Protein AF-0000000074098232 (afdb_homodimer)

Nearest PDB structures (foldseek):
  5d68-assembly2_B  TM=8.432E-01  e=1.150E-01  Homo sapiens
  5z2n-assembly2_B  TM=7.394E-01  e=1.553E-01  Mus musculus
  5et1-assembly2_B  TM=4.361E-01  e=1.472E-02  Mus musculus
  5d68-assembly3_C  TM=4.253E-01  e=6.623E-02  Homo sapiens
  6tav-assembly1_A  TM=2.819E-01  e=6.038E+00  Homo sapiens

Sequence (390 aa):
MLASYYCLPTSGARFNRFGTPKEAMDFIDAGVCRSPPPLPSTPAVPSEPTIPHPSVSRIQMNDLKRAIEKGTVEAVCDLIDSNPRFLVNTNGDTAAIVVEGFRFNALHIAARHGKANVVRRILELVSDIDFLAAVYGTSREDAQFRAENIVTSYLNTPDKGNWETPLHLAAKFGHVDVVRALVNQPLMKKEQLNMMLASYYCLPTSGARFNRFGTPKEAMDFIDAGVCRSPPPLPSTPAVPSEPTIPHPSVSRIQMNDLKRAIEKGTVEAVCDLIDSNPRFLVNTNGDTAAIVVEGFRFNALHIAARHGKANVVRRILELVSDIDFLAAVYGTSREDAQFRAENIVTSYLNTPDKGNWETPLHLAAKFGHVDVVRALVNQPLMKKEQLNM

Structure (mmCIF, N/CA/C/O backbone):
data_AF-0000000074098232-model_v1
#
loop_
_entity.id
_entity.type
_entity.pdbx_description
1 polymer 'ANK_REP_REGION domain-containing protein'
#
loop_
_atom_site.group_PDB
_atom_site.id
_atom_site.type_symbol
_atom_site.label_atom_id
_atom_site.label_alt_id
_atom_site.label_comp_id
_atom_site.label_asym_id
_atom_site.label_entity_id
_atom_site.label_seq_id
_atom_site.pdbx_PDB_ins_code
_atom_site.Cartn_x
_atom_site.Cartn_y
_atom_site.Cartn_z
_atom_site.occupancy
_atom_site.B_iso_or_equiv
_atom_site.auth_seq_id
_atom_site.auth_comp_id
_atom_site.auth_asym_id
_atom_site.auth_atom_id
_atom_site.pdbx_PDB_model_num
ATOM 1 N N . MET A 1 1 ? -72.938 27.016 -6.891 1 24.81 1 MET A N 1
ATOM 2 C CA . MET A 1 1 ? -71.688 27.688 -7.09 1 24.81 1 MET A CA 1
ATOM 3 C C . MET A 1 1 ? -70.562 26.672 -7.211 1 24.81 1 MET A C 1
ATOM 5 O O . MET A 1 1 ? -70.375 25.844 -6.324 1 24.81 1 MET A O 1
ATOM 9 N N . LEU A 1 2 ? -70.062 26.344 -8.539 1 23.22 2 LEU A N 1
ATOM 10 C CA . LEU A 1 2 ? -69.5 25.203 -9.211 1 23.22 2 LEU A CA 1
ATOM 11 C C . LEU A 1 2 ? -68 25.125 -8.953 1 23.22 2 LEU A C 1
ATOM 13 O O . LEU A 1 2 ? -67.25 26.031 -9.328 1 23.22 2 LEU A O 1
ATOM 17 N N . ALA A 1 3 ? -67.5 24.672 -7.805 1 27.78 3 ALA A N 1
ATOM 18 C CA . ALA A 1 3 ? -66.188 24.828 -7.215 1 27.78 3 ALA A CA 1
ATOM 19 C C . ALA A 1 3 ? -65.125 24.141 -8.062 1 27.78 3 ALA A C 1
ATOM 21 O O . ALA A 1 3 ? -65.188 22.938 -8.32 1 27.78 3 ALA A O 1
ATOM 22 N N . SER A 1 4 ? -64.562 24.875 -9.156 1 27.14 4 SER A N 1
ATOM 23 C CA . SER A 1 4 ? -63.625 24.531 -10.25 1 27.14 4 SER A CA 1
ATOM 24 C C . SER A 1 4 ? -62.312 24 -9.727 1 27.14 4 SER A C 1
ATOM 26 O O . SER A 1 4 ? -61.625 24.656 -8.922 1 27.14 4 SER A O 1
ATOM 28 N N . TYR A 1 5 ? -62.125 22.625 -9.484 1 26.73 5 TYR A N 1
ATOM 29 C CA . TYR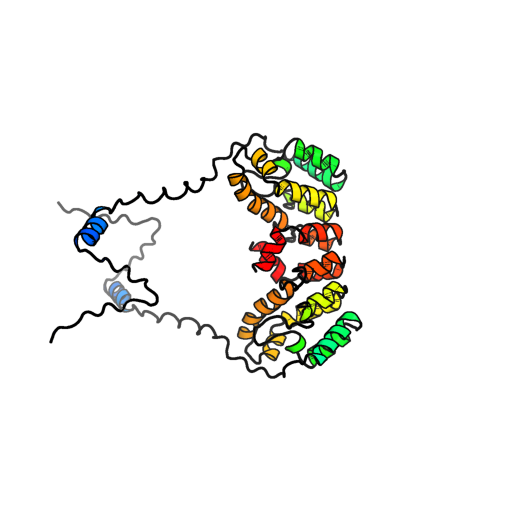 A 1 5 ? -61.062 21.891 -8.82 1 26.73 5 TYR A CA 1
ATOM 30 C C . TYR A 1 5 ? -59.75 21.969 -9.617 1 26.73 5 TYR A C 1
ATOM 32 O O . TYR A 1 5 ? -59.719 21.562 -10.781 1 26.73 5 TYR A O 1
ATOM 40 N N . TYR A 1 6 ? -59.062 23.094 -9.703 1 27.3 6 TYR A N 1
ATOM 41 C CA . TYR A 1 6 ? -57.906 23.453 -10.508 1 27.3 6 TYR A CA 1
ATOM 42 C C . TYR A 1 6 ? -56.688 22.625 -10.109 1 27.3 6 TYR A C 1
ATOM 44 O O . TYR A 1 6 ? -56.344 22.562 -8.93 1 27.3 6 TYR A O 1
ATOM 52 N N . CYS A 1 7 ? -56.594 21.344 -10.609 1 30.17 7 CYS A N 1
ATOM 53 C CA . CYS A 1 7 ? -55.406 20.547 -10.289 1 30.17 7 CYS A CA 1
ATOM 54 C C . CYS A 1 7 ? -54.156 21.188 -10.852 1 30.17 7 CYS A C 1
ATOM 56 O O . CYS A 1 7 ? -54.094 21.516 -12.039 1 30.17 7 CYS A O 1
ATOM 58 N N . LEU A 1 8 ? -53.406 21.859 -10.102 1 32.31 8 LEU A N 1
ATOM 59 C CA . LEU A 1 8 ? -52.281 22.719 -10.469 1 32.31 8 LEU A CA 1
ATOM 60 C C . LEU A 1 8 ? -51.219 21.953 -11.242 1 32.31 8 LEU A C 1
ATOM 62 O O . LEU A 1 8 ? -50.719 20.938 -10.758 1 32.31 8 LEU A O 1
ATOM 66 N N . PRO A 1 9 ? -51.312 21.875 -12.703 1 32.75 9 PRO A N 1
ATOM 67 C CA . PRO A 1 9 ? -50.469 21.188 -13.664 1 32.75 9 PRO A CA 1
ATOM 68 C C . PRO A 1 9 ? -49 21.609 -13.562 1 32.75 9 PRO A C 1
ATOM 70 O O . PRO A 1 9 ? -48.688 22.781 -13.344 1 32.75 9 PRO A O 1
ATOM 73 N N . THR A 1 10 ? -48.125 20.812 -12.969 1 30.97 10 THR A N 1
ATOM 74 C CA . THR A 1 10 ? -46.688 21.156 -12.914 1 30.97 10 THR A CA 1
ATOM 75 C C . THR A 1 10 ? -46.188 21.531 -14.305 1 30.97 10 THR A C 1
ATOM 77 O O . THR A 1 10 ? -46.812 21.188 -15.312 1 30.97 10 THR A O 1
ATOM 80 N N . SER A 1 11 ? -44.938 22.016 -14.547 1 30.72 11 SER A N 1
ATOM 81 C CA . SER A 1 11 ? -44.469 22.969 -15.555 1 30.72 11 SER A CA 1
ATOM 82 C C . SER A 1 11 ? -44.656 22.422 -16.969 1 30.72 11 SER A C 1
ATOM 84 O O . SER A 1 11 ? -45.5 22.922 -17.719 1 30.72 11 SER A O 1
ATOM 86 N N . GLY A 1 12 ? -43.625 22.125 -17.875 1 33 12 GLY A N 1
ATOM 87 C CA . GLY A 1 12 ? -43.656 22.188 -19.328 1 33 12 GLY A CA 1
ATOM 88 C C . GLY A 1 12 ? -44.375 21.016 -19.953 1 33 12 GLY A C 1
ATOM 89 O O . GLY A 1 12 ? -43.781 20.203 -20.656 1 33 12 GLY A O 1
ATOM 90 N N . ALA A 1 13 ? -45.562 20.469 -19.484 1 34.56 13 ALA A N 1
ATOM 91 C CA . ALA A 1 13 ? -46.125 19.172 -19.812 1 34.56 13 ALA A CA 1
ATOM 92 C C . ALA A 1 13 ? -46.781 19.203 -21.203 1 34.56 13 ALA A C 1
ATOM 94 O O . ALA A 1 13 ? -47.625 20.078 -21.484 1 34.56 13 ALA A O 1
ATOM 95 N N . ARG A 1 14 ? -46.031 18.672 -22.203 1 37.47 14 ARG A N 1
ATOM 96 C CA . ARG A 1 14 ? -46.531 18.578 -23.578 1 37.47 14 ARG A CA 1
ATOM 97 C C . ARG A 1 14 ? -47.938 17.953 -23.609 1 37.47 14 ARG A C 1
ATOM 99 O O . ARG A 1 14 ? -48.156 16.891 -23.016 1 37.47 14 ARG A O 1
ATOM 106 N N . PHE A 1 15 ? -49.156 18.656 -23.828 1 37 15 PHE A N 1
ATOM 107 C CA . PHE A 1 15 ? -50.562 18.297 -23.922 1 37 15 PHE A CA 1
ATOM 108 C C . PHE A 1 15 ? -50.812 17.359 -25.109 1 37 15 PHE A C 1
ATOM 110 O O . PHE A 1 15 ? -50.562 17.75 -26.266 1 37 15 PHE A O 1
ATOM 117 N N . ASN A 1 16 ? -50.562 16.078 -24.906 1 38.19 16 ASN A N 1
ATOM 118 C CA . ASN A 1 16 ? -50.938 15.234 -26.031 1 38.19 16 ASN A CA 1
ATOM 119 C C . ASN A 1 16 ? -52.438 15.32 -26.312 1 38.19 16 ASN A C 1
ATOM 121 O O . ASN A 1 16 ? -53.25 15.055 -25.438 1 38.19 16 ASN A O 1
ATOM 125 N N . ARG A 1 17 ? -52.969 16.281 -27.078 1 42.53 17 ARG A N 1
ATOM 126 C CA . ARG A 1 17 ? -54.344 16.547 -27.484 1 42.53 17 ARG A CA 1
ATOM 127 C C . ARG A 1 17 ? -54.906 15.352 -28.25 1 42.53 17 ARG A C 1
ATOM 129 O O . ARG A 1 17 ? -54.375 14.992 -29.312 1 42.53 17 ARG A O 1
ATOM 136 N N . PHE A 1 18 ? -55.594 14.359 -27.516 1 40.66 18 PHE A N 1
ATOM 137 C CA . PHE A 1 18 ? -56.219 13.273 -28.25 1 40.66 18 PHE A CA 1
ATOM 138 C C . PHE A 1 18 ? -57.5 13.75 -28.953 1 40.66 18 PHE A C 1
ATOM 140 O O . PHE A 1 18 ? -58.25 14.562 -28.406 1 40.66 18 PHE A O 1
ATOM 147 N N . GLY A 1 19 ? -57.719 13.836 -30.281 1 42.56 19 GLY A N 1
ATOM 148 C CA . GLY A 1 19 ? -58.844 14.32 -31.062 1 42.56 19 GLY A CA 1
ATOM 149 C C . GLY A 1 19 ? -60.094 13.523 -30.844 1 42.56 19 GLY A C 1
ATOM 150 O O . GLY A 1 19 ? -61.188 14.086 -30.797 1 42.56 19 GLY A O 1
ATOM 151 N N . THR A 1 20 ? -60.219 12.164 -31.094 1 47.28 20 THR A N 1
ATOM 152 C CA . THR A 1 20 ? -61.5 11.461 -31.016 1 47.28 20 THR A CA 1
ATOM 153 C C . THR A 1 20 ? -61.5 10.516 -29.812 1 47.28 20 THR A C 1
ATOM 155 O O . THR A 1 20 ? -60.469 10.133 -29.312 1 47.28 20 THR A O 1
ATOM 158 N N . PRO A 1 21 ? -62.719 10.516 -29.094 1 47.94 21 PRO A N 1
ATOM 159 C CA . PRO A 1 21 ? -62.906 9.656 -27.922 1 47.94 21 PRO A CA 1
ATOM 160 C C . PRO A 1 21 ? -62.406 8.234 -28.156 1 47.94 21 PRO A C 1
ATOM 162 O O . PRO A 1 21 ? -61.844 7.602 -27.25 1 47.94 21 PRO A O 1
ATOM 165 N N . LYS A 1 22 ? -62.844 7.453 -29.281 1 53.22 22 LYS A N 1
ATOM 166 C CA . LYS A 1 22 ? -62.438 6.078 -29.562 1 53.22 22 LYS A CA 1
ATOM 167 C C . LYS A 1 22 ? -60.906 5.922 -29.469 1 53.22 22 LYS A C 1
ATOM 169 O O . LYS A 1 22 ? -60.406 4.902 -28.984 1 53.22 22 LYS A O 1
ATOM 174 N N . GLU A 1 23 ? -60.188 6.938 -29.984 1 50.19 23 GLU A N 1
ATOM 175 C CA . GLU A 1 23 ? -58.75 6.871 -29.953 1 50.19 23 GLU A CA 1
ATOM 176 C C . GLU A 1 23 ? -58.219 6.855 -28.516 1 50.19 23 GLU A C 1
ATOM 178 O O . GLU A 1 23 ? -57.219 6.207 -28.219 1 50.19 23 GLU A O 1
ATOM 183 N N . ALA A 1 24 ? -58.875 7.613 -27.578 1 49.03 24 ALA A N 1
ATOM 184 C CA . ALA A 1 24 ? -58.531 7.602 -26.156 1 49.03 24 ALA A CA 1
ATOM 185 C C . ALA A 1 24 ? -58.781 6.227 -25.531 1 49.03 24 ALA A C 1
ATOM 187 O O . ALA A 1 24 ? -57.969 5.723 -24.766 1 49.03 24 ALA A O 1
ATOM 188 N N . MET A 1 25 ? -60 5.656 -25.828 1 47.5 25 MET A N 1
ATOM 189 C CA . MET A 1 25 ? -60.344 4.352 -25.266 1 47.5 25 MET A CA 1
ATOM 190 C C . MET A 1 25 ? -59.406 3.271 -25.766 1 47.5 25 MET A C 1
ATOM 192 O O . MET A 1 25 ? -59.031 2.361 -25.016 1 47.5 25 MET A O 1
ATOM 196 N N . ASP A 1 26 ? -59.094 3.197 -27.109 1 44.5 26 ASP A N 1
ATOM 197 C CA . ASP A 1 26 ? -58.156 2.197 -27.609 1 44.5 26 ASP A CA 1
ATOM 198 C C . ASP A 1 26 ? -56.781 2.344 -26.938 1 44.5 26 ASP A C 1
ATOM 200 O O . ASP A 1 26 ? -56.031 1.387 -26.891 1 44.5 26 ASP A O 1
ATOM 204 N N . PHE A 1 27 ? -56.406 3.625 -26.578 1 43.25 27 PHE A N 1
ATOM 205 C CA . PHE A 1 27 ? -55.125 3.771 -25.891 1 43.25 27 PHE A CA 1
ATOM 206 C C . PHE A 1 27 ? -55.125 3.029 -24.562 1 43.25 27 PHE A C 1
ATOM 208 O O . PHE A 1 27 ? -54.125 2.449 -24.156 1 43.25 27 PHE A O 1
ATOM 215 N N . ILE A 1 28 ? -56.188 3.221 -23.812 1 45.25 28 ILE A N 1
ATOM 216 C CA . ILE A 1 28 ? -56.281 2.537 -22.531 1 45.25 28 ILE A CA 1
ATOM 217 C C . ILE A 1 28 ? -56.156 1.028 -22.734 1 45.25 28 ILE A C 1
ATOM 219 O O . ILE A 1 28 ? -55.5 0.338 -21.969 1 45.25 28 ILE A O 1
ATOM 223 N N . ASP A 1 29 ? -57.062 0.502 -23.562 1 38.41 29 ASP A N 1
ATOM 224 C CA . ASP A 1 29 ? -57.125 -0.952 -23.672 1 38.41 29 ASP A CA 1
ATOM 225 C C . ASP A 1 29 ? -55.812 -1.505 -24.234 1 38.41 29 ASP A C 1
ATOM 227 O O . ASP A 1 29 ? -55.531 -2.695 -24.094 1 38.41 29 ASP A O 1
ATOM 231 N N . ALA A 1 30 ? -55.25 -0.833 -25.266 1 37.75 30 ALA A N 1
ATOM 232 C CA . ALA A 1 30 ? -54 -1.414 -25.766 1 37.75 30 ALA A CA 1
ATOM 233 C C . ALA A 1 30 ? -52.906 -1.4 -24.688 1 37.75 30 ALA A C 1
ATOM 235 O O . ALA A 1 30 ? -51.781 -0.993 -24.953 1 37.75 30 ALA A O 1
ATOM 236 N N . GLY A 1 31 ? -53.281 -1.276 -23.422 1 35.06 31 GLY A N 1
ATOM 237 C CA . GLY A 1 31 ? -52.344 -1.478 -22.312 1 35.06 31 GLY A CA 1
ATOM 238 C C . GLY A 1 31 ? -51.469 -2.689 -22.516 1 35.06 31 GLY A C 1
ATOM 239 O O . GLY A 1 31 ? -51.688 -3.734 -21.891 1 35.06 31 GLY A O 1
ATOM 240 N N . VAL A 1 32 ? -51.25 -3.098 -23.781 1 35 32 VAL A N 1
ATOM 241 C CA . VAL A 1 32 ? -50.344 -4.254 -23.859 1 35 32 VAL A CA 1
ATOM 242 C C . VAL A 1 32 ? -49.188 -4.055 -22.906 1 35 32 VAL A C 1
ATOM 244 O O . VAL A 1 32 ? -48.406 -3.111 -23.062 1 35 32 VAL A O 1
ATOM 247 N N . CYS A 1 33 ? -49.375 -4.152 -21.641 1 30.36 33 CYS A N 1
ATOM 248 C CA . CYS A 1 33 ? -48.25 -4.387 -20.75 1 30.36 33 CYS A CA 1
ATOM 249 C C . CYS A 1 33 ? -47.188 -5.258 -21.438 1 30.36 33 CYS A C 1
ATOM 251 O O . CYS A 1 33 ? -47.438 -6.434 -21.719 1 30.36 33 CYS A O 1
ATOM 253 N N . ARG A 1 34 ? -46.594 -4.801 -22.531 1 33.12 34 ARG A N 1
ATOM 254 C CA . ARG A 1 34 ? -45.406 -5.602 -22.906 1 33.12 34 ARG A CA 1
ATOM 255 C C . ARG A 1 34 ? -44.781 -6.227 -21.672 1 33.12 34 ARG A C 1
ATOM 257 O O . ARG A 1 34 ? -44.531 -5.543 -20.672 1 33.12 34 ARG A O 1
ATOM 264 N N . SER A 1 35 ? -44.969 -7.551 -21.391 1 35.84 35 SER A N 1
ATOM 265 C CA . SER A 1 35 ? -44.219 -8.266 -20.359 1 35.84 35 SER A CA 1
ATOM 266 C C . SER A 1 35 ? -42.844 -7.637 -20.125 1 35.84 35 SER A C 1
ATOM 268 O O . SER A 1 35 ? -42.219 -7.164 -21.062 1 35.84 35 SER A O 1
ATOM 270 N N . PRO A 1 36 ? -42.625 -6.953 -18.984 1 36.69 36 PRO A N 1
ATOM 271 C CA . PRO A 1 36 ? -41.25 -6.496 -18.812 1 36.69 36 PRO A CA 1
ATOM 272 C C . PRO A 1 36 ? -40.25 -7.461 -19.422 1 36.69 36 PRO A C 1
ATOM 274 O O . PRO A 1 36 ? -40.5 -8.656 -19.547 1 36.69 36 PRO A O 1
ATOM 277 N N . PRO A 1 37 ? -39.406 -7.027 -20.406 1 38.69 37 PRO A N 1
ATOM 278 C CA . PRO A 1 37 ? -38.406 -7.996 -20.844 1 38.69 37 PRO A CA 1
ATOM 279 C C . PRO A 1 37 ? -37.969 -8.953 -19.734 1 38.69 37 PRO A C 1
ATOM 281 O O . PRO A 1 37 ? -38.094 -8.609 -18.562 1 38.69 37 PRO A O 1
ATOM 284 N N . PRO A 1 38 ? -38.094 -10.297 -19.922 1 38.22 38 PRO A N 1
ATOM 285 C CA . PRO A 1 38 ? -37.594 -11.172 -18.859 1 38.22 38 PRO A CA 1
ATOM 286 C C . PRO A 1 38 ? -36.438 -10.555 -18.078 1 38.22 38 PRO A C 1
ATOM 288 O O . PRO A 1 38 ? -35.688 -9.734 -18.625 1 38.22 38 PRO A O 1
ATOM 291 N N . LEU A 1 39 ? -36.688 -10.211 -16.844 1 40.12 39 LEU A N 1
ATOM 292 C CA . LEU A 1 39 ? -35.562 -9.852 -15.969 1 40.12 39 LEU A CA 1
ATOM 293 C C . LEU A 1 39 ? -34.281 -10.555 -16.406 1 40.12 39 LEU A C 1
ATOM 295 O O . LEU A 1 39 ? -34.312 -11.688 -16.891 1 40.12 39 LEU A O 1
ATOM 299 N N . PRO A 1 40 ? -33.25 -9.812 -16.766 1 39.44 40 PRO A N 1
ATOM 300 C CA . PRO A 1 40 ? -32.031 -10.516 -17.125 1 39.44 40 PRO A CA 1
ATOM 301 C C . PRO A 1 40 ? -31.844 -11.82 -16.359 1 39.44 40 PRO A C 1
ATOM 303 O O . PRO A 1 40 ? -32.469 -12.023 -15.312 1 39.44 40 PRO A O 1
ATOM 306 N N . SER A 1 41 ? -31.188 -12.82 -16.953 1 39.84 41 SER A N 1
ATOM 307 C CA . SER A 1 41 ? -30.766 -14.156 -16.531 1 39.84 41 SER A CA 1
ATOM 308 C C . SER A 1 41 ? -30.422 -14.18 -15.047 1 39.84 41 SER A C 1
ATOM 310 O O . SER A 1 41 ? -30.078 -13.148 -14.461 1 39.84 41 SER A O 1
ATOM 312 N N . THR A 1 42 ? -30.875 -15.164 -14.289 1 42.94 42 THR A N 1
ATOM 313 C CA . THR A 1 42 ? -30.469 -15.656 -12.977 1 42.94 42 THR A CA 1
ATOM 314 C C . THR A 1 42 ? -29.016 -15.297 -12.688 1 42.94 42 THR A C 1
ATOM 316 O O . THR A 1 42 ? -28.141 -15.484 -13.539 1 42.94 42 THR A O 1
ATOM 319 N N . PRO A 1 43 ? -28.781 -14.383 -11.789 1 45.81 43 PRO A N 1
ATOM 320 C CA . PRO A 1 43 ? -27.359 -14.258 -11.477 1 45.81 43 PRO A CA 1
ATOM 321 C C . PRO A 1 43 ? -26.609 -15.586 -11.602 1 45.81 43 PRO A C 1
ATOM 323 O O . PRO A 1 43 ? -27.094 -16.625 -11.125 1 45.81 43 PRO A O 1
ATOM 326 N N . ALA A 1 44 ? -25.938 -15.867 -12.711 1 48.75 44 ALA A N 1
ATOM 327 C CA . ALA A 1 44 ? -25.156 -17.078 -12.859 1 48.75 44 ALA A CA 1
ATOM 328 C C . ALA A 1 44 ? -24.609 -17.547 -11.516 1 48.75 44 ALA A C 1
ATOM 330 O O . ALA A 1 44 ? -23.891 -16.812 -10.844 1 48.75 44 ALA A O 1
ATOM 331 N N . VAL A 1 45 ? -25.453 -18.188 -10.633 1 50.62 45 VAL A N 1
ATOM 332 C CA . VAL A 1 45 ? -24.922 -18.906 -9.484 1 50.62 45 VAL A CA 1
ATOM 333 C C . VAL A 1 45 ? -23.562 -19.5 -9.836 1 50.62 45 VAL A C 1
ATOM 335 O O . VAL A 1 45 ? -23.375 -20.047 -10.93 1 50.62 45 VAL A O 1
ATOM 338 N N . PRO A 1 46 ? -22.469 -18.953 -9.188 1 57 46 PRO A N 1
ATOM 339 C CA . PRO A 1 46 ? -21.203 -19.656 -9.461 1 57 46 PRO A CA 1
ATOM 340 C C . PRO A 1 46 ? -21.391 -21.172 -9.562 1 57 46 PRO A C 1
ATOM 342 O O . PRO A 1 46 ? -22.125 -21.766 -8.766 1 57 46 PRO A O 1
ATOM 345 N N . SER A 1 47 ? -21.5 -21.719 -10.766 1 63.84 47 SER A N 1
ATOM 346 C CA . SER A 1 47 ? -21.609 -23.156 -10.977 1 63.84 47 SER A CA 1
ATOM 347 C C . SER A 1 47 ? -20.578 -23.906 -10.133 1 63.84 47 SER A C 1
ATOM 349 O O . SER A 1 47 ? -19.547 -23.359 -9.766 1 63.84 47 SER A O 1
ATOM 351 N N . GLU A 1 48 ? -20.922 -25 -9.492 1 74.56 48 GLU A N 1
ATOM 352 C CA . GLU A 1 48 ? -20.031 -25.875 -8.742 1 74.56 48 GLU A CA 1
ATOM 353 C C . GLU A 1 48 ? -18.766 -26.172 -9.547 1 74.56 48 GLU A C 1
ATOM 355 O O . GLU A 1 48 ? -18.844 -26.641 -10.68 1 74.56 48 GLU A O 1
ATOM 360 N N . PRO A 1 49 ? -17.672 -25.75 -9.055 1 80.81 49 PRO A N 1
ATOM 361 C CA . PRO A 1 49 ? -16.422 -25.953 -9.805 1 80.81 49 PRO A CA 1
ATOM 362 C C . PRO A 1 49 ? -16.047 -27.438 -9.945 1 80.81 49 PRO A C 1
ATOM 364 O O . PRO A 1 49 ? -16.406 -28.25 -9.086 1 80.81 49 PRO A O 1
ATOM 367 N N . THR A 1 50 ? -15.758 -27.891 -11.055 1 88.25 50 THR A N 1
ATOM 368 C CA . THR A 1 50 ? -15.117 -29.172 -11.32 1 88.25 50 THR A CA 1
ATOM 369 C C . THR A 1 50 ? -13.609 -29 -11.516 1 88.25 50 THR A C 1
ATOM 371 O O . THR A 1 50 ? -13.164 -28.641 -12.609 1 88.25 50 THR A O 1
ATOM 374 N N . ILE A 1 51 ? -12.867 -29.156 -10.469 1 91.81 51 ILE A N 1
ATOM 375 C CA . ILE A 1 51 ? -11.438 -28.891 -10.508 1 91.81 51 ILE A CA 1
ATOM 376 C C . ILE A 1 51 ? -10.711 -30.016 -11.227 1 91.81 51 ILE A C 1
ATOM 378 O O . ILE A 1 51 ? -10.594 -31.125 -10.688 1 91.81 51 ILE A O 1
ATOM 382 N N . PRO A 1 52 ? -10.203 -29.766 -12.344 1 91.75 52 PRO A N 1
ATOM 383 C CA . PRO A 1 52 ? -9.586 -30.844 -13.141 1 91.75 52 PRO A CA 1
ATOM 384 C C . PRO A 1 52 ? -8.148 -31.125 -12.727 1 91.75 52 PRO A C 1
ATOM 386 O O . PRO A 1 52 ? -7.516 -32.031 -13.258 1 91.75 52 PRO A O 1
ATOM 389 N N . HIS A 1 53 ? -7.586 -30.469 -11.727 1 95.5 53 HIS A N 1
ATOM 390 C CA . HIS A 1 53 ? -6.191 -30.609 -11.328 1 95.5 53 HIS A CA 1
ATOM 391 C C . HIS A 1 53 ? -6.074 -31.156 -9.906 1 95.5 53 HIS A C 1
ATOM 393 O O . HIS A 1 53 ? -6.875 -30.828 -9.039 1 95.5 53 HIS A O 1
ATOM 399 N N . PRO A 1 54 ? -5.152 -32 -9.742 1 95.56 54 PRO A N 1
ATOM 400 C CA . PRO A 1 54 ? -4.973 -32.562 -8.406 1 95.56 54 PRO A CA 1
ATOM 401 C C . PRO A 1 54 ? -4.457 -31.562 -7.391 1 95.56 54 PRO A C 1
ATOM 403 O O . PRO A 1 54 ? -3.938 -30.516 -7.773 1 95.56 54 PRO A O 1
ATOM 406 N N . SER A 1 55 ? -4.586 -31.922 -6.148 1 95.88 55 SER A N 1
ATOM 407 C CA . SER A 1 55 ? -4.047 -31.078 -5.094 1 95.88 55 SER A CA 1
ATOM 408 C C . SER A 1 55 ? -2.523 -31.109 -5.078 1 95.88 55 SER A C 1
ATOM 410 O O . SER A 1 55 ? -1.916 -32.094 -5.523 1 95.88 55 SER A O 1
ATOM 412 N N . VAL A 1 56 ? -1.931 -30.047 -4.645 1 97.31 56 VAL A N 1
ATOM 413 C CA . VAL A 1 56 ? -0.477 -29.938 -4.586 1 97.31 56 VAL A CA 1
ATOM 414 C C . VAL A 1 56 ? 0.015 -30.328 -3.195 1 97.31 56 VAL A C 1
ATOM 416 O O . VAL A 1 56 ? -0.499 -29.828 -2.188 1 97.31 56 VAL A O 1
ATOM 419 N N . SER A 1 57 ? 0.986 -31.203 -3.164 1 97.25 57 SER A N 1
ATOM 420 C CA . SER A 1 57 ? 1.519 -31.688 -1.897 1 97.25 57 SER A CA 1
ATOM 421 C C . SER A 1 57 ? 2.525 -30.719 -1.307 1 97.25 57 SER A C 1
ATOM 423 O O . SER A 1 57 ? 2.98 -29.797 -1.992 1 97.25 57 SER A O 1
ATOM 425 N N . ARG A 1 58 ? 2.893 -30.953 -0.088 1 97.06 58 ARG A N 1
ATOM 426 C CA . ARG A 1 58 ? 3.857 -30.109 0.61 1 97.06 58 ARG A CA 1
ATOM 427 C C . ARG A 1 58 ? 5.227 -30.188 -0.055 1 97.06 58 ARG A C 1
ATOM 429 O O . ARG A 1 58 ? 5.938 -29.188 -0.139 1 97.06 58 ARG A O 1
ATOM 436 N N . ILE A 1 59 ? 5.594 -31.312 -0.428 1 97.25 59 ILE A N 1
ATOM 437 C CA . ILE A 1 59 ? 6.879 -31.516 -1.092 1 97.25 59 ILE A CA 1
ATOM 438 C C . ILE A 1 59 ? 6.926 -30.688 -2.379 1 97.25 59 ILE A C 1
ATOM 440 O O . ILE A 1 59 ? 7.922 -30.031 -2.664 1 97.25 59 ILE A O 1
ATOM 444 N N . GLN A 1 60 ? 5.863 -30.75 -3.137 1 97.94 60 GLN A N 1
ATOM 445 C CA . GLN A 1 60 ? 5.773 -29.969 -4.371 1 97.94 60 GLN A CA 1
ATOM 446 C C . GLN A 1 60 ? 5.836 -28.469 -4.09 1 97.94 60 GLN A C 1
ATOM 448 O O . GLN A 1 60 ? 6.453 -27.719 -4.848 1 97.94 60 GLN A O 1
ATOM 453 N N . MET A 1 61 ? 5.242 -28.062 -3.027 1 98.44 61 MET A N 1
ATOM 454 C CA . MET A 1 61 ? 5.277 -26.656 -2.66 1 98.44 61 MET A CA 1
ATOM 455 C C . MET A 1 61 ? 6.699 -26.219 -2.305 1 98.44 61 MET A C 1
ATOM 457 O O . MET A 1 61 ? 7.086 -25.078 -2.564 1 98.44 61 MET A O 1
ATOM 461 N N . ASN A 1 62 ? 7.391 -27.094 -1.693 1 98 62 ASN A N 1
ATOM 462 C CA . ASN A 1 62 ? 8.797 -26.797 -1.421 1 98 62 ASN A CA 1
ATOM 463 C C . ASN A 1 62 ? 9.586 -26.609 -2.711 1 98 62 ASN A C 1
ATOM 465 O O . ASN A 1 62 ? 10.523 -25.797 -2.76 1 98 62 ASN A O 1
ATOM 469 N N . ASP A 1 63 ? 9.258 -27.375 -3.721 1 97.81 63 ASP A N 1
ATOM 470 C CA . ASP A 1 63 ? 9.891 -27.188 -5.023 1 97.81 63 ASP A CA 1
ATOM 471 C C . ASP A 1 63 ? 9.602 -25.797 -5.59 1 97.81 63 ASP A C 1
ATOM 473 O O . ASP A 1 63 ? 10.484 -25.156 -6.156 1 97.81 63 ASP A O 1
ATOM 477 N N . LEU A 1 64 ? 8.367 -25.375 -5.441 1 98.56 64 LEU A N 1
ATOM 478 C CA . LEU A 1 64 ? 8.008 -24.031 -5.895 1 98.56 64 LEU A CA 1
ATOM 479 C C . LEU A 1 64 ? 8.789 -22.969 -5.129 1 98.56 64 LEU A C 1
ATOM 481 O O . LEU A 1 64 ? 9.32 -22.031 -5.727 1 98.56 64 LEU A O 1
ATOM 485 N N . LYS A 1 65 ? 8.852 -23.141 -3.836 1 98.44 65 LYS A N 1
ATOM 486 C CA . LYS A 1 65 ? 9.633 -22.219 -3.01 1 98.44 65 LYS A CA 1
ATOM 487 C C . LYS A 1 65 ? 11.07 -22.109 -3.506 1 98.44 65 LYS A C 1
ATOM 489 O O . LYS A 1 65 ? 11.586 -21.016 -3.697 1 98.44 65 LYS A O 1
ATOM 494 N N . ARG A 1 66 ? 11.688 -23.219 -3.75 1 97.94 66 ARG A N 1
ATOM 495 C CA . ARG A 1 66 ? 13.07 -23.25 -4.219 1 97.94 66 ARG A CA 1
ATOM 496 C C . ARG A 1 66 ? 13.203 -22.594 -5.59 1 97.94 66 ARG A C 1
ATOM 498 O O . ARG A 1 66 ? 14.172 -21.891 -5.848 1 97.94 66 ARG A O 1
ATOM 505 N N . ALA A 1 67 ? 12.266 -22.906 -6.406 1 98.25 67 ALA A N 1
ATOM 506 C CA . ALA A 1 67 ? 12.289 -22.328 -7.742 1 98.25 67 ALA A CA 1
ATOM 507 C C . ALA A 1 67 ? 12.211 -20.797 -7.676 1 98.25 67 ALA A C 1
ATOM 509 O O . ALA A 1 67 ? 12.906 -20.109 -8.422 1 98.25 67 ALA A O 1
ATOM 510 N N . ILE A 1 68 ? 11.414 -20.25 -6.777 1 98.38 68 ILE A N 1
ATOM 511 C CA . ILE A 1 68 ? 11.258 -18.797 -6.645 1 98.38 68 ILE A CA 1
ATOM 512 C C . ILE A 1 68 ? 12.531 -18.203 -6.055 1 98.38 68 ILE A C 1
ATOM 514 O O . ILE A 1 68 ? 13.031 -17.188 -6.543 1 98.38 68 ILE A O 1
ATOM 518 N N . GLU A 1 69 ? 13.109 -18.828 -5.055 1 97.5 69 GLU A N 1
ATOM 519 C CA . GLU A 1 69 ? 14.258 -18.297 -4.324 1 97.5 69 GLU A CA 1
ATOM 520 C C . GLU A 1 69 ? 15.523 -18.359 -5.172 1 97.5 69 GLU A C 1
ATOM 522 O O . GLU A 1 69 ? 16.312 -17.422 -5.18 1 97.5 69 GLU A O 1
ATOM 527 N N . LYS A 1 70 ? 15.656 -19.469 -5.914 1 95 70 LYS A N 1
ATOM 528 C CA . LYS A 1 70 ? 16.969 -19.734 -6.504 1 95 70 LYS A CA 1
ATOM 529 C C . LYS A 1 70 ? 16.859 -19.922 -8.016 1 95 70 LYS A C 1
ATOM 531 O O . LYS A 1 70 ? 17.875 -19.953 -8.711 1 95 70 LYS A O 1
ATOM 536 N N . GLY A 1 71 ? 15.695 -20.047 -8.523 1 90.38 71 GLY A N 1
ATOM 537 C CA . GLY A 1 71 ? 15.523 -20.375 -9.93 1 90.38 71 GLY A CA 1
ATOM 538 C C . GLY A 1 71 ? 15.219 -19.172 -10.789 1 90.38 71 GLY A C 1
ATOM 539 O O . GLY A 1 71 ? 15.492 -18.031 -10.398 1 90.38 71 GLY A O 1
ATOM 540 N N . THR A 1 72 ? 14.906 -19.484 -11.969 1 92.38 72 THR A N 1
ATOM 541 C CA . THR A 1 72 ? 14.484 -18.5 -12.953 1 92.38 72 THR A CA 1
ATOM 542 C C . THR A 1 72 ? 12.961 -18.391 -13 1 92.38 72 THR A C 1
ATOM 544 O O . THR A 1 72 ? 12.266 -19.25 -12.461 1 92.38 72 THR A O 1
ATOM 547 N N . VAL A 1 73 ? 12.562 -17.312 -13.547 1 95.88 73 VAL A N 1
ATOM 548 C CA . VAL A 1 73 ? 11.125 -17.141 -13.719 1 95.88 73 VAL A CA 1
ATOM 549 C C . VAL A 1 73 ? 10.562 -18.266 -14.57 1 95.88 73 VAL A C 1
ATOM 551 O O . VAL A 1 73 ? 9.43 -18.719 -14.352 1 95.88 73 VAL A O 1
ATOM 554 N N . GLU A 1 74 ? 11.367 -18.766 -15.516 1 96.94 74 GLU A N 1
ATOM 555 C CA . GLU A 1 74 ? 10.953 -19.859 -16.375 1 96.94 74 GLU A CA 1
ATOM 556 C C . GLU A 1 74 ? 10.711 -21.141 -15.562 1 96.94 74 GLU A C 1
ATOM 558 O O . GLU A 1 74 ? 9.75 -21.859 -15.812 1 96.94 74 GLU A O 1
ATOM 563 N N . ALA A 1 75 ? 11.617 -21.375 -14.625 1 97.06 75 ALA A N 1
ATOM 564 C CA . ALA A 1 75 ? 11.461 -22.547 -13.766 1 97.06 75 ALA A CA 1
ATOM 565 C C . ALA A 1 75 ? 10.172 -22.469 -12.953 1 97.06 75 ALA A C 1
ATOM 567 O O . ALA A 1 75 ? 9.461 -23.469 -12.781 1 97.06 75 ALA A O 1
ATOM 568 N N . VAL A 1 76 ? 9.852 -21.328 -12.445 1 98.06 76 VAL A N 1
ATOM 569 C CA . VAL A 1 76 ? 8.625 -21.094 -11.695 1 98.06 76 VAL A CA 1
ATOM 570 C C . VAL A 1 76 ? 7.418 -21.312 -12.602 1 98.06 76 VAL A C 1
ATOM 572 O O . VAL A 1 76 ? 6.473 -22.016 -12.227 1 98.06 76 VAL A O 1
ATOM 575 N N . CYS A 1 77 ? 7.488 -20.812 -13.812 1 96.88 77 CYS A N 1
ATOM 576 C CA . CYS A 1 77 ? 6.395 -20.938 -14.766 1 96.88 77 CYS A CA 1
ATOM 577 C C . CYS A 1 77 ? 6.156 -22.391 -15.141 1 96.88 77 CYS A C 1
ATOM 579 O O . CYS A 1 77 ? 5.016 -22.828 -15.305 1 96.88 77 CYS A O 1
ATOM 581 N N . ASP A 1 78 ? 7.246 -23.109 -15.305 1 97.25 78 ASP A N 1
ATOM 582 C CA . ASP A 1 78 ? 7.125 -24.531 -15.641 1 97.25 78 ASP A CA 1
ATOM 583 C C . ASP A 1 78 ? 6.328 -25.281 -14.57 1 97.25 78 ASP A C 1
ATOM 585 O O . ASP A 1 78 ? 5.477 -26.109 -14.898 1 97.25 78 ASP A O 1
ATOM 589 N N . LEU A 1 79 ? 6.574 -24.969 -13.336 1 97.31 79 LEU A N 1
ATOM 590 C CA . LEU A 1 79 ? 5.852 -25.625 -12.242 1 97.31 79 LEU A CA 1
ATOM 591 C C . LEU A 1 79 ? 4.379 -25.219 -12.25 1 97.31 79 LEU A C 1
ATOM 593 O O . LEU A 1 79 ? 3.502 -26.094 -12.148 1 97.31 79 LEU A O 1
ATOM 597 N N . ILE A 1 80 ? 4.086 -23.984 -12.438 1 97.25 80 ILE A N 1
ATOM 598 C CA . ILE A 1 80 ? 2.721 -23.469 -12.43 1 97.25 80 ILE A CA 1
ATOM 599 C C . ILE A 1 80 ? 1.943 -24.047 -13.609 1 97.25 80 ILE A C 1
ATOM 601 O O . ILE A 1 80 ? 0.765 -24.391 -13.477 1 97.25 80 ILE A O 1
ATOM 605 N N . ASP A 1 81 ? 2.625 -24.156 -14.773 1 95.88 81 ASP A N 1
ATOM 606 C CA . ASP A 1 81 ? 1.992 -24.719 -15.969 1 95.88 81 ASP A CA 1
ATOM 607 C C . ASP A 1 81 ? 1.636 -26.188 -15.766 1 95.88 81 ASP A C 1
ATOM 609 O O . ASP A 1 81 ? 0.646 -26.672 -16.312 1 95.88 81 ASP A O 1
ATOM 613 N N . SER A 1 82 ? 2.443 -26.922 -15.047 1 96.5 82 SER A N 1
ATOM 614 C CA . SER A 1 82 ? 2.176 -28.328 -14.773 1 96.5 82 SER A CA 1
ATOM 615 C C . SER A 1 82 ? 0.928 -28.5 -13.914 1 96.5 82 SER A C 1
ATOM 617 O O . SER A 1 82 ? 0.195 -29.484 -14.062 1 96.5 82 SER A O 1
ATOM 619 N N . ASN A 1 83 ? 0.728 -27.578 -12.953 1 97.5 83 ASN A N 1
ATOM 620 C CA . ASN A 1 83 ? -0.415 -27.594 -12.047 1 97.5 83 ASN A CA 1
ATOM 621 C C . ASN A 1 83 ? -0.742 -26.203 -11.531 1 97.5 83 ASN A C 1
ATOM 623 O O . ASN A 1 83 ? -0.035 -25.672 -10.68 1 97.5 83 ASN A O 1
ATOM 627 N N . PRO A 1 84 ? -1.799 -25.641 -12.039 1 96.44 84 PRO A N 1
ATOM 628 C CA . PRO A 1 84 ? -2.125 -24.266 -11.656 1 96.44 84 PRO A CA 1
ATOM 629 C C . PRO A 1 84 ? -2.5 -24.141 -10.18 1 96.44 84 PRO A C 1
ATOM 631 O O . PRO A 1 84 ? -2.562 -23.031 -9.648 1 96.44 84 PRO A O 1
ATOM 634 N N . ARG A 1 85 ? -2.717 -25.188 -9.508 1 97.31 85 ARG A N 1
ATOM 635 C CA . ARG A 1 85 ? -3.107 -25.156 -8.102 1 97.31 85 ARG A CA 1
ATOM 636 C C . ARG A 1 85 ? -1.92 -24.812 -7.215 1 97.31 85 ARG A C 1
ATOM 638 O O . ARG A 1 85 ? -2.082 -24.578 -6.012 1 97.31 85 ARG A O 1
ATOM 645 N N . PHE A 1 86 ? -0.744 -24.703 -7.832 1 98.44 86 PHE A N 1
ATOM 646 C CA . PHE A 1 86 ? 0.392 -24.125 -7.117 1 98.44 86 PHE A CA 1
ATOM 647 C C . PHE A 1 86 ? 0.086 -22.703 -6.66 1 98.44 86 PHE A C 1
ATOM 649 O O . PHE A 1 86 ? 0.636 -22.234 -5.66 1 98.44 86 PHE A O 1
ATOM 656 N N . LEU A 1 87 ? -0.798 -22.047 -7.34 1 98.5 87 LEU A N 1
ATOM 657 C CA . LEU A 1 87 ? -1.044 -20.625 -7.074 1 98.5 87 LEU A CA 1
ATOM 658 C C . LEU A 1 87 ? -2.377 -20.438 -6.363 1 98.5 87 LEU A C 1
ATOM 660 O O . LEU A 1 87 ? -2.549 -19.469 -5.605 1 98.5 87 LEU A O 1
ATOM 664 N N . VAL A 1 88 ? -3.24 -21.375 -6.621 1 98.19 88 VAL A N 1
ATOM 665 C CA . VAL A 1 88 ? -4.617 -21.094 -6.219 1 98.19 88 VAL A CA 1
ATOM 666 C C . VAL A 1 88 ? -5.102 -22.156 -5.25 1 98.19 88 VAL A C 1
ATOM 668 O O . VAL A 1 88 ? -4.961 -23.359 -5.516 1 98.19 88 VAL A O 1
ATOM 671 N N . ASN A 1 89 ? -5.598 -21.781 -4.129 1 97.19 89 ASN A N 1
ATOM 672 C CA . ASN A 1 89 ? -6.367 -22.656 -3.248 1 97.19 89 ASN A CA 1
ATOM 673 C C . ASN A 1 89 ? -7.844 -22.688 -3.631 1 97.19 89 ASN A C 1
ATOM 675 O O . ASN A 1 89 ? -8.594 -21.766 -3.301 1 97.19 89 ASN A O 1
ATOM 679 N N . THR A 1 90 ? -8.297 -23.688 -4.238 1 95.06 90 THR A N 1
ATOM 680 C CA . THR A 1 90 ? -9.617 -23.75 -4.855 1 95.06 90 THR A CA 1
ATOM 681 C C . THR A 1 90 ? -10.703 -23.938 -3.793 1 95.06 90 THR A C 1
ATOM 683 O O . THR A 1 90 ? -11.883 -23.703 -4.055 1 95.06 90 THR A O 1
ATOM 686 N N . ASN A 1 91 ? -10.32 -24.359 -2.67 1 92.94 91 ASN A N 1
ATOM 687 C CA . ASN A 1 91 ? -11.305 -24.531 -1.603 1 92.94 91 ASN A CA 1
ATOM 688 C C . ASN A 1 91 ? -11.805 -23.172 -1.084 1 92.94 91 ASN A C 1
ATOM 690 O O . ASN A 1 91 ? -12.992 -23.031 -0.775 1 92.94 91 ASN A O 1
ATOM 694 N N . GLY A 1 92 ? -11.023 -22.219 -1.075 1 94.12 92 GLY A N 1
ATOM 695 C CA . GLY A 1 92 ? -11.375 -20.938 -0.496 1 94.12 92 GLY A CA 1
ATOM 696 C C . GLY A 1 92 ? -11.305 -19.797 -1.49 1 94.12 92 GLY A C 1
ATOM 697 O O . GLY A 1 92 ? -11.609 -18.656 -1.152 1 94.12 92 GLY A O 1
ATOM 698 N N . ASP A 1 93 ? -10.938 -20.172 -2.703 1 95.94 93 ASP A N 1
ATOM 699 C CA . ASP A 1 93 ? -10.711 -19.156 -3.721 1 95.94 93 ASP A CA 1
ATOM 700 C C . ASP A 1 93 ? -9.719 -18.109 -3.232 1 95.94 93 ASP A C 1
ATOM 702 O O . ASP A 1 93 ? -9.992 -16.906 -3.301 1 95.94 93 ASP A O 1
ATOM 706 N N . THR A 1 94 ? -8.656 -18.562 -2.703 1 97.44 94 THR A N 1
ATOM 707 C CA . THR A 1 94 ? -7.609 -17.703 -2.168 1 97.44 94 THR A CA 1
ATOM 708 C C . THR A 1 94 ? -6.238 -18.125 -2.691 1 97.44 94 THR A C 1
ATOM 710 O O . THR A 1 94 ? -6.125 -19.109 -3.408 1 97.44 94 THR A O 1
ATOM 713 N N . ALA A 1 95 ? -5.246 -17.297 -2.402 1 98.31 95 ALA A N 1
ATOM 714 C CA . ALA A 1 95 ? -3.869 -17.656 -2.74 1 98.31 95 ALA A CA 1
ATOM 715 C C . ALA A 1 95 ? -3.447 -18.938 -2.037 1 98.31 95 ALA A C 1
ATOM 717 O O . ALA A 1 95 ? -3.764 -19.141 -0.863 1 98.31 95 ALA A O 1
ATOM 718 N N . ALA A 1 96 ? -2.816 -19.828 -2.752 1 98.31 96 ALA A N 1
ATOM 719 C CA . ALA A 1 96 ? -2.242 -21.016 -2.117 1 98.31 96 ALA A CA 1
ATOM 720 C C . ALA A 1 96 ? -1.096 -20.625 -1.184 1 98.31 96 ALA A C 1
ATOM 722 O O . ALA A 1 96 ? -0.287 -19.75 -1.506 1 98.31 96 ALA A O 1
ATOM 723 N N . ILE A 1 97 ? -1.049 -21.281 -0.049 1 98.06 97 ILE A N 1
ATOM 724 C CA . ILE A 1 97 ? 0.039 -21.062 0.895 1 98.06 97 ILE A CA 1
ATOM 725 C C . ILE A 1 97 ? 1.198 -22 0.589 1 98.06 97 ILE A C 1
ATOM 727 O O . ILE A 1 97 ? 1.014 -23.219 0.525 1 98.06 97 ILE A O 1
ATOM 731 N N . VAL A 1 98 ? 2.365 -21.422 0.376 1 98.44 98 VAL A N 1
ATOM 732 C CA . VAL A 1 98 ? 3.551 -22.172 -0.022 1 98.44 98 VAL A CA 1
ATOM 733 C C . VAL A 1 98 ? 4.324 -22.625 1.218 1 98.44 98 VAL A C 1
ATOM 735 O O . VAL A 1 98 ? 4.805 -23.75 1.287 1 98.44 98 VAL A O 1
ATOM 738 N N . VAL A 1 99 ? 4.453 -21.688 2.184 1 97.31 99 VAL A N 1
ATOM 739 C CA . VAL A 1 99 ? 5.137 -21.984 3.439 1 97.31 99 VAL A CA 1
ATOM 740 C C . VAL A 1 99 ? 4.172 -21.797 4.609 1 97.31 99 VAL A C 1
ATOM 742 O O . VAL A 1 99 ? 3.939 -20.672 5.062 1 97.31 99 VAL A O 1
ATOM 745 N N . GLU A 1 100 ? 3.668 -22.828 5.133 1 95 100 GLU A N 1
ATOM 746 C CA . GLU A 1 100 ? 2.629 -22.797 6.16 1 95 100 GLU A CA 1
ATOM 747 C C . GLU A 1 100 ? 3.127 -22.125 7.438 1 95 100 GLU A C 1
ATOM 749 O O . GLU A 1 100 ? 2.408 -21.344 8.047 1 95 100 GLU A O 1
ATOM 754 N N . GLY A 1 101 ? 4.34 -22.406 7.824 1 94.31 101 GLY A N 1
ATOM 755 C CA . GLY A 1 101 ? 4.871 -21.859 9.062 1 94.31 101 GLY A CA 1
ATOM 756 C C . GLY A 1 101 ? 4.859 -20.344 9.109 1 94.31 101 GLY A C 1
ATOM 757 O O . GLY A 1 101 ? 4.656 -19.75 10.164 1 94.31 101 GLY A O 1
ATOM 758 N N . PHE A 1 102 ? 5.016 -19.766 7.973 1 95.19 102 PHE A N 1
ATOM 759 C CA . PHE A 1 102 ? 5.062 -18.312 7.875 1 95.19 102 PHE A CA 1
ATOM 760 C C . PHE A 1 102 ? 3.787 -17.781 7.242 1 95.19 102 PHE A C 1
ATOM 762 O O . PHE A 1 102 ? 3.555 -16.562 7.246 1 95.19 102 PHE A O 1
ATOM 769 N N . ARG A 1 103 ? 2.98 -18.734 6.715 1 97.25 103 ARG A N 1
ATOM 770 C CA . ARG A 1 103 ? 1.813 -18.375 5.918 1 97.25 103 ARG A CA 1
ATOM 771 C C . ARG A 1 103 ? 2.221 -17.562 4.691 1 97.25 103 ARG A C 1
ATOM 773 O O . ARG A 1 103 ? 1.59 -16.547 4.367 1 97.25 103 ARG A O 1
ATOM 780 N N . PHE A 1 104 ? 3.291 -17.969 4.047 1 98.19 104 PHE A N 1
ATOM 781 C CA . PHE A 1 104 ? 3.752 -17.312 2.824 1 98.19 104 PHE A CA 1
ATOM 782 C C . PHE A 1 104 ? 3.055 -17.906 1.604 1 98.19 104 PHE A C 1
ATOM 784 O O . PHE A 1 104 ? 3.039 -19.125 1.42 1 98.19 104 PHE A O 1
ATOM 791 N N . ASN A 1 105 ? 2.438 -17.062 0.882 1 98.38 105 ASN A N 1
ATOM 792 C CA . ASN A 1 105 ? 2.141 -17.453 -0.492 1 98.38 105 ASN A CA 1
ATOM 793 C C . ASN A 1 105 ? 3.301 -17.141 -1.43 1 98.38 105 ASN A C 1
ATOM 795 O O . ASN A 1 105 ? 4.355 -16.688 -0.984 1 98.38 105 ASN A O 1
ATOM 799 N N . ALA A 1 106 ? 3.146 -17.422 -2.67 1 98.62 106 ALA A N 1
ATOM 800 C CA . ALA A 1 106 ? 4.246 -17.281 -3.623 1 98.62 106 ALA A CA 1
ATOM 801 C C . ALA A 1 106 ? 4.715 -15.836 -3.713 1 98.62 106 ALA A C 1
ATOM 803 O O . ALA A 1 106 ? 5.906 -15.57 -3.902 1 98.62 106 ALA A O 1
ATOM 804 N N . LEU A 1 107 ? 3.822 -14.852 -3.547 1 98.06 107 LEU A N 1
ATOM 805 C CA . LEU A 1 107 ? 4.176 -13.438 -3.637 1 98.06 107 LEU A CA 1
ATOM 806 C C . LEU A 1 107 ? 5.059 -13.023 -2.465 1 98.06 107 LEU A C 1
ATOM 808 O O . LEU A 1 107 ? 5.977 -12.219 -2.629 1 98.06 107 LEU A O 1
ATOM 812 N N . HIS A 1 108 ? 4.754 -13.508 -1.311 1 98.44 108 HIS A N 1
ATOM 813 C CA . HIS A 1 108 ? 5.613 -13.227 -0.166 1 98.44 108 HIS A CA 1
ATOM 814 C C . HIS A 1 108 ? 7.059 -13.625 -0.446 1 98.44 108 HIS A C 1
ATOM 816 O O . HIS A 1 108 ? 7.98 -12.844 -0.207 1 98.44 108 HIS A O 1
ATOM 822 N N . ILE A 1 109 ? 7.199 -14.859 -0.886 1 98.56 109 ILE A N 1
ATOM 823 C CA . ILE A 1 109 ? 8.531 -15.398 -1.135 1 98.56 109 ILE A CA 1
ATOM 824 C C . ILE A 1 109 ? 9.234 -14.578 -2.209 1 98.56 109 ILE A C 1
ATOM 826 O O . ILE A 1 109 ? 10.375 -14.156 -2.029 1 98.56 109 ILE A O 1
ATOM 830 N N . ALA A 1 110 ? 8.539 -14.328 -3.285 1 98.69 110 ALA A N 1
ATOM 831 C CA . ALA A 1 110 ? 9.102 -13.555 -4.383 1 98.69 110 ALA A CA 1
ATOM 832 C C . ALA A 1 110 ? 9.453 -12.141 -3.928 1 98.69 110 ALA A C 1
ATOM 834 O O . ALA A 1 110 ? 10.492 -11.594 -4.305 1 98.69 110 ALA A O 1
ATOM 835 N N . ALA A 1 111 ? 8.578 -11.539 -3.137 1 97.94 111 ALA A N 1
ATOM 836 C CA . ALA A 1 111 ? 8.789 -10.18 -2.633 1 97.94 111 ALA A CA 1
ATOM 837 C C . ALA A 1 111 ? 10.008 -10.125 -1.709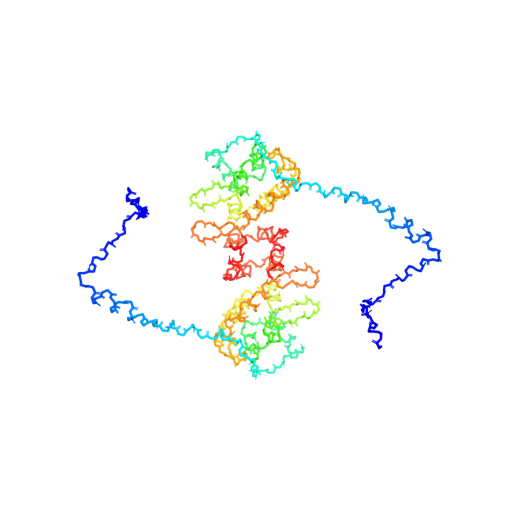 1 97.94 111 ALA A C 1
ATOM 839 O O . ALA A 1 111 ? 10.82 -9.203 -1.804 1 97.94 111 ALA A O 1
ATOM 840 N N . ARG A 1 112 ? 10.141 -11.062 -0.863 1 97.19 112 ARG A N 1
ATOM 841 C CA . ARG A 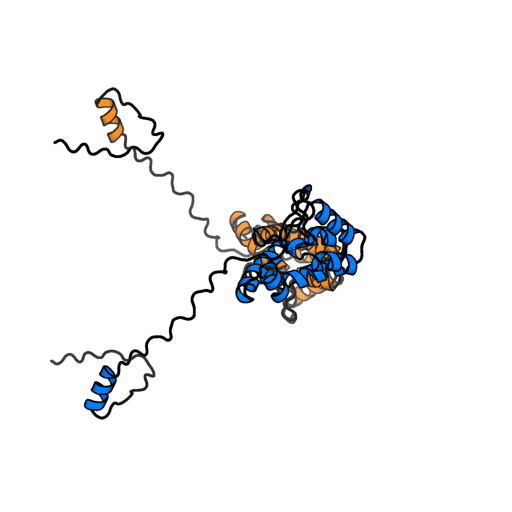1 112 ? 11.242 -11.125 0.091 1 97.19 112 ARG A CA 1
ATOM 842 C C . ARG A 1 112 ? 12.586 -11.234 -0.627 1 97.19 112 ARG A C 1
ATOM 844 O O . ARG A 1 112 ? 13.586 -10.68 -0.166 1 97.19 112 ARG A O 1
ATOM 851 N N . HIS A 1 113 ? 12.57 -11.867 -1.75 1 98 113 HIS A N 1
ATOM 852 C CA . HIS A 1 113 ? 13.82 -12.148 -2.438 1 98 113 HIS A CA 1
ATOM 853 C C . HIS A 1 113 ? 14.008 -11.234 -3.645 1 98 113 HIS A C 1
ATOM 855 O O . HIS A 1 113 ? 14.93 -11.43 -4.441 1 98 113 HIS A O 1
ATOM 861 N N . GLY A 1 114 ? 13.156 -10.328 -3.795 1 97.81 114 GLY A N 1
ATOM 862 C CA . GLY A 1 114 ? 13.312 -9.305 -4.816 1 97.81 114 GLY A CA 1
ATOM 863 C C . GLY A 1 114 ? 13.117 -9.828 -6.223 1 97.81 114 GLY A C 1
ATOM 864 O O . GLY A 1 114 ? 13.766 -9.359 -7.164 1 97.81 114 GLY A O 1
ATOM 865 N N . LYS A 1 115 ? 12.312 -10.789 -6.398 1 98.19 115 LYS A N 1
ATOM 866 C CA . LYS A 1 115 ? 12.086 -11.398 -7.707 1 98.19 115 LYS A CA 1
ATOM 867 C C . LYS A 1 115 ? 10.93 -10.719 -8.438 1 98.19 115 LYS A C 1
ATOM 869 O O . LYS A 1 115 ? 9.844 -11.289 -8.555 1 98.19 115 LYS A O 1
ATOM 874 N N . ALA A 1 116 ? 11.219 -9.578 -9.016 1 97.56 116 ALA A N 1
ATOM 875 C CA . ALA A 1 116 ? 10.188 -8.742 -9.625 1 97.56 116 ALA A CA 1
ATOM 876 C C . ALA A 1 116 ? 9.508 -9.461 -10.781 1 97.56 116 ALA A C 1
ATOM 878 O O . ALA A 1 116 ? 8.289 -9.359 -10.961 1 97.56 116 ALA A O 1
ATOM 879 N N . ASN A 1 117 ? 10.289 -10.164 -11.586 1 97.94 117 ASN A N 1
ATOM 880 C CA . ASN A 1 117 ? 9.727 -10.875 -12.727 1 97.94 117 ASN A CA 1
ATOM 881 C C . ASN A 1 117 ? 8.742 -11.953 -12.289 1 97.94 117 ASN A C 1
ATOM 883 O O . ASN A 1 117 ? 7.715 -12.164 -12.93 1 97.94 117 ASN A O 1
ATOM 887 N N . VAL A 1 118 ? 9.07 -12.656 -11.211 1 98.5 118 VAL A N 1
ATOM 888 C CA . VAL A 1 118 ? 8.188 -13.688 -10.68 1 98.5 118 VAL A CA 1
ATOM 889 C C . VAL A 1 118 ? 6.91 -13.047 -10.141 1 98.5 118 VAL A C 1
ATOM 891 O O . VAL A 1 118 ? 5.812 -13.547 -10.383 1 98.5 118 VAL A O 1
ATOM 894 N N . VAL A 1 119 ? 7.07 -11.906 -9.422 1 98.31 119 VAL A N 1
ATOM 895 C CA . VAL A 1 119 ? 5.922 -11.18 -8.891 1 98.31 119 VAL A CA 1
ATOM 896 C C . VAL A 1 119 ? 4.98 -10.797 -10.031 1 98.31 119 VAL A C 1
ATOM 898 O O . VAL A 1 119 ? 3.777 -11.062 -9.961 1 98.31 119 VAL A O 1
ATOM 901 N N . ARG A 1 120 ? 5.496 -10.25 -11.078 1 97.44 120 ARG A N 1
ATOM 902 C CA . ARG A 1 120 ? 4.691 -9.812 -12.219 1 97.44 120 ARG A CA 1
ATOM 903 C C . ARG A 1 120 ? 3.979 -10.992 -12.867 1 97.44 120 ARG A C 1
ATOM 905 O O . ARG A 1 120 ? 2.795 -10.898 -13.195 1 97.44 120 ARG A O 1
ATOM 912 N N . ARG A 1 121 ? 4.664 -12.031 -13.031 1 97.62 121 ARG A N 1
ATOM 913 C CA . ARG A 1 121 ? 4.086 -13.203 -13.688 1 97.62 121 ARG A CA 1
ATOM 914 C C . ARG A 1 121 ? 2.957 -13.797 -12.844 1 97.62 121 ARG A C 1
ATOM 916 O O . ARG A 1 121 ? 1.908 -14.164 -13.383 1 97.62 121 ARG A O 1
ATOM 923 N N . ILE A 1 122 ? 3.162 -13.93 -1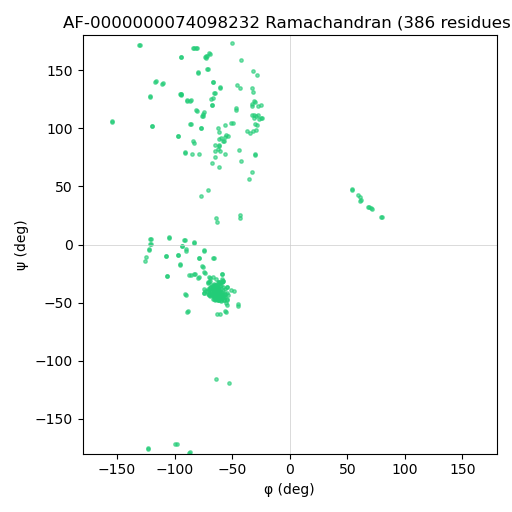1.516 1 98 122 ILE A N 1
ATOM 924 C CA . ILE A 1 122 ? 2.137 -14.469 -10.633 1 98 122 ILE A CA 1
ATOM 925 C C . ILE A 1 122 ? 0.885 -13.602 -10.703 1 98 122 ILE A C 1
ATOM 927 O O . ILE A 1 122 ? -0.226 -14.109 -10.867 1 98 122 ILE A O 1
ATOM 931 N N . LEU A 1 123 ? 1.079 -12.305 -10.602 1 96.81 123 LEU A N 1
ATOM 932 C CA . LEU A 1 123 ? -0.053 -11.383 -10.633 1 96.81 123 LEU A CA 1
ATOM 933 C C . LEU A 1 123 ? -0.771 -11.445 -11.977 1 96.81 123 LEU A C 1
ATOM 935 O O . LEU A 1 123 ? -1.998 -11.352 -12.031 1 96.81 123 LEU A O 1
ATOM 939 N N . GLU A 1 124 ? -0.013 -11.594 -13.031 1 96.56 124 GLU A N 1
ATOM 940 C CA . GLU A 1 124 ? -0.594 -11.758 -14.359 1 96.56 124 GLU A CA 1
ATOM 941 C C . GLU A 1 124 ? -1.468 -13.008 -14.43 1 96.56 124 GLU A C 1
ATOM 943 O O . GLU A 1 124 ? -2.6 -12.953 -14.914 1 96.56 124 GLU A O 1
ATOM 948 N N . LEU A 1 125 ? -1.035 -14.086 -13.945 1 97.12 125 LEU A N 1
ATOM 949 C CA . LEU A 1 125 ? -1.732 -15.359 -14.031 1 97.12 125 LEU A CA 1
ATOM 950 C C . LEU A 1 125 ? -2.998 -15.352 -13.18 1 97.12 125 LEU A C 1
ATOM 952 O O . LEU A 1 125 ? -4.066 -15.75 -13.648 1 97.12 125 LEU A O 1
ATOM 956 N N . VAL A 1 126 ? -2.918 -14.844 -11.984 1 97.06 126 VAL A N 1
ATOM 957 C CA . VAL A 1 126 ? -4.051 -14.938 -11.07 1 97.06 126 VAL A CA 1
ATOM 958 C C . VAL A 1 126 ? -5.098 -13.891 -11.43 1 97.06 126 VAL A C 1
ATOM 960 O O . VAL A 1 126 ? -6.227 -13.93 -10.93 1 97.06 126 VAL A O 1
ATOM 963 N N . SER A 1 127 ? -4.711 -12.961 -12.297 1 95.44 127 SER A N 1
ATOM 964 C CA . SER A 1 127 ? -5.664 -11.984 -12.812 1 95.44 127 SER A CA 1
ATOM 965 C C . SER A 1 127 ? -6.219 -12.406 -14.164 1 95.44 127 SER A C 1
ATOM 967 O O . SER A 1 127 ? -7.105 -11.742 -14.711 1 95.44 127 SER A O 1
ATOM 969 N N . ASP A 1 128 ? -5.676 -13.438 -14.758 1 96.62 128 ASP A N 1
ATOM 970 C CA . ASP A 1 128 ? -6.078 -13.914 -16.078 1 96.62 128 ASP A CA 1
ATOM 971 C C . ASP A 1 128 ? -7.332 -14.789 -15.977 1 96.62 128 ASP A C 1
ATOM 973 O O . ASP A 1 128 ? -7.281 -15.898 -15.438 1 96.62 128 ASP A O 1
ATOM 977 N N . ILE A 1 129 ? -8.391 -14.344 -16.562 1 96.81 129 ILE A N 1
ATOM 978 C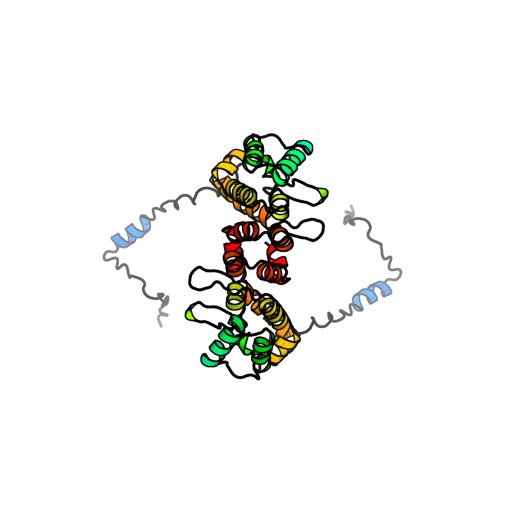 CA . ILE A 1 129 ? -9.695 -14.992 -16.453 1 96.81 129 ILE A CA 1
ATOM 979 C C . ILE A 1 129 ? -9.648 -16.359 -17.125 1 96.81 129 ILE A C 1
ATOM 981 O O . ILE A 1 129 ? -10.234 -17.328 -16.609 1 96.81 129 ILE A O 1
ATOM 985 N N . ASP A 1 130 ? -8.969 -16.469 -18.234 1 96.56 130 ASP A N 1
ATOM 986 C CA . ASP A 1 130 ? -8.859 -17.75 -18.906 1 96.56 130 ASP A CA 1
ATOM 987 C C . ASP A 1 130 ? -8.07 -18.766 -18.062 1 96.56 130 ASP A C 1
ATOM 989 O O . ASP A 1 130 ? -8.422 -19.938 -18.016 1 96.56 130 ASP A O 1
ATOM 993 N N . PHE A 1 131 ? -7.09 -18.266 -17.406 1 96.81 131 PHE A N 1
ATOM 994 C CA . PHE A 1 131 ? -6.305 -19.109 -16.5 1 96.81 131 PHE A CA 1
ATOM 995 C C . PHE A 1 131 ? -7.176 -19.656 -15.375 1 96.81 131 PHE A C 1
ATOM 997 O O . PHE A 1 131 ? -7.184 -20.859 -15.117 1 96.81 131 PHE A O 1
ATOM 1004 N N . LEU A 1 132 ? -7.93 -18.844 -14.836 1 97 132 LEU A N 1
ATOM 1005 C CA . LEU A 1 132 ? -8.75 -19.219 -13.695 1 97 132 LEU A CA 1
ATOM 1006 C C . LEU A 1 132 ? -9.914 -20.109 -14.133 1 97 132 LEU A C 1
ATOM 1008 O O . LEU A 1 132 ? -10.305 -21.031 -13.406 1 97 132 LEU A O 1
ATOM 1012 N N . ALA A 1 133 ? -10.492 -19.781 -15.258 1 96 133 ALA A N 1
ATOM 1013 C CA . ALA A 1 133 ? -11.531 -20.656 -15.789 1 96 133 ALA A CA 1
ATOM 1014 C C . ALA A 1 133 ? -11.023 -22.078 -15.977 1 96 133 ALA A C 1
ATOM 1016 O O . ALA A 1 133 ? -11.742 -23.047 -15.703 1 96 133 ALA A O 1
ATOM 1017 N N . ALA A 1 134 ? -9.805 -22.172 -16.406 1 94.94 134 ALA A N 1
ATOM 1018 C CA . ALA A 1 134 ? -9.195 -23.484 -16.609 1 94.94 134 ALA A CA 1
ATOM 1019 C C . ALA A 1 134 ? -8.938 -24.188 -15.273 1 94.94 134 ALA A C 1
ATOM 1021 O O . ALA A 1 134 ? -9.094 -25.406 -15.164 1 94.94 134 ALA A O 1
ATOM 1022 N N . VAL A 1 135 ? -8.578 -23.5 -14.258 1 96.31 135 VAL A N 1
ATOM 1023 C CA . VAL A 1 135 ? -8.312 -24.047 -12.93 1 96.31 135 VAL A CA 1
ATOM 1024 C C . VAL A 1 135 ? -9.594 -24.641 -12.352 1 96.31 135 VAL A C 1
ATOM 1026 O O . VAL A 1 135 ? -9.594 -25.75 -11.82 1 96.31 135 VAL A O 1
ATOM 1029 N N . TYR A 1 136 ? -10.633 -23.906 -12.539 1 95.69 136 TYR A N 1
ATOM 1030 C CA . TYR A 1 136 ? -11.875 -24.25 -11.859 1 95.69 136 TYR A CA 1
ATOM 1031 C C . TYR A 1 136 ? -12.773 -25.094 -12.773 1 95.69 136 TYR A C 1
ATOM 1033 O O . TYR A 1 136 ? -13.734 -25.703 -12.305 1 95.69 136 TYR A O 1
ATOM 1041 N N . GLY A 1 137 ? -12.523 -25.078 -14 1 93.94 137 GLY A N 1
ATOM 1042 C CA . GLY A 1 137 ? -13.391 -25.797 -14.922 1 93.94 137 GLY A CA 1
ATOM 1043 C C . GLY A 1 137 ? -14.766 -25.172 -15.047 1 93.94 137 GLY A C 1
ATOM 1044 O O . GLY A 1 137 ? -15.773 -25.891 -15.125 1 93.94 137 GLY A O 1
ATOM 1045 N N . THR A 1 138 ? -14.828 -23.891 -14.914 1 92.38 138 THR A N 1
ATOM 1046 C CA . THR A 1 138 ? -16.109 -23.172 -14.953 1 92.38 138 THR A CA 1
ATOM 1047 C C . THR A 1 138 ? -16.094 -22.109 -16.047 1 92.38 138 THR A C 1
ATOM 1049 O O . THR A 1 138 ? -15.141 -22.031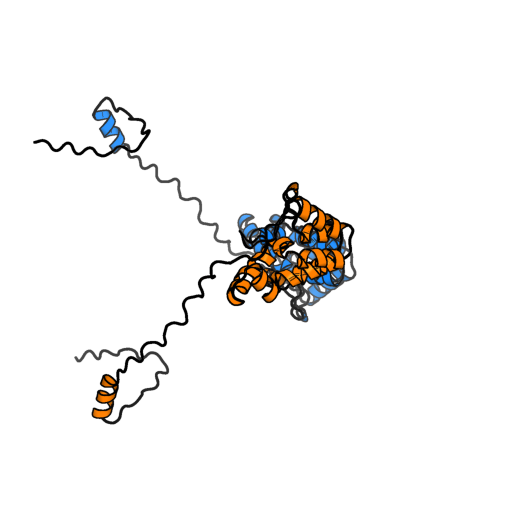 -16.828 1 92.38 138 THR A O 1
ATOM 1052 N N . SER A 1 139 ? -17.188 -21.328 -16.109 1 91.75 139 SER A N 1
ATOM 1053 C CA . SER A 1 139 ? -17.328 -20.266 -17.094 1 91.75 139 SER A CA 1
ATOM 1054 C C . SER A 1 139 ? -16.422 -19.078 -16.766 1 91.75 139 SER A C 1
ATOM 1056 O O . SER A 1 139 ? -15.953 -18.953 -15.633 1 91.75 139 SER A O 1
ATOM 1058 N N . ARG A 1 140 ? -16.188 -18.266 -17.781 1 93.81 140 ARG A N 1
ATOM 1059 C CA . ARG A 1 140 ? -15.438 -17.031 -17.609 1 93.81 140 ARG A CA 1
ATOM 1060 C C . ARG A 1 140 ? -16.094 -16.125 -16.578 1 93.81 140 ARG A C 1
ATOM 1062 O O . ARG A 1 140 ? -15.414 -15.453 -15.797 1 93.81 140 ARG A O 1
ATOM 1069 N N . GLU A 1 141 ? -17.359 -16.125 -16.562 1 93 141 GLU A N 1
ATOM 1070 C CA . GLU A 1 141 ? -18.109 -15.289 -15.633 1 93 141 GLU A CA 1
ATOM 1071 C C . GLU A 1 141 ? -17.844 -15.711 -14.188 1 93 141 GLU A C 1
ATOM 1073 O O . GLU A 1 141 ? -17.625 -14.867 -13.312 1 93 141 GLU A O 1
ATOM 1078 N N . ASP A 1 142 ? -17.906 -17 -14.016 1 92.12 142 ASP A N 1
ATOM 1079 C CA . ASP A 1 142 ? -17.625 -17.547 -12.68 1 92.12 142 ASP A CA 1
ATOM 1080 C C . ASP A 1 142 ? -16.188 -17.219 -12.258 1 92.12 142 ASP A C 1
ATOM 1082 O O . ASP A 1 142 ? -15.953 -16.812 -11.117 1 92.12 142 ASP A O 1
ATOM 1086 N N . ALA A 1 143 ? -15.281 -17.375 -13.203 1 94.25 143 ALA A N 1
ATOM 1087 C CA . ALA A 1 143 ? -13.867 -17.141 -12.938 1 94.25 143 ALA A CA 1
ATOM 1088 C C . ALA A 1 143 ? -13.617 -15.664 -12.602 1 94.25 143 ALA A C 1
ATOM 1090 O O . ALA A 1 143 ? -12.781 -15.352 -11.75 1 94.25 143 ALA A O 1
ATOM 1091 N N . GLN A 1 144 ? -14.328 -14.805 -13.234 1 93.06 144 GLN A N 1
ATOM 1092 C CA . GLN A 1 144 ? -14.188 -13.375 -12.984 1 93.06 144 GLN A CA 1
ATOM 1093 C C . GLN A 1 144 ? -14.562 -13.031 -11.547 1 93.06 144 GLN A C 1
ATOM 1095 O O . GLN A 1 144 ? -13.898 -12.211 -10.906 1 93.06 144 GLN A O 1
ATOM 1100 N N . PHE A 1 145 ? -15.547 -13.727 -11.117 1 90.12 145 PHE A N 1
ATOM 1101 C CA . PHE A 1 145 ? -16 -13.492 -9.75 1 90.12 145 PHE A CA 1
ATOM 1102 C C . PHE A 1 145 ? -14.953 -13.93 -8.742 1 90.12 145 PHE A C 1
ATOM 1104 O O . PHE A 1 145 ? -14.727 -13.25 -7.734 1 90.12 145 PHE A O 1
ATOM 1111 N N . ARG A 1 146 ? -14.242 -14.953 -9.023 1 93.75 146 ARG A N 1
ATOM 1112 C CA . ARG A 1 146 ? -13.266 -15.523 -8.109 1 93.75 146 ARG A CA 1
ATOM 1113 C C . ARG A 1 146 ? -11.945 -14.766 -8.172 1 93.75 146 ARG A C 1
ATOM 1115 O O . ARG A 1 146 ? -11.195 -14.734 -7.195 1 93.75 146 ARG A O 1
ATOM 1122 N N . ALA A 1 147 ? -11.711 -14.141 -9.289 1 94.88 147 ALA A N 1
ATOM 1123 C CA . ALA A 1 147 ? -10.43 -13.492 -9.562 1 94.88 147 ALA A CA 1
ATOM 1124 C C . ALA A 1 147 ? -10.148 -12.383 -8.547 1 94.88 147 ALA A C 1
ATOM 1126 O O . ALA A 1 147 ? -9.039 -12.281 -8.031 1 94.88 147 ALA A O 1
ATOM 1127 N N . GLU A 1 148 ? -11.109 -11.609 -8.234 1 91.75 148 GLU A N 1
ATOM 1128 C CA . GLU A 1 148 ? -10.922 -10.508 -7.301 1 91.75 148 GLU A CA 1
ATOM 1129 C C . GLU A 1 148 ? -10.508 -11.008 -5.922 1 91.75 148 GLU A C 1
ATOM 1131 O O . GLU A 1 148 ? -9.594 -10.453 -5.301 1 91.75 148 GLU A O 1
ATOM 1136 N N . ASN A 1 149 ? -11.148 -12.039 -5.527 1 93.31 149 ASN A N 1
ATOM 1137 C CA . ASN A 1 149 ? -10.812 -12.609 -4.23 1 93.31 149 ASN A CA 1
ATOM 1138 C C . ASN A 1 149 ? -9.391 -13.156 -4.207 1 93.31 149 ASN A C 1
ATOM 1140 O O . ASN A 1 149 ? -8.664 -12.977 -3.232 1 93.31 149 ASN A O 1
ATOM 1144 N N . ILE A 1 150 ? -9.016 -13.812 -5.227 1 96.56 150 ILE A N 1
ATOM 1145 C CA . ILE A 1 150 ? -7.703 -14.445 -5.309 1 96.56 150 ILE A CA 1
ATOM 1146 C C . ILE A 1 150 ? -6.613 -13.375 -5.312 1 96.56 150 ILE A C 1
ATOM 1148 O O . ILE A 1 150 ? -5.652 -13.453 -4.547 1 96.56 150 ILE A O 1
ATOM 1152 N N . VAL A 1 151 ? -6.801 -12.367 -6.129 1 95.69 151 VAL A N 1
ATOM 1153 C CA . VAL A 1 151 ? -5.812 -11.297 -6.223 1 95.69 151 VAL A CA 1
ATOM 1154 C C . VAL A 1 151 ? -5.727 -10.555 -4.895 1 95.69 151 VAL A C 1
ATOM 1156 O O . VAL A 1 151 ? -4.629 -10.289 -4.395 1 95.69 151 VAL A O 1
ATOM 1159 N N . THR A 1 152 ? -6.875 -10.266 -4.312 1 92.56 152 THR A N 1
ATOM 1160 C CA . THR A 1 152 ? -6.91 -9.594 -3.018 1 92.56 152 THR A CA 1
ATOM 1161 C C . THR A 1 152 ? -6.184 -10.422 -1.962 1 92.56 152 THR A C 1
ATOM 1163 O O . THR A 1 152 ? -5.426 -9.883 -1.154 1 92.56 152 THR A O 1
ATOM 1166 N N . SER A 1 153 ? -6.418 -11.664 -1.993 1 94.88 153 SER A N 1
ATOM 1167 C CA . SER A 1 153 ? -5.754 -12.562 -1.055 1 94.88 153 SER A CA 1
ATOM 1168 C C . SER A 1 153 ? -4.238 -12.531 -1.234 1 94.88 153 SER A C 1
ATOM 1170 O O . SER A 1 153 ? -3.494 -12.516 -0.253 1 94.88 153 SER A O 1
ATOM 1172 N N . TYR A 1 154 ? -3.742 -12.516 -2.408 1 96.69 154 TYR A N 1
ATOM 1173 C CA . TYR A 1 154 ? -2.311 -12.461 -2.682 1 96.69 154 TYR A CA 1
ATOM 1174 C C . TYR A 1 154 ? -1.699 -11.172 -2.145 1 96.69 154 TYR A C 1
ATOM 1176 O O . TYR A 1 154 ? -0.617 -11.195 -1.553 1 96.69 154 TYR A O 1
ATOM 1184 N N . LEU A 1 155 ? -2.412 -10.156 -2.264 1 93.38 155 LEU A N 1
ATOM 1185 C CA . LEU A 1 155 ? -1.851 -8.844 -1.989 1 93.38 155 LEU A CA 1
ATOM 1186 C C . LEU A 1 155 ? -1.949 -8.508 -0.504 1 93.38 155 LEU A C 1
ATOM 1188 O O . LEU A 1 155 ? -1.085 -7.816 0.039 1 93.38 155 LEU A O 1
ATOM 1192 N N . ASN A 1 156 ? -2.92 -9.109 0.166 1 90.5 156 ASN A N 1
ATOM 1193 C CA . ASN A 1 156 ? -3.256 -8.531 1.465 1 90.5 156 ASN A CA 1
ATOM 1194 C C . ASN A 1 156 ? -3.109 -9.562 2.584 1 90.5 156 ASN A C 1
ATOM 1196 O O . ASN A 1 156 ? -3.271 -9.234 3.76 1 90.5 156 ASN A O 1
ATOM 1200 N N . THR A 1 157 ? -2.818 -10.742 2.256 1 92.31 157 THR A N 1
ATOM 1201 C CA . THR A 1 157 ? -2.645 -11.742 3.307 1 92.31 157 THR A CA 1
ATOM 1202 C C . THR A 1 157 ? -1.409 -11.43 4.148 1 92.31 157 THR A C 1
ATOM 1204 O O . THR A 1 157 ? -0.291 -11.398 3.629 1 92.31 157 THR A O 1
ATOM 1207 N N . PRO A 1 158 ? -1.628 -11.219 5.422 1 91.81 158 PRO A N 1
ATOM 1208 C CA . PRO A 1 158 ? -0.464 -11 6.285 1 91.81 158 PRO A CA 1
ATOM 1209 C C . PRO A 1 158 ? 0.229 -12.305 6.676 1 91.81 158 PRO A C 1
ATOM 1211 O O . PRO A 1 158 ? -0.426 -13.344 6.805 1 91.81 158 PRO A O 1
ATOM 1214 N N . ASP A 1 159 ? 1.499 -12.195 6.832 1 91.44 159 ASP A N 1
ATOM 1215 C CA . ASP A 1 159 ? 2.221 -13.359 7.332 1 91.44 159 ASP A CA 1
ATOM 1216 C C . ASP A 1 159 ? 1.926 -13.594 8.812 1 91.44 159 ASP A C 1
ATOM 1218 O O . ASP A 1 159 ? 1.255 -12.789 9.453 1 91.44 159 ASP A O 1
ATOM 1222 N N . LYS A 1 160 ? 2.188 -14.727 9.32 1 90.19 160 LYS A N 1
ATOM 1223 C CA . LYS A 1 160 ? 1.905 -15.133 10.695 1 90.19 160 LYS A CA 1
ATOM 1224 C C . LYS A 1 160 ? 2.805 -14.391 11.68 1 90.19 160 LYS A C 1
ATOM 1226 O O . LYS A 1 160 ? 2.406 -14.133 12.82 1 90.19 160 LYS A O 1
ATOM 1231 N N . GLY A 1 161 ? 3.947 -13.977 11.398 1 85.88 161 GLY A N 1
ATOM 1232 C CA . GLY A 1 161 ? 4.922 -13.438 12.336 1 85.88 161 GLY A CA 1
ATOM 1233 C C . GLY A 1 161 ? 4.785 -11.938 12.547 1 85.88 161 GLY A C 1
ATOM 1234 O O . GLY A 1 161 ? 4.469 -11.492 13.648 1 85.88 161 GLY A O 1
ATOM 1235 N N . ASN A 1 162 ? 4.844 -11.188 11.648 1 86.44 162 ASN A N 1
ATOM 1236 C CA . ASN A 1 162 ? 4.918 -9.734 11.758 1 86.44 162 ASN A CA 1
ATOM 1237 C C . ASN A 1 162 ? 3.752 -9.055 11.039 1 86.44 162 ASN A C 1
ATOM 1239 O O . ASN A 1 162 ? 3.756 -7.836 10.859 1 86.44 162 ASN A O 1
ATOM 1243 N N . TRP A 1 163 ? 2.803 -9.969 10.523 1 88.5 163 TRP A N 1
ATOM 1244 C CA . TRP A 1 163 ? 1.644 -9.438 9.812 1 88.5 163 TRP A CA 1
ATOM 1245 C C . TRP A 1 163 ? 2.072 -8.656 8.578 1 88.5 163 TRP A C 1
ATOM 1247 O O . TRP A 1 163 ? 1.527 -7.59 8.289 1 88.5 163 TRP A O 1
ATOM 1257 N N . GLU A 1 164 ? 3.053 -9.117 7.934 1 92.5 164 GLU A N 1
ATOM 1258 C CA . GLU A 1 164 ? 3.58 -8.43 6.754 1 92.5 164 GLU A CA 1
ATOM 1259 C C . GLU A 1 164 ? 2.969 -8.984 5.473 1 92.5 164 GLU A C 1
ATOM 1261 O O . GLU A 1 164 ? 2.934 -10.203 5.273 1 92.5 164 GLU A O 1
ATOM 1266 N N . THR A 1 165 ? 2.484 -8.07 4.707 1 94 165 THR A N 1
ATOM 1267 C CA . THR A 1 165 ? 2.031 -8.406 3.361 1 94 165 THR A CA 1
ATOM 1268 C C . THR A 1 165 ? 3.203 -8.43 2.383 1 94 165 THR A C 1
ATOM 1270 O O . THR A 1 165 ? 4.316 -8.039 2.734 1 94 165 THR A O 1
ATOM 1273 N N . PRO A 1 166 ? 2.957 -8.945 1.17 1 96 166 PRO A N 1
ATOM 1274 C CA . PRO A 1 166 ? 4.039 -8.914 0.183 1 96 166 PRO A CA 1
ATOM 1275 C C . PRO A 1 166 ? 4.605 -7.512 -0.036 1 96 166 PRO A C 1
ATOM 1277 O O . PRO A 1 166 ? 5.82 -7.344 -0.152 1 96 166 PRO A O 1
ATOM 1280 N N . LEU A 1 167 ? 3.805 -6.551 -0 1 93.19 167 LEU A N 1
ATOM 1281 C CA . LEU A 1 167 ? 4.262 -5.172 -0.162 1 93.19 167 LEU A CA 1
ATOM 1282 C C . LEU A 1 167 ? 5.18 -4.766 0.986 1 93.19 167 LEU A C 1
ATOM 1284 O O . LEU A 1 167 ? 6.238 -4.18 0.76 1 93.19 167 LEU A O 1
ATOM 1288 N N . HIS A 1 168 ? 4.809 -5.074 2.172 1 93.38 168 HIS A N 1
ATOM 1289 C CA . HIS A 1 168 ? 5.609 -4.738 3.342 1 93.38 168 HIS A CA 1
ATOM 1290 C C . HIS A 1 168 ? 6.965 -5.438 3.301 1 93.38 168 HIS A C 1
ATOM 1292 O O . HIS A 1 168 ? 7.984 -4.844 3.645 1 93.38 168 HIS A O 1
ATOM 1298 N N . LEU A 1 169 ? 6.938 -6.664 2.918 1 95.69 169 LEU A N 1
ATOM 1299 C CA . LEU A 1 169 ? 8.188 -7.406 2.809 1 95.69 169 LEU A CA 1
ATOM 1300 C C . LEU A 1 169 ? 9.109 -6.773 1.768 1 95.69 169 LEU A C 1
ATOM 1302 O O . LEU A 1 169 ? 10.297 -6.586 2.018 1 95.69 169 LEU A O 1
ATOM 1306 N N . ALA A 1 170 ? 8.531 -6.488 0.606 1 96.88 170 ALA A N 1
ATOM 1307 C CA . ALA A 1 170 ? 9.297 -5.859 -0.461 1 96.88 170 ALA A CA 1
ATOM 1308 C C . ALA A 1 170 ? 9.922 -4.551 0.013 1 96.88 170 ALA A C 1
ATOM 1310 O O . ALA A 1 170 ? 11.094 -4.273 -0.268 1 96.88 170 ALA A O 1
ATOM 1311 N N . ALA A 1 171 ? 9.156 -3.748 0.701 1 94.69 171 ALA A N 1
ATOM 1312 C CA . ALA A 1 171 ? 9.633 -2.471 1.227 1 94.69 171 ALA A CA 1
ATOM 1313 C C . ALA A 1 171 ? 10.719 -2.682 2.277 1 94.69 171 ALA A C 1
ATOM 1315 O O . ALA A 1 171 ? 11.734 -1.982 2.279 1 94.69 171 ALA A O 1
ATOM 1316 N N . LYS A 1 172 ? 10.492 -3.58 3.148 1 94.25 172 LYS A N 1
ATOM 1317 C CA . LYS A 1 172 ? 11.422 -3.896 4.227 1 94.25 172 LYS A CA 1
ATOM 1318 C C . LYS A 1 172 ? 12.797 -4.262 3.676 1 94.25 172 LYS A C 1
ATOM 1320 O O . LYS A 1 172 ? 13.82 -3.816 4.199 1 94.25 172 LYS A O 1
ATOM 1325 N N . PHE A 1 173 ? 12.781 -5.043 2.641 1 96.5 173 PHE A N 1
ATOM 1326 C CA . PHE A 1 173 ? 14.047 -5.52 2.094 1 96.5 173 PHE A CA 1
ATOM 1327 C C . PHE A 1 173 ? 14.531 -4.605 0.973 1 96.5 173 PHE A C 1
ATOM 1329 O O . PHE A 1 173 ? 15.578 -4.852 0.374 1 96.5 173 PHE A O 1
ATOM 1336 N N . GLY A 1 174 ? 13.766 -3.574 0.639 1 95.12 174 GLY A N 1
ATOM 1337 C CA . GLY A 1 174 ? 14.203 -2.52 -0.261 1 95.12 174 GLY A CA 1
ATOM 1338 C C . GLY A 1 174 ? 14.117 -2.908 -1.725 1 95.12 174 GLY A C 1
ATOM 1339 O O . GLY A 1 174 ? 14.914 -2.453 -2.545 1 95.12 174 GLY A O 1
ATOM 1340 N N . HIS A 1 175 ? 13.336 -3.803 -2.084 1 96.75 175 HIS A N 1
ATOM 1341 C CA . HIS A 1 175 ? 13.172 -4.234 -3.469 1 96.75 175 HIS A CA 1
ATOM 1342 C C . HIS A 1 175 ? 12.203 -3.322 -4.219 1 96.75 175 HIS A C 1
ATOM 1344 O O . HIS A 1 175 ? 11.016 -3.639 -4.344 1 96.75 175 HIS A O 1
ATOM 1350 N N . VAL A 1 176 ? 12.711 -2.293 -4.77 1 94.69 176 VAL A N 1
ATOM 1351 C CA . VAL A 1 176 ? 11.922 -1.215 -5.352 1 94.69 176 VAL A CA 1
ATOM 1352 C C . VAL A 1 176 ? 11.148 -1.733 -6.562 1 94.69 176 VAL A C 1
ATOM 1354 O O . VAL A 1 176 ? 9.992 -1.361 -6.773 1 94.69 176 VAL A O 1
ATOM 1357 N N . ASP A 1 177 ? 11.812 -2.574 -7.336 1 96.62 177 ASP A N 1
ATOM 1358 C CA . ASP A 1 177 ? 11.156 -3.1 -8.531 1 96.62 177 ASP A CA 1
ATOM 1359 C C . ASP A 1 177 ? 9.945 -3.955 -8.156 1 96.62 177 ASP A C 1
ATOM 1361 O O . ASP A 1 177 ? 8.938 -3.947 -8.859 1 96.62 177 ASP A O 1
ATOM 1365 N N . VAL A 1 178 ? 10.062 -4.656 -7.062 1 97.75 178 VAL A N 1
ATOM 1366 C CA . VAL A 1 178 ? 8.945 -5.465 -6.582 1 97.75 178 VAL A CA 1
ATOM 1367 C C . VAL A 1 178 ? 7.832 -4.551 -6.066 1 97.75 178 VAL A C 1
ATOM 1369 O O . VAL A 1 178 ? 6.656 -4.766 -6.371 1 97.75 178 VAL A O 1
ATOM 1372 N N . VAL A 1 179 ? 8.234 -3.545 -5.359 1 96.12 179 VAL A N 1
ATOM 1373 C CA . VAL A 1 179 ? 7.262 -2.578 -4.859 1 96.12 179 VAL A CA 1
ATOM 1374 C C . VAL A 1 179 ? 6.488 -1.971 -6.027 1 96.12 179 VAL A C 1
ATOM 1376 O O . VAL A 1 179 ? 5.258 -1.9 -5.996 1 96.12 179 VAL A O 1
ATOM 1379 N N . ARG A 1 180 ? 7.195 -1.601 -7.023 1 94.88 180 ARG A N 1
ATOM 1380 C CA . ARG A 1 180 ? 6.586 -1 -8.203 1 94.88 180 ARG A CA 1
ATOM 1381 C C . ARG A 1 180 ? 5.586 -1.954 -8.844 1 94.88 180 ARG A C 1
ATOM 1383 O O . ARG A 1 180 ? 4.473 -1.554 -9.195 1 94.88 180 ARG A O 1
ATOM 1390 N N . ALA A 1 181 ? 5.941 -3.162 -8.945 1 95.5 181 ALA A N 1
ATOM 1391 C CA . ALA A 1 181 ? 5.059 -4.164 -9.539 1 95.5 181 ALA A CA 1
ATOM 1392 C C . ALA A 1 181 ? 3.793 -4.34 -8.703 1 95.5 181 ALA A C 1
ATOM 1394 O O . ALA A 1 181 ? 2.695 -4.477 -9.25 1 95.5 181 ALA A O 1
ATOM 1395 N N . LEU A 1 182 ? 3.934 -4.301 -7.398 1 94.69 182 LEU A N 1
ATOM 1396 C CA . LEU A 1 182 ? 2.814 -4.539 -6.492 1 94.69 182 LEU A CA 1
ATOM 1397 C C . LEU A 1 182 ? 1.873 -3.338 -6.465 1 94.69 182 LEU A C 1
ATOM 1399 O O . LEU A 1 182 ? 0.651 -3.5 -6.516 1 94.69 182 LEU A O 1
ATOM 1403 N N . VAL A 1 183 ? 2.4 -2.145 -6.445 1 90.12 183 VAL A N 1
ATOM 1404 C CA . VAL A 1 183 ? 1.593 -0.938 -6.297 1 90.12 183 VAL A CA 1
ATOM 1405 C C . VAL A 1 183 ? 0.859 -0.645 -7.605 1 90.12 183 VAL A C 1
ATOM 1407 O O . VAL A 1 183 ? -0.182 0.016 -7.602 1 90.12 183 VAL A O 1
ATOM 1410 N N . ASN A 1 184 ? 1.34 -1.113 -8.68 1 88.69 184 ASN A N 1
ATOM 1411 C CA . ASN A 1 184 ? 0.731 -0.843 -9.984 1 88.69 184 ASN A CA 1
ATOM 1412 C C . ASN A 1 184 ? -0.301 -1.904 -10.352 1 88.69 184 ASN A C 1
ATOM 1414 O O . ASN A 1 184 ? -0.92 -1.834 -11.414 1 88.69 184 ASN A O 1
ATOM 1418 N N . GLN A 1 185 ? -0.496 -2.781 -9.422 1 88.88 185 GLN A N 1
ATOM 1419 C CA . GLN A 1 185 ? -1.576 -3.74 -9.625 1 88.88 185 GLN A CA 1
ATOM 1420 C C . GLN A 1 185 ? -2.938 -3.055 -9.57 1 88.88 185 GLN A C 1
ATOM 1422 O O . GLN A 1 185 ? -3.24 -2.336 -8.617 1 88.88 185 GLN A O 1
ATOM 1427 N N . PRO A 1 186 ? -3.773 -3.178 -10.531 1 79.88 186 PRO A N 1
ATOM 1428 C CA . PRO A 1 186 ? -5.023 -2.424 -10.656 1 79.88 186 PRO A CA 1
ATOM 1429 C C . PRO A 1 186 ? -5.91 -2.543 -9.422 1 79.88 186 PRO A C 1
ATOM 1431 O O . PRO A 1 186 ? -6.555 -1.57 -9.023 1 79.88 186 PRO A O 1
ATOM 1434 N N . LEU A 1 187 ? -6.051 -3.635 -8.859 1 72.5 187 LEU A N 1
ATOM 1435 C CA . LEU A 1 187 ? -6.926 -3.809 -7.707 1 72.5 187 LEU A CA 1
ATOM 1436 C C . LEU A 1 187 ? -6.395 -3.039 -6.5 1 72.5 187 LEU A C 1
ATOM 1438 O O . LEU A 1 187 ? -7.168 -2.631 -5.629 1 72.5 187 LEU A O 1
ATOM 1442 N N . MET A 1 188 ? -5.141 -2.867 -6.453 1 67.5 188 MET A N 1
ATOM 1443 C CA . MET A 1 188 ? -4.578 -2.062 -5.371 1 67.5 188 MET A CA 1
ATOM 1444 C C . MET A 1 188 ? -4.93 -0.589 -5.551 1 67.5 188 MET A C 1
ATOM 1446 O O . MET A 1 188 ? -5.211 0.108 -4.574 1 67.5 188 MET A O 1
ATOM 1450 N N . LYS A 1 189 ? -4.914 -0.103 -6.691 1 63.06 189 LYS A N 1
ATOM 1451 C CA . LYS A 1 189 ? -5.266 1.283 -6.988 1 63.06 189 LYS A CA 1
ATOM 1452 C C . LYS A 1 189 ? -6.715 1.574 -6.621 1 63.06 189 LYS A C 1
ATOM 1454 O O . LYS A 1 189 ? -7.027 2.643 -6.09 1 63.06 189 LYS A O 1
ATOM 1459 N N . LYS A 1 190 ? -7.543 0.665 -6.867 1 59.19 190 LYS A N 1
ATOM 1460 C CA . LYS A 1 190 ? -8.969 0.831 -6.621 1 59.19 190 LYS A CA 1
ATOM 1461 C C . LYS A 1 190 ? -9.266 0.94 -5.125 1 59.19 190 LYS A C 1
ATOM 1463 O O . LYS A 1 190 ? -10.102 1.738 -4.707 1 59.19 190 LYS A O 1
ATOM 1468 N N . GLU A 1 191 ? -8.562 0.07 -4.48 1 60.62 191 GLU A N 1
ATOM 1469 C CA . GLU A 1 191 ? -8.805 0.04 -3.043 1 60.62 191 GLU A CA 1
ATOM 1470 C C . GLU A 1 191 ? -8.375 1.349 -2.383 1 60.62 191 GLU A C 1
ATOM 1472 O O . GLU A 1 191 ? -9.023 1.817 -1.444 1 60.62 191 GLU A O 1
ATOM 1477 N N . GLN A 1 192 ? -7.344 1.85 -2.91 1 59.28 192 GLN A N 1
ATOM 1478 C CA . GLN A 1 192 ? -6.863 3.115 -2.369 1 59.28 192 GLN A CA 1
ATOM 1479 C C . GLN A 1 192 ? -7.82 4.258 -2.697 1 59.28 192 GLN A C 1
ATOM 1481 O O . GLN A 1 192 ? -7.988 5.18 -1.9 1 59.28 192 GLN A O 1
ATOM 1486 N N . LEU A 1 193 ? -8.438 4.109 -3.824 1 56.53 193 LEU A N 1
ATOM 1487 C CA . LEU A 1 193 ? -9.352 5.164 -4.25 1 56.53 193 LEU A CA 1
ATOM 1488 C C . LEU A 1 193 ? -10.695 5.043 -3.531 1 56.53 193 LEU A C 1
ATOM 1490 O O . LEU A 1 193 ? -11.391 6.039 -3.324 1 56.53 193 LEU A O 1
ATOM 1494 N N . ASN A 1 194 ? -11.023 3.854 -3.18 1 47.75 194 ASN A N 1
ATOM 1495 C CA . ASN A 1 194 ? -12.336 3.617 -2.58 1 47.75 194 ASN A CA 1
ATOM 1496 C C . ASN A 1 194 ? -12.289 3.76 -1.062 1 47.75 194 ASN A C 1
ATOM 1498 O O . ASN A 1 194 ? -13.266 3.459 -0.376 1 47.75 194 ASN A O 1
ATOM 1502 N N . MET A 1 195 ? -11.094 3.984 -0.632 1 47.38 195 MET A N 1
ATOM 1503 C CA . MET A 1 195 ? -11.039 4.23 0.806 1 47.38 195 MET A CA 1
ATOM 1504 C C . MET A 1 195 ? -11.414 5.672 1.128 1 47.38 195 MET A C 1
ATOM 1506 O O . MET A 1 195 ? -11.203 6.57 0.312 1 47.38 195 MET A O 1
ATOM 1510 N N . MET B 1 1 ? -59.719 -31.188 31.234 1 24.89 1 MET B N 1
ATOM 1511 C CA . MET B 1 1 ? -58.469 -31.469 30.5 1 24.89 1 MET B CA 1
ATOM 1512 C C . MET B 1 1 ? -57.625 -30.219 30.344 1 24.89 1 MET B C 1
ATOM 1514 O O . MET B 1 1 ? -58 -29.297 29.625 1 24.89 1 MET B O 1
ATOM 1518 N N . LEU B 1 2 ? -56.906 -29.844 31.453 1 22.72 2 LEU B N 1
ATOM 1519 C CA . LEU B 1 2 ? -56.375 -28.641 32.062 1 22.72 2 LEU B CA 1
ATOM 1520 C C . LEU B 1 2 ? -55.094 -28.188 31.391 1 22.72 2 LEU B C 1
ATOM 1522 O O . LEU B 1 2 ? -54.125 -28.938 31.344 1 22.72 2 LEU B O 1
ATOM 1526 N N . ALA B 1 3 ? -55.219 -27.531 30.203 1 28.3 3 ALA B N 1
ATOM 1527 C CA . ALA B 1 3 ? -54.281 -27.219 29.125 1 28.3 3 ALA B CA 1
ATOM 1528 C C . ALA B 1 3 ? -53.094 -26.453 29.656 1 28.3 3 ALA B C 1
ATOM 1530 O O . ALA B 1 3 ? -53.219 -25.328 30.141 1 28.3 3 ALA B O 1
ATOM 1531 N N . SER B 1 4 ? -52.156 -27.219 30.297 1 27.59 4 SER B N 1
ATOM 1532 C CA . SER B 1 4 ? -51 -26.812 31.094 1 27.59 4 SER B CA 1
ATOM 1533 C C . SER B 1 4 ? -50 -26 30.25 1 27.59 4 SER B C 1
ATOM 1535 O O . SER B 1 4 ? -49.562 -26.438 29.188 1 27.59 4 SER B O 1
ATOM 1537 N N . TYR B 1 5 ? -50.125 -24.625 30.203 1 27.34 5 TYR B N 1
ATOM 1538 C CA . TYR B 1 5 ? -49.469 -23.594 29.406 1 27.34 5 TYR B CA 1
ATOM 1539 C C . TYR B 1 5 ? -47.969 -23.578 29.672 1 27.34 5 TYR B C 1
ATOM 1541 O O . TYR B 1 5 ? -47.562 -23.297 30.797 1 27.34 5 TYR B O 1
ATOM 1549 N N . TYR B 1 6 ? -47.25 -24.609 29.297 1 27.8 6 TYR B N 1
ATOM 1550 C CA . TYR B 1 6 ? -45.844 -24.891 29.578 1 27.8 6 TYR B CA 1
ATOM 1551 C C . TYR B 1 6 ? -44.938 -23.859 28.922 1 27.8 6 TYR B C 1
ATOM 1553 O O . TYR B 1 6 ? -45.031 -23.625 27.703 1 27.8 6 TYR B O 1
ATOM 1561 N N . CYS B 1 7 ? -44.875 -22.609 29.516 1 30.7 7 CYS B N 1
ATOM 1562 C CA . CYS B 1 7 ? -44 -21.641 28.906 1 30.7 7 CYS B CA 1
ATOM 1563 C C . CYS B 1 7 ? -42.531 -22.141 28.922 1 30.7 7 CYS B C 1
ATOM 1565 O O . CYS B 1 7 ? -42.031 -22.516 29.969 1 30.7 7 CYS B O 1
ATOM 1567 N N . LEU B 1 8 ? -42.125 -22.719 27.812 1 32.59 8 LEU B N 1
ATOM 1568 C CA . LEU B 1 8 ? -40.875 -23.469 27.656 1 32.59 8 LEU B CA 1
ATOM 1569 C C . LEU B 1 8 ? -39.688 -22.625 28.094 1 32.59 8 LEU B C 1
ATOM 1571 O O . LEU B 1 8 ? -39.469 -21.516 27.609 1 32.59 8 LEU B O 1
ATOM 1575 N N . PRO B 1 9 ? -39.281 -22.781 29.453 1 33.16 9 PRO B N 1
ATOM 1576 C CA . PRO B 1 9 ? -38.188 -22.078 30.125 1 33.16 9 PRO B CA 1
ATOM 1577 C C . PRO B 1 9 ? -36.844 -22.234 29.406 1 33.16 9 PRO B C 1
ATOM 1579 O O . PRO B 1 9 ? -36.531 -23.328 28.922 1 33.16 9 PRO B O 1
ATOM 1582 N N . THR B 1 10 ? -36.438 -21.328 28.531 1 32 10 THR B N 1
ATOM 1583 C CA . THR B 1 10 ? -35.125 -21.438 27.891 1 32 10 THR B CA 1
ATOM 1584 C C . THR B 1 10 ? -34.062 -21.844 28.906 1 32 10 THR B C 1
ATOM 1586 O O . THR B 1 10 ? -34.219 -21.641 30.109 1 32 10 THR B O 1
ATOM 1589 N N . SER B 1 11 ? -32.906 -22.406 28.516 1 30.45 11 SER B N 1
ATOM 1590 C CA . SER B 1 11 ? -32 -23.344 29.203 1 30.45 11 SER B CA 1
ATOM 1591 C C . SER B 1 11 ? -31.609 -22.812 30.578 1 30.45 11 SER B C 1
ATOM 1593 O O . SER B 1 11 ? -31.891 -23.438 31.594 1 30.45 11 SER B O 1
ATOM 1595 N N . GLY B 1 12 ? -30.328 -22.516 31 1 32.66 12 GLY B N 1
ATOM 1596 C CA . GLY B 1 12 ? -29.766 -22.609 32.344 1 32.66 12 GLY B CA 1
ATOM 1597 C C . GLY B 1 12 ? -30.297 -21.562 33.281 1 32.66 12 GLY B C 1
ATOM 1598 O O . GLY B 1 12 ? -29.578 -20.656 33.688 1 32.66 12 GLY B O 1
ATOM 1599 N N . ALA B 1 13 ? -31.625 -21.281 33.375 1 35.69 13 ALA B N 1
ATOM 1600 C CA . ALA B 1 13 ? -32.25 -20.141 34.094 1 35.69 13 ALA B CA 1
ATOM 1601 C C . ALA B 1 13 ? -32.281 -20.391 35.594 1 35.69 13 ALA B C 1
ATOM 1603 O O . ALA B 1 13 ? -32.781 -21.406 36.062 1 35.69 13 ALA B O 1
ATOM 1604 N N . ARG B 1 14 ? -31.312 -19.766 36.312 1 37.06 14 ARG B N 1
ATOM 1605 C CA . ARG B 1 14 ? -31.219 -19.875 37.781 1 37.06 14 ARG B CA 1
ATOM 1606 C C . ARG B 1 14 ? -32.562 -19.547 38.438 1 37.06 14 ARG B C 1
ATOM 1608 O O . ARG B 1 14 ? -33.156 -18.516 38.156 1 37.06 14 ARG B O 1
ATOM 1615 N N . PHE B 1 15 ? -33.406 -20.562 38.969 1 38.09 15 PHE B N 1
ATOM 1616 C CA . PHE B 1 15 ? -34.656 -20.5 39.688 1 38.09 15 PHE B CA 1
ATOM 1617 C C . PHE B 1 15 ? -34.5 -19.75 41 1 38.09 15 PHE B C 1
ATOM 1619 O O . PHE B 1 15 ? -33.75 -20.188 41.875 1 38.09 15 PHE B O 1
ATOM 1626 N N . ASN B 1 16 ? -34.594 -18.422 40.969 1 36.94 16 ASN B N 1
ATOM 1627 C CA . ASN B 1 16 ? -34.594 -17.75 42.25 1 36.94 16 ASN B CA 1
ATOM 1628 C C . ASN B 1 16 ? -35.781 -18.188 43.125 1 36.94 16 ASN B C 1
ATOM 1630 O O . ASN B 1 16 ? -36.938 -18.047 42.719 1 36.94 16 ASN B O 1
ATOM 1634 N N . ARG B 1 17 ? -35.75 -19.312 43.812 1 42.41 17 ARG B N 1
ATOM 1635 C CA . ARG B 1 17 ? -36.75 -19.875 44.719 1 42.41 17 ARG B CA 1
ATOM 1636 C C . ARG B 1 17 ? -37.094 -18.906 45.844 1 42.41 17 ARG B C 1
ATOM 1638 O O . ARG B 1 17 ? -36.25 -18.516 46.625 1 42.41 17 ARG B O 1
ATOM 1645 N N . PHE B 1 18 ? -38.219 -18.047 45.594 1 40.97 18 PHE B N 1
ATOM 1646 C CA . PHE B 1 18 ? -38.625 -17.172 46.688 1 40.97 18 PHE B CA 1
ATOM 1647 C C . PHE B 1 18 ? -39.344 -17.938 47.75 1 40.97 18 PHE B C 1
ATOM 1649 O O . PHE B 1 18 ? -40.125 -18.859 47.469 1 40.97 18 PHE B O 1
ATOM 1656 N N . GLY B 1 19 ? -38.969 -18.219 49 1 42.94 19 GLY B N 1
ATOM 1657 C CA . GLY B 1 19 ? -39.531 -18.984 50.125 1 42.94 19 GLY B CA 1
ATOM 1658 C C . GLY B 1 19 ? -40.875 -18.438 50.594 1 42.94 19 GLY B C 1
ATOM 1659 O O . GLY B 1 19 ? -41.75 -19.203 50.938 1 42.94 19 GLY B O 1
ATOM 1660 N N . THR B 1 20 ? -41 -17.109 51.062 1 47.41 20 THR B N 1
ATOM 1661 C CA . THR B 1 20 ? -42.25 -16.672 51.625 1 47.41 20 THR B CA 1
ATOM 1662 C C . THR B 1 20 ? -42.969 -15.68 50.719 1 47.41 20 THR B C 1
ATOM 1664 O O . THR B 1 20 ? -42.312 -15.062 49.844 1 47.41 20 THR B O 1
ATOM 1667 N N . PRO B 1 21 ? -44.375 -15.836 50.594 1 48.41 21 PRO B N 1
ATOM 1668 C CA . PRO B 1 21 ? -45.156 -14.961 49.719 1 48.41 21 PRO B CA 1
ATOM 1669 C C . PRO B 1 21 ? -44.781 -13.484 49.875 1 48.41 21 PRO B C 1
ATOM 1671 O O . PRO B 1 21 ? -44.812 -12.734 48.906 1 48.41 21 PRO B O 1
ATOM 1674 N N . LYS B 1 22 ? -44.75 -12.914 51.156 1 53.38 22 LYS B N 1
ATOM 1675 C CA . LYS B 1 22 ? -44.469 -11.508 51.406 1 53.38 22 LYS B CA 1
ATOM 1676 C C . LYS B 1 22 ? -43.188 -11.086 50.688 1 53.38 22 LYS B C 1
ATOM 1678 O O . LYS B 1 22 ? -43.094 -9.969 50.156 1 53.38 22 LYS B O 1
ATOM 1683 N N . GLU B 1 23 ? -42.188 -11.977 50.688 1 50.16 23 GLU B N 1
ATOM 1684 C CA . GLU B 1 23 ? -40.938 -11.68 50.031 1 50.16 23 GLU B CA 1
ATOM 1685 C C . GLU B 1 23 ? -41.125 -11.492 48.531 1 50.16 23 GLU B C 1
ATOM 1687 O O . GLU B 1 23 ? -40.438 -10.672 47.906 1 50.16 23 GLU B O 1
ATOM 1692 N N . ALA B 1 24 ? -42.031 -12.258 47.906 1 49.59 24 ALA B N 1
ATOM 1693 C CA . ALA B 1 24 ? -42.375 -12.125 46.5 1 49.59 24 ALA B CA 1
ATOM 1694 C C . ALA B 1 24 ? -43.031 -10.773 46.219 1 49.59 24 ALA B C 1
ATOM 1696 O O . ALA B 1 24 ? -42.719 -10.117 45.219 1 49.59 24 ALA B O 1
ATOM 1697 N N . MET B 1 25 ? -44 -10.43 47.062 1 47.66 25 MET B N 1
ATOM 1698 C CA . MET B 1 25 ? -44.719 -9.172 46.875 1 47.66 25 MET B CA 1
ATOM 1699 C C . MET B 1 25 ? -43.812 -7.977 47.031 1 47.66 25 MET B C 1
ATOM 1701 O O . MET B 1 25 ? -43.938 -6.988 46.312 1 47.66 25 MET B O 1
ATOM 1705 N N . ASP B 1 26 ? -42.969 -7.941 48.094 1 45.53 26 ASP B N 1
ATOM 1706 C CA . ASP B 1 26 ? -42.031 -6.828 48.25 1 45.53 26 ASP B CA 1
ATOM 1707 C C . ASP B 1 26 ? -41.094 -6.711 47.062 1 45.53 26 ASP B C 1
ATOM 1709 O O . ASP B 1 26 ? -40.531 -5.648 46.812 1 45.53 26 ASP B O 1
ATOM 1713 N N . PHE B 1 27 ? -40.781 -7.879 46.375 1 44.19 27 PHE B N 1
ATOM 1714 C CA . PHE B 1 27 ? -39.938 -7.781 45.188 1 44.19 27 PHE B CA 1
ATOM 1715 C C . PHE B 1 27 ? -40.625 -6.938 44.125 1 44.19 27 PHE B C 1
ATOM 1717 O O . PHE B 1 27 ? -39.969 -6.203 43.375 1 44.19 27 PHE B O 1
ATOM 1724 N N . ILE B 1 28 ? -41.875 -7.176 43.906 1 44.53 28 ILE B N 1
ATOM 1725 C CA . ILE B 1 28 ? -42.625 -6.426 42.906 1 44.53 28 ILE B CA 1
ATOM 1726 C C . ILE B 1 28 ? -42.531 -4.93 43.188 1 44.53 28 ILE B C 1
ATOM 1728 O O . ILE B 1 28 ? -42.344 -4.121 42.281 1 44.53 28 ILE B O 1
ATOM 1732 N N . ASP B 1 29 ? -42.969 -4.602 44.375 1 39.19 29 ASP B N 1
ATOM 1733 C CA . ASP B 1 29 ? -43.094 -3.176 44.688 1 39.19 29 ASP B CA 1
ATOM 1734 C C . ASP B 1 29 ? -41.75 -2.48 44.594 1 39.19 29 ASP B C 1
ATOM 1736 O O . ASP B 1 29 ? -41.656 -1.257 44.469 1 39.19 29 ASP B O 1
ATOM 1740 N N . ALA B 1 30 ? -40.656 -3.121 45.156 1 37.84 30 ALA B N 1
ATOM 1741 C CA . ALA B 1 30 ? -39.406 -2.385 45.125 1 37.84 30 ALA B CA 1
ATOM 1742 C C . ALA B 1 30 ? -38.969 -2.168 43.656 1 37.84 30 ALA B C 1
ATOM 1744 O O . ALA B 1 30 ? -37.812 -2.471 43.312 1 37.84 30 ALA B O 1
ATOM 1745 N N . GLY B 1 31 ? -39.875 -2.221 42.719 1 34.91 31 GLY B N 1
ATOM 1746 C CA . GLY B 1 31 ? -39.625 -1.816 41.344 1 34.91 31 GLY B CA 1
ATOM 1747 C C . GLY B 1 31 ? -38.844 -0.528 41.219 1 34.91 31 GLY B C 1
ATOM 1748 O O . GLY B 1 31 ? -39.375 0.493 40.781 1 34.91 31 GLY B O 1
ATOM 1749 N N . VAL B 1 32 ? -38.094 -0.185 42.281 1 35.38 32 VAL B N 1
ATOM 1750 C CA . VAL B 1 32 ? -37.375 1.067 42.031 1 35.38 32 VAL B CA 1
ATOM 1751 C C . VAL B 1 32 ? -36.781 1.043 40.625 1 35.38 32 VAL B C 1
ATOM 1753 O O . VAL B 1 32 ? -35.969 0.165 40.312 1 35.38 32 VAL B O 1
ATOM 1756 N N . CYS B 1 33 ? -37.531 1.329 39.656 1 30.8 33 CYS B N 1
ATOM 1757 C CA . CYS B 1 33 ? -36.969 1.709 38.344 1 30.8 33 CYS B CA 1
ATOM 1758 C C . CYS B 1 33 ? -35.688 2.504 38.5 1 30.8 33 CYS B C 1
ATOM 1760 O O . CYS B 1 33 ? -35.719 3.646 38.969 1 30.8 33 CYS B O 1
ATOM 1762 N N . ARG B 1 34 ? -34.688 1.949 39.188 1 34.03 34 ARG B N 1
ATOM 1763 C CA . ARG B 1 34 ? -33.469 2.744 38.969 1 34.03 34 ARG B CA 1
ATOM 1764 C C . ARG B 1 34 ? -33.469 3.391 37.594 1 34.03 34 ARG B C 1
ATOM 1766 O O . ARG B 1 34 ? -33.719 2.719 36.594 1 34.03 34 ARG B O 1
ATOM 1773 N N . SER B 1 35 ? -33.75 4.742 37.438 1 35.69 35 SER B N 1
ATOM 1774 C CA . SER B 1 35 ? -33.562 5.441 36.188 1 35.69 35 SER B CA 1
ATOM 1775 C C . SER B 1 35 ? -32.469 4.812 35.344 1 35.69 35 SER B C 1
ATOM 1777 O O . SER B 1 35 ? -31.469 4.324 35.906 1 35.69 35 SER B O 1
ATOM 1779 N N . PRO B 1 36 ? -32.75 4.184 34.219 1 36.81 36 PRO B N 1
ATOM 1780 C CA . PRO B 1 36 ? -31.594 3.707 33.438 1 36.81 36 PRO B CA 1
ATOM 1781 C C . PRO B 1 36 ? -30.375 4.625 33.562 1 36.81 36 PRO B C 1
ATOM 1783 O O . PRO B 1 36 ? -30.516 5.82 33.844 1 36.81 36 PRO B O 1
ATOM 1786 N N . PRO B 1 37 ? -29.203 4.137 34.094 1 39.38 37 PRO B N 1
ATOM 1787 C CA . PRO B 1 37 ? -28.109 5.094 34.062 1 39.38 37 PRO B CA 1
ATOM 1788 C C . PRO B 1 37 ? -28.188 6.066 32.906 1 39.38 37 PRO B C 1
ATOM 1790 O O . PRO B 1 37 ? -28.781 5.746 31.859 1 39.38 37 PRO B O 1
ATOM 1793 N N . PRO B 1 38 ? -28.219 7.43 33.125 1 38.59 38 PRO B N 1
ATOM 1794 C CA . PRO B 1 38 ? -28.25 8.289 31.953 1 38.59 38 PRO B CA 1
ATOM 1795 C C . PRO B 1 38 ? -27.516 7.68 30.75 1 38.59 38 PRO B C 1
ATOM 1797 O O . PRO B 1 38 ? -26.609 6.863 30.938 1 38.59 38 PRO B O 1
ATOM 1800 N N . LEU B 1 39 ? -28.266 7.309 29.719 1 40.28 39 LEU B N 1
ATOM 1801 C CA . LEU B 1 39 ? -27.609 6.965 28.469 1 40.28 39 LEU B CA 1
ATOM 1802 C C . LEU B 1 39 ? -26.25 7.668 28.359 1 40.28 39 LEU B C 1
ATOM 1804 O O . LEU B 1 39 ? -26.094 8.781 28.875 1 40.28 39 LEU B O 1
ATOM 1808 N N . PRO B 1 40 ? -25.188 6.934 28.25 1 40.19 40 PRO B N 1
ATOM 1809 C CA . PRO B 1 40 ? -23.938 7.66 28.062 1 40.19 40 PRO B CA 1
ATOM 1810 C C . PRO B 1 40 ? -24.125 9 27.359 1 40.19 40 PRO B C 1
ATOM 1812 O O . PRO B 1 40 ? -25.141 9.219 26.703 1 40.19 40 PRO B O 1
ATOM 1815 N N . SER B 1 41 ? -23.312 10.016 27.719 1 40.12 41 SER B N 1
ATOM 1816 C CA . SER B 1 41 ? -23.188 11.367 27.188 1 40.12 41 SER B CA 1
ATOM 1817 C C . SER B 1 41 ? -23.484 11.406 25.688 1 40.12 41 SER B C 1
ATOM 1819 O O . SER B 1 41 ? -23.344 10.398 25 1 40.12 41 SER B O 1
ATOM 1821 N N . THR B 1 42 ? -24.312 12.297 25.219 1 42.84 42 THR B N 1
ATOM 1822 C CA . THR B 1 42 ? -24.516 12.766 23.844 1 42.84 42 THR B CA 1
ATOM 1823 C C . THR B 1 42 ? -23.25 12.547 23.016 1 42.84 42 THR B C 1
ATOM 1825 O O . THR B 1 42 ? -22.156 12.867 23.453 1 42.84 42 THR B O 1
ATOM 1828 N N . PRO B 1 43 ? -23.281 11.617 22.109 1 45.94 43 PRO B N 1
ATOM 1829 C CA . PRO B 1 43 ? -22.078 11.648 21.25 1 45.94 43 PRO B CA 1
ATOM 1830 C C . PRO B 1 43 ? -21.5 13.047 21.109 1 45.94 43 PRO B C 1
ATOM 1832 O O . PRO B 1 43 ? -22.234 14.016 20.906 1 45.94 43 PRO B O 1
ATOM 1835 N N . ALA B 1 44 ? -20.469 13.398 21.859 1 48.22 44 ALA B N 1
ATOM 1836 C CA . ALA B 1 44 ? -19.828 14.703 21.719 1 48.22 44 ALA B CA 1
ATOM 1837 C C . ALA B 1 44 ? -19.938 15.203 20.281 1 48.22 44 ALA B C 1
ATOM 1839 O O . ALA B 1 44 ? -19.5 14.523 19.344 1 48.22 44 ALA B O 1
ATOM 1840 N N . VAL B 1 45 ? -21.109 15.727 19.859 1 50.44 45 VAL B N 1
ATOM 1841 C CA . VAL B 1 45 ? -21.188 16.469 18.609 1 50.44 45 VAL B CA 1
ATOM 1842 C C . VAL B 1 45 ? -19.859 17.188 18.344 1 50.44 45 VAL B C 1
ATOM 1844 O O . VAL B 1 45 ? -19.266 17.766 19.266 1 50.44 45 VAL B O 1
ATOM 1847 N N . PRO B 1 46 ? -19.094 16.688 17.312 1 56.66 46 PRO B N 1
ATOM 1848 C CA . PRO B 1 46 ? -17.906 17.5 17.016 1 56.66 46 PRO B CA 1
ATOM 1849 C C . PRO B 1 46 ? -18.156 19 17.219 1 56.66 46 PRO B C 1
ATOM 1851 O O . PRO B 1 46 ? -19.203 19.516 16.828 1 56.66 46 PRO B O 1
ATOM 1854 N N . SER B 1 47 ? -17.797 19.531 18.375 1 63.5 47 SER B N 1
ATOM 1855 C CA . SER B 1 47 ? -17.922 20.953 18.625 1 63.5 47 SER B CA 1
ATOM 1856 C C . SER B 1 47 ? -17.453 21.781 17.438 1 63.5 47 SER B C 1
ATOM 1858 O O . SER B 1 47 ? -16.609 21.328 16.656 1 63.5 47 SER B O 1
ATOM 1860 N N . GLU B 1 48 ? -18.156 22.797 17 1 74.5 48 GLU B N 1
ATOM 1861 C CA . GLU B 1 48 ? -17.766 23.719 15.938 1 74.5 48 GLU B CA 1
ATOM 1862 C C . GLU B 1 48 ? -16.328 24.188 16.125 1 74.5 48 GLU B C 1
ATOM 1864 O O . GLU B 1 48 ? -15.961 24.688 17.203 1 74.5 48 GLU B O 1
ATOM 1869 N N . PRO B 1 49 ? -15.492 23.875 15.203 1 80.69 49 PRO B N 1
ATOM 1870 C CA . PRO B 1 49 ? -14.078 24.25 15.352 1 80.69 49 PRO B CA 1
ATOM 1871 C C . PRO B 1 49 ? -13.875 25.766 15.359 1 80.69 49 PRO B C 1
ATOM 1873 O O . PRO B 1 49 ? -14.648 26.5 14.75 1 80.69 49 PRO B O 1
ATOM 1876 N N . THR B 1 50 ? -13.203 26.281 16.25 1 88.19 50 THR B N 1
ATOM 1877 C CA . THR B 1 50 ? -12.672 27.641 16.266 1 88.19 50 THR B CA 1
ATOM 1878 C C . THR B 1 50 ? -11.211 27.656 15.797 1 88.19 50 THR B C 1
ATOM 1880 O O . THR B 1 50 ? -10.305 27.391 16.594 1 88.19 50 THR B O 1
ATOM 1883 N N . ILE B 1 51 ? -11.008 27.875 14.539 1 91.81 51 ILE B N 1
ATOM 1884 C CA . ILE B 1 51 ? -9.672 27.781 13.961 1 91.81 51 ILE B CA 1
ATOM 1885 C C . ILE B 1 51 ? -8.859 29.016 14.336 1 91.81 51 ILE B C 1
ATOM 1887 O O . ILE B 1 51 ? -9.109 30.109 13.82 1 91.81 51 ILE B O 1
ATOM 1891 N N . PRO B 1 52 ? -7.902 28.875 15.133 1 91.81 52 PRO B N 1
ATOM 1892 C CA . PRO B 1 52 ? -7.148 30.031 15.617 1 91.81 52 PRO B CA 1
ATOM 1893 C C . PRO B 1 52 ? -6.059 30.469 14.641 1 91.81 52 PRO B C 1
ATOM 1895 O O . PRO B 1 52 ? -5.387 31.484 14.883 1 91.81 52 PRO B O 1
ATOM 1898 N N . HIS B 1 53 ? -5.879 29.859 13.508 1 95.5 53 HIS B N 1
ATOM 1899 C CA . HIS B 1 53 ? -4.805 30.156 12.57 1 95.5 53 HIS B CA 1
ATOM 1900 C C . HIS B 1 53 ? -5.355 30.672 11.242 1 95.5 53 HIS B C 1
ATOM 1902 O O . HIS B 1 53 ? -6.402 30.219 10.781 1 95.5 53 HIS B O 1
ATOM 1908 N N . PRO B 1 54 ? -4.695 31.594 10.719 1 95.56 54 PRO B N 1
ATOM 1909 C CA . PRO B 1 54 ? -5.168 32.156 9.445 1 95.56 54 PRO B CA 1
ATOM 1910 C C . PRO B 1 54 ? -5 31.172 8.281 1 95.56 54 PRO B C 1
ATOM 1912 O O . PRO B 1 54 ? -4.25 30.203 8.391 1 95.56 54 PRO B O 1
ATOM 1915 N N . SER B 1 55 ? -5.676 31.484 7.211 1 95.94 55 SER B N 1
ATOM 1916 C CA . SER B 1 55 ? -5.523 30.672 6.008 1 95.94 55 SER B CA 1
ATOM 1917 C C . SER B 1 55 ? -4.16 30.891 5.359 1 95.94 55 SER B C 1
ATOM 1919 O O . SER B 1 55 ? -3.545 31.953 5.539 1 95.94 55 SER B O 1
ATOM 1921 N N . VAL B 1 56 ? -3.676 29.891 4.699 1 97.31 56 VAL B N 1
ATOM 1922 C CA . VAL B 1 56 ? -2.377 29.953 4.035 1 97.31 56 VAL B CA 1
ATOM 1923 C C . VAL B 1 56 ? -2.561 30.359 2.574 1 97.31 56 VAL B C 1
ATOM 1925 O O . VAL B 1 56 ? -3.381 29.781 1.862 1 97.31 56 VAL B O 1
ATOM 1928 N N . SER B 1 57 ? -1.8 31.359 2.166 1 97.19 57 SER B N 1
ATOM 1929 C CA . SER B 1 57 ? -1.91 31.859 0.802 1 97.19 57 SER B CA 1
ATOM 1930 C C . SER B 1 57 ? -1.132 30.984 -0.178 1 97.19 57 SER B C 1
ATOM 1932 O O . SER B 1 57 ? -0.326 30.156 0.233 1 97.19 57 SER B O 1
ATOM 1934 N N . ARG B 1 58 ? -1.339 31.219 -1.441 1 97.06 58 ARG B N 1
ATOM 1935 C CA . ARG B 1 58 ? -0.655 30.484 -2.496 1 97.06 58 ARG B CA 1
ATOM 1936 C C . ARG B 1 58 ? 0.848 30.734 -2.461 1 97.06 58 ARG B C 1
ATOM 1938 O O . ARG B 1 58 ? 1.646 29.828 -2.701 1 97.06 58 ARG B O 1
ATOM 1945 N N . ILE B 1 59 ? 1.201 31.938 -2.242 1 97.25 59 ILE B N 1
ATOM 1946 C CA . ILE B 1 59 ? 2.611 32.312 -2.17 1 97.25 59 ILE B CA 1
ATOM 1947 C C . ILE B 1 59 ? 3.289 31.531 -1.038 1 97.25 59 ILE B C 1
ATOM 1949 O O . ILE B 1 59 ? 4.387 31 -1.21 1 97.25 59 ILE B O 1
ATOM 1953 N N . GLN B 1 60 ? 2.623 31.469 0.096 1 97.94 60 GLN B N 1
ATOM 1954 C CA . GLN B 1 60 ? 3.15 30.734 1.236 1 97.94 60 GLN B CA 1
ATOM 1955 C C . GLN B 1 60 ? 3.271 29.25 0.918 1 97.94 60 GLN B C 1
ATOM 1957 O O . GLN B 1 60 ? 4.234 28.594 1.332 1 97.94 60 GLN B O 1
ATOM 1962 N N . MET B 1 61 ? 2.357 28.75 0.195 1 98.38 61 MET B N 1
ATOM 1963 C CA . MET B 1 61 ? 2.412 27.344 -0.187 1 98.38 61 MET B CA 1
ATOM 1964 C C . MET B 1 61 ? 3.596 27.078 -1.11 1 98.38 61 MET B C 1
ATOM 1966 O O . MET B 1 61 ? 4.191 26 -1.062 1 98.38 61 MET B O 1
ATOM 1970 N N . ASN B 1 62 ? 3.865 27.984 -1.961 1 98 62 ASN B N 1
ATOM 1971 C CA . ASN B 1 62 ? 5.051 27.859 -2.801 1 98 62 ASN B CA 1
ATOM 1972 C C . ASN B 1 62 ? 6.328 27.812 -1.965 1 98 62 ASN B C 1
ATOM 1974 O O . ASN B 1 62 ? 7.285 27.125 -2.328 1 98 62 ASN B O 1
ATOM 1978 N N . ASP B 1 63 ? 6.348 28.547 -0.878 1 97.81 63 ASP B N 1
ATOM 1979 C CA . ASP B 1 63 ? 7.484 28.484 0.037 1 97.81 63 ASP B CA 1
ATOM 1980 C C . ASP B 1 63 ? 7.625 27.094 0.641 1 97.81 63 ASP B C 1
ATOM 1982 O O . ASP B 1 63 ? 8.742 26.578 0.774 1 97.81 63 ASP B O 1
ATOM 1986 N N . LEU B 1 64 ? 6.516 26.516 1.006 1 98.56 64 LEU B N 1
ATOM 1987 C CA . LEU B 1 64 ? 6.547 25.156 1.538 1 98.56 64 LEU B CA 1
ATOM 1988 C C . LEU B 1 64 ? 7.059 24.172 0.491 1 98.56 64 LEU B C 1
ATOM 1990 O O . LEU B 1 64 ? 7.902 23.328 0.791 1 98.56 64 LEU B O 1
ATOM 1994 N N . LYS B 1 65 ? 6.539 24.312 -0.719 1 98.44 65 LYS B N 1
ATOM 1995 C CA . LYS B 1 65 ? 7.004 23.469 -1.814 1 98.44 65 LYS B CA 1
ATOM 1996 C C . LYS B 1 65 ? 8.516 23.547 -1.971 1 98.44 65 LYS B C 1
ATOM 1998 O O . LYS B 1 65 ? 9.203 22.531 -2.033 1 98.44 65 LYS B O 1
ATOM 2003 N N . ARG B 1 66 ? 9.055 24.734 -1.96 1 97.88 66 ARG B N 1
ATOM 2004 C CA . ARG B 1 66 ? 10.492 24.953 -2.109 1 97.88 66 ARG B CA 1
ATOM 2005 C C . ARG B 1 66 ? 11.266 24.359 -0.935 1 97.88 66 ARG B C 1
ATOM 2007 O O . ARG B 1 66 ? 12.336 23.781 -1.12 1 97.88 66 ARG B O 1
ATOM 2014 N N . ALA B 1 67 ? 10.727 24.578 0.183 1 98.19 67 ALA B N 1
ATOM 2015 C CA . ALA B 1 67 ? 11.375 24.031 1.374 1 98.19 67 ALA B CA 1
ATOM 2016 C C . ALA B 1 67 ? 11.461 22.516 1.31 1 98.19 67 ALA B C 1
ATOM 2018 O O . ALA B 1 67 ? 12.484 21.922 1.682 1 98.19 67 ALA B O 1
ATOM 2019 N N . ILE B 1 68 ? 10.438 21.844 0.834 1 98.38 68 ILE B N 1
ATOM 2020 C CA . ILE B 1 68 ? 10.422 20.391 0.748 1 98.38 68 ILE B CA 1
ATOM 2021 C C . ILE B 1 68 ? 11.391 19.922 -0.334 1 98.38 68 ILE B C 1
ATOM 2023 O O . ILE B 1 68 ? 12.172 19 -0.12 1 98.38 68 ILE B O 1
ATOM 2027 N N . GLU B 1 69 ? 11.414 20.578 -1.496 1 97.44 69 GLU B N 1
ATOM 2028 C CA . GLU B 1 69 ? 12.203 20.172 -2.652 1 97.44 69 GLU B CA 1
ATOM 2029 C C . GLU B 1 69 ? 13.695 20.406 -2.414 1 97.44 69 GLU B C 1
ATOM 2031 O O . GLU B 1 69 ? 14.523 19.578 -2.764 1 97.44 69 GLU B O 1
ATOM 2036 N N . LYS B 1 70 ? 13.984 21.531 -1.751 1 94.94 70 LYS B N 1
ATOM 2037 C CA . LYS B 1 70 ? 15.375 21.984 -1.757 1 94.94 70 LYS B CA 1
ATOM 2038 C C . LYS B 1 70 ? 15.891 22.188 -0.336 1 94.94 70 LYS B C 1
ATOM 2040 O O . LYS B 1 70 ? 17.094 22.359 -0.125 1 94.94 70 LYS B O 1
ATOM 2045 N N . GLY B 1 71 ? 15.039 22.219 0.618 1 90.06 71 GLY B N 1
ATOM 2046 C CA . GLY B 1 71 ? 15.438 22.562 1.972 1 90.06 71 GLY B CA 1
ATOM 2047 C C . GLY B 1 71 ? 15.672 21.359 2.861 1 90.06 71 GLY B C 1
ATOM 2048 O O . GLY B 1 71 ? 15.883 20.25 2.367 1 90.06 71 GLY B O 1
ATOM 2049 N N . THR B 1 72 ? 15.844 21.672 4.066 1 92.12 72 THR B N 1
ATOM 2050 C CA . THR B 1 72 ? 15.992 20.672 5.117 1 92.12 72 THR B CA 1
ATOM 2051 C C . THR B 1 72 ? 14.656 20.391 5.789 1 92.12 72 THR B C 1
ATOM 2053 O O . THR B 1 72 ? 13.695 21.141 5.609 1 92.12 72 THR B O 1
ATOM 2056 N N . VAL B 1 73 ? 14.648 19.281 6.438 1 95.75 73 VAL B N 1
ATOM 2057 C CA . VAL B 1 73 ? 13.445 18.938 7.191 1 95.75 73 VAL B CA 1
ATOM 2058 C C . VAL B 1 73 ? 13.148 20.016 8.227 1 95.75 73 VAL B C 1
ATOM 2060 O O . VAL B 1 73 ? 11.984 20.312 8.508 1 95.75 73 VAL B O 1
ATOM 2063 N N . GLU B 1 74 ? 14.211 20.641 8.742 1 96.81 74 GLU B N 1
ATOM 2064 C CA . GLU B 1 74 ? 14.055 21.719 9.719 1 96.81 74 GLU B CA 1
ATOM 2065 C C . GLU B 1 74 ? 13.344 22.922 9.109 1 96.81 74 GLU B C 1
ATOM 2067 O O . GLU B 1 74 ? 12.492 23.531 9.75 1 96.81 74 GLU B O 1
ATOM 2072 N N . ALA B 1 75 ? 13.75 23.234 7.906 1 97 75 ALA B N 1
ATOM 2073 C CA . ALA B 1 75 ? 13.102 24.359 7.215 1 97 75 ALA B CA 1
ATOM 2074 C C . ALA B 1 75 ? 11.617 24.094 7.012 1 97 75 ALA B C 1
ATOM 2076 O O . ALA B 1 75 ? 10.789 24.984 7.172 1 97 75 ALA B O 1
ATOM 2077 N N . VAL B 1 76 ? 11.258 22.906 6.66 1 98 76 VAL B N 1
ATOM 2078 C CA . VAL B 1 76 ? 9.867 22.5 6.484 1 98 76 VAL B CA 1
ATOM 2079 C C . VAL B 1 76 ? 9.125 22.594 7.816 1 98 76 VAL B C 1
ATOM 2081 O O . VAL B 1 76 ? 8.023 23.156 7.883 1 98 76 VAL B O 1
ATOM 2084 N N . CYS B 1 77 ? 9.766 22.156 8.859 1 96.75 77 CYS B N 1
ATOM 2085 C CA . CYS B 1 77 ? 9.156 22.172 10.188 1 96.75 77 CYS B CA 1
ATOM 2086 C C . CYS B 1 77 ? 8.922 23.609 10.656 1 96.75 77 CYS B C 1
ATOM 2088 O O . CYS B 1 77 ? 7.91 23.891 11.297 1 96.75 77 CYS B O 1
ATOM 2090 N N . ASP B 1 78 ? 9.875 24.438 10.383 1 97.19 78 ASP B N 1
ATOM 2091 C CA . ASP B 1 78 ? 9.734 25.844 10.773 1 97.19 78 ASP B CA 1
ATOM 2092 C C . ASP B 1 78 ? 8.484 26.453 10.156 1 97.19 78 ASP B C 1
ATOM 2094 O O . ASP B 1 78 ? 7.75 27.188 10.82 1 97.19 78 ASP B O 1
ATOM 2098 N N . LEU B 1 79 ? 8.227 26.156 8.914 1 97.25 79 LEU B N 1
ATOM 2099 C CA . LEU B 1 79 ? 7.039 26.672 8.242 1 97.25 79 LEU B CA 1
ATOM 2100 C C . LEU B 1 79 ? 5.766 26.109 8.852 1 97.25 79 LEU B C 1
ATOM 2102 O O . LEU B 1 79 ? 4.828 26.844 9.148 1 97.25 79 LEU B O 1
ATOM 2106 N N . ILE B 1 80 ? 5.73 24.844 9.125 1 97.19 80 ILE B N 1
ATOM 2107 C CA . ILE B 1 80 ? 4.559 24.172 9.672 1 97.19 80 ILE B CA 1
ATOM 2108 C C . ILE B 1 80 ? 4.281 24.688 11.078 1 97.19 80 ILE B C 1
ATOM 2110 O O . ILE B 1 80 ? 3.125 24.875 11.461 1 97.19 80 ILE B O 1
ATOM 2114 N N . ASP B 1 81 ? 5.367 24.906 11.844 1 95.75 81 ASP B N 1
ATOM 2115 C CA . ASP B 1 81 ? 5.23 25.406 13.203 1 95.75 81 ASP B CA 1
ATOM 2116 C C . ASP B 1 81 ? 4.645 26.828 13.211 1 95.75 81 ASP B C 1
ATOM 2118 O O . ASP B 1 81 ? 3.922 27.203 14.133 1 95.75 81 ASP B O 1
ATOM 2122 N N . SER B 1 82 ? 4.984 27.625 12.242 1 96.5 82 SER B N 1
ATOM 2123 C CA . SER B 1 82 ? 4.457 28.984 12.148 1 96.5 82 SER B CA 1
ATOM 2124 C C . SER B 1 82 ? 2.955 28.984 11.891 1 96.5 82 SER B C 1
ATOM 2126 O O . SER B 1 82 ? 2.238 29.875 12.352 1 96.5 82 SER B O 1
ATOM 2128 N N . ASN B 1 83 ? 2.475 28.016 11.086 1 97.5 83 ASN B N 1
ATOM 2129 C CA . ASN B 1 83 ? 1.064 27.875 10.742 1 97.5 83 ASN B CA 1
ATOM 2130 C C . ASN B 1 83 ? 0.725 26.422 10.375 1 97.5 83 ASN B C 1
ATOM 2132 O O . ASN B 1 83 ? 1.07 25.953 9.289 1 97.5 83 ASN B O 1
ATOM 2136 N N . PRO B 1 84 ? 0.054 25.781 11.258 1 96.38 84 PRO B N 1
ATOM 2137 C CA . PRO B 1 84 ? -0.23 24.359 11.016 1 96.38 84 PRO B CA 1
ATOM 2138 C C . PRO B 1 84 ? -1.165 24.141 9.828 1 96.38 84 PRO B C 1
ATOM 2140 O O . PRO B 1 84 ? -1.302 23.016 9.352 1 96.38 84 PRO B O 1
ATOM 2143 N N . ARG B 1 85 ? -1.771 25.125 9.328 1 97.31 85 ARG B N 1
ATOM 2144 C CA . ARG B 1 85 ? -2.705 25 8.211 1 97.31 85 ARG B CA 1
ATOM 2145 C C . ARG B 1 85 ? -1.964 24.766 6.902 1 97.31 85 ARG B C 1
ATOM 2147 O O . ARG B 1 85 ? -2.584 24.5 5.871 1 97.31 85 ARG B O 1
ATOM 2154 N N . PHE B 1 86 ? -0.624 24.828 6.973 1 98.44 86 PHE B N 1
ATOM 2155 C CA . PHE B 1 86 ? 0.171 24.375 5.84 1 98.44 86 PHE B CA 1
ATOM 2156 C C . PHE B 1 86 ? -0.126 22.906 5.516 1 98.44 86 PHE B C 1
ATOM 2158 O O . PHE B 1 86 ? 0.006 22.484 4.367 1 98.44 86 PHE B O 1
ATOM 2165 N N . LEU B 1 87 ? -0.557 22.172 6.48 1 98.5 87 LEU B N 1
ATOM 2166 C CA . LEU B 1 87 ? -0.717 20.734 6.309 1 98.5 87 LEU B CA 1
ATOM 2167 C C . LEU B 1 87 ? -2.191 20.359 6.211 1 98.5 87 LEU B C 1
ATOM 2169 O O . LEU B 1 87 ? -2.543 19.359 5.574 1 98.5 87 LEU B O 1
ATOM 2173 N N . VAL B 1 88 ? -2.975 21.188 6.824 1 98.19 88 VAL B N 1
ATOM 2174 C CA . VAL B 1 88 ? -4.348 20.734 7.023 1 98.19 88 VAL B CA 1
ATOM 2175 C C . VAL B 1 88 ? -5.32 21.703 6.367 1 98.19 88 VAL B C 1
ATOM 2177 O O . VAL B 1 88 ? -5.23 22.922 6.582 1 98.19 88 VAL B O 1
ATOM 2180 N N . ASN B 1 89 ? -6.191 21.234 5.551 1 97.12 89 ASN B N 1
ATOM 2181 C CA . ASN B 1 89 ? -7.355 21.984 5.086 1 97.12 89 ASN B CA 1
ATOM 2182 C C . ASN B 1 89 ? -8.531 21.844 6.051 1 97.12 89 ASN B C 1
ATOM 2184 O O . ASN B 1 89 ? -9.234 20.828 6.039 1 97.12 89 ASN B O 1
ATOM 2188 N N . THR B 1 90 ? -8.805 22.797 6.82 1 95.12 90 THR B N 1
ATOM 2189 C CA . THR B 1 90 ? -9.742 22.734 7.934 1 95.12 90 THR B CA 1
ATOM 2190 C C . THR B 1 90 ? -11.18 22.75 7.426 1 95.12 90 THR B C 1
ATOM 2192 O O . THR B 1 90 ? -12.109 22.375 8.148 1 95.12 90 THR B O 1
ATOM 2195 N N . ASN B 1 91 ? -11.375 23.172 6.258 1 92.88 91 ASN B N 1
ATOM 2196 C CA . ASN B 1 91 ? -12.719 23.188 5.703 1 92.88 91 ASN B CA 1
ATOM 2197 C C . ASN B 1 91 ? -13.227 21.781 5.41 1 92.88 91 ASN B C 1
ATOM 2199 O O . ASN B 1 91 ? -14.406 21.484 5.609 1 92.88 91 ASN B O 1
ATOM 2203 N N . GLY B 1 92 ? -12.414 20.922 5.066 1 94.06 92 GLY B N 1
ATOM 2204 C CA . GLY B 1 92 ? -12.82 19.594 4.66 1 94.06 92 GLY B CA 1
ATOM 2205 C C . GLY B 1 92 ? -12.195 18.5 5.508 1 94.06 92 GLY B C 1
ATOM 2206 O O . GLY B 1 92 ? -12.484 17.312 5.312 1 94.06 92 GLY B O 1
ATOM 2207 N N . ASP B 1 93 ? -11.398 18.969 6.461 1 95.94 93 ASP B N 1
ATOM 2208 C CA . ASP B 1 93 ? -10.648 18 7.27 1 95.94 93 ASP B CA 1
ATOM 2209 C C . ASP B 1 93 ? -9.828 17.062 6.387 1 95.94 93 ASP B C 1
ATOM 2211 O O . ASP B 1 93 ? -9.906 15.844 6.539 1 95.94 93 ASP B O 1
ATOM 2215 N N . THR B 1 94 ? -9.148 17.625 5.465 1 97.44 94 THR B N 1
ATOM 2216 C CA . THR B 1 94 ? -8.32 16.875 4.523 1 97.44 94 THR B CA 1
ATOM 2217 C C . THR B 1 94 ? -6.922 17.469 4.438 1 97.44 94 THR B C 1
ATOM 2219 O O . THR B 1 94 ? -6.641 18.5 5.059 1 97.44 94 THR B O 1
ATOM 2222 N N . ALA B 1 95 ? -6.047 16.766 3.742 1 98.31 95 ALA B N 1
ATOM 2223 C CA . ALA B 1 95 ? -4.711 17.297 3.482 1 98.31 95 ALA B CA 1
ATOM 2224 C C . ALA B 1 95 ? -4.781 18.609 2.697 1 98.31 95 ALA B C 1
ATOM 2226 O O . ALA B 1 95 ? -5.582 18.734 1.769 1 98.31 95 ALA B O 1
ATOM 2227 N N . ALA B 1 96 ? -4.012 19.594 3.102 1 98.31 96 ALA B N 1
ATOM 2228 C CA . ALA B 1 96 ? -3.902 20.812 2.312 1 98.31 96 ALA B CA 1
ATOM 2229 C C . ALA B 1 96 ? -3.215 20.547 0.977 1 98.31 96 ALA B C 1
ATOM 2231 O O . ALA B 1 96 ? -2.246 19.797 0.912 1 98.31 96 ALA B O 1
ATOM 2232 N N . ILE B 1 97 ? -3.717 21.172 -0.057 1 98 97 ILE B N 1
ATOM 2233 C CA . ILE B 1 97 ? -3.102 21.047 -1.373 1 98 97 ILE B CA 1
ATOM 2234 C C . ILE B 1 97 ? -2.043 22.125 -1.555 1 98 97 ILE B C 1
ATOM 2236 O O . ILE B 1 97 ? -2.328 23.312 -1.39 1 98 97 ILE B O 1
ATOM 2240 N N . VAL B 1 98 ? -0.83 21.719 -1.864 1 98.44 98 VAL B N 1
ATOM 2241 C CA . VAL B 1 98 ? 0.313 22.625 -1.978 1 98.44 98 VAL B CA 1
ATOM 2242 C C . VAL B 1 98 ? 0.445 23.109 -3.418 1 98.44 98 VAL B C 1
ATOM 2244 O O . VAL B 1 98 ? 0.714 24.281 -3.656 1 98.44 98 VAL B O 1
ATOM 2247 N N . VAL B 1 99 ? 0.259 22.156 -4.363 1 97.25 99 VAL B N 1
ATOM 2248 C CA . VAL B 1 99 ? 0.319 22.5 -5.781 1 97.25 99 VAL B CA 1
ATOM 2249 C C . VAL B 1 99 ? -1.015 22.172 -6.449 1 97.25 99 VAL B C 1
ATOM 2251 O O . VAL B 1 99 ? -1.276 21.016 -6.793 1 97.25 99 VAL B O 1
ATOM 2254 N N . GLU B 1 100 ? -1.819 23.125 -6.695 1 94.88 100 GLU B N 1
ATOM 2255 C CA . GLU B 1 100 ? -3.18 22.938 -7.195 1 94.88 100 GLU B CA 1
ATOM 2256 C C . GLU B 1 100 ? -3.184 22.297 -8.578 1 94.88 100 GLU B C 1
ATOM 2258 O O . GLU B 1 100 ? -3.992 21.406 -8.852 1 94.88 100 GLU B O 1
ATOM 2263 N N . GLY B 1 101 ? -2.277 22.703 -9.43 1 94.25 101 GLY B N 1
ATOM 2264 C CA . GLY B 1 101 ? -2.252 22.188 -10.797 1 94.25 101 GLY B CA 1
ATOM 2265 C C . GLY B 1 101 ? -2.104 20.672 -10.859 1 94.25 101 GLY B C 1
ATOM 2266 O O . GLY B 1 101 ? -2.668 20.031 -11.742 1 94.25 101 GLY B O 1
ATOM 2267 N N . PHE B 1 102 ? -1.43 20.156 -9.906 1 95.19 102 PHE B N 1
ATOM 2268 C CA . PHE B 1 102 ? -1.176 18.719 -9.867 1 95.19 102 PHE B CA 1
ATOM 2269 C C . PHE B 1 102 ? -2 18.047 -8.773 1 95.19 102 PHE B C 1
ATOM 2271 O O . PHE B 1 102 ? -2.076 16.812 -8.711 1 95.19 102 PHE B O 1
ATOM 2278 N N . ARG B 1 103 ? -2.615 18.922 -7.941 1 97.19 103 ARG B N 1
ATOM 2279 C CA . ARG B 1 103 ? -3.289 18.438 -6.738 1 97.19 103 ARG B CA 1
ATOM 2280 C C . ARG B 1 103 ? -2.312 17.734 -5.809 1 97.19 103 ARG B C 1
ATOM 2282 O O . ARG B 1 103 ? -2.617 16.656 -5.281 1 97.19 103 ARG B O 1
ATOM 2289 N N . PHE B 1 104 ? -1.125 18.266 -5.656 1 98.19 104 PHE B N 1
ATOM 2290 C CA . PHE B 1 104 ? -0.122 17.719 -4.75 1 98.19 104 PHE B CA 1
ATOM 2291 C C . PHE B 1 104 ? -0.317 18.266 -3.34 1 98.19 104 PHE B C 1
ATOM 2293 O O . PHE B 1 104 ? -0.404 19.469 -3.141 1 98.19 104 PHE B O 1
ATOM 2300 N N . ASN B 1 105 ? -0.457 17.359 -2.455 1 98.38 105 ASN B N 1
ATOM 2301 C CA . ASN B 1 105 ? -0.201 17.75 -1.073 1 98.38 105 ASN B CA 1
ATOM 2302 C C . ASN B 1 105 ? 1.273 17.609 -0.712 1 98.38 105 ASN B C 1
ATOM 2304 O O . ASN B 1 105 ? 2.094 17.266 -1.565 1 98.38 105 ASN B O 1
ATOM 2308 N N . ALA B 1 106 ? 1.617 17.922 0.486 1 98.62 106 ALA B N 1
ATOM 2309 C CA . ALA B 1 106 ? 3.02 17.938 0.893 1 98.62 106 ALA B CA 1
ATOM 2310 C C . ALA B 1 106 ? 3.656 16.562 0.748 1 98.62 106 ALA B C 1
ATOM 2312 O O . ALA B 1 106 ? 4.84 16.453 0.419 1 98.62 106 ALA B O 1
ATOM 2313 N N . LEU B 1 107 ? 2.908 15.484 0.952 1 98.06 107 LEU B N 1
ATOM 2314 C CA . LEU B 1 107 ? 3.432 14.125 0.856 1 98.06 107 LEU B CA 1
ATOM 2315 C C . LEU B 1 107 ? 3.785 13.781 -0.586 1 98.06 107 LEU B C 1
ATOM 2317 O O . LEU B 1 107 ? 4.777 13.094 -0.838 1 98.06 107 LEU B O 1
ATOM 2321 N N . HIS B 1 108 ? 2.961 14.195 -1.518 1 98.44 108 HIS B N 1
ATOM 2322 C CA . HIS B 1 108 ? 3.289 13.977 -2.922 1 98.44 108 HIS B CA 1
ATOM 2323 C C . HIS B 1 108 ? 4.66 14.555 -3.264 1 98.44 108 HIS B C 1
ATOM 2325 O O . HIS B 1 108 ? 5.484 13.883 -3.885 1 98.44 108 HIS B O 1
ATOM 2331 N N . ILE B 1 109 ? 4.824 15.805 -2.879 1 98.56 109 ILE B N 1
ATOM 2332 C CA . ILE B 1 109 ? 6.059 16.516 -3.197 1 98.56 109 ILE B CA 1
ATOM 2333 C C . ILE B 1 109 ? 7.242 15.812 -2.533 1 98.56 109 ILE B C 1
ATOM 2335 O O . ILE B 1 109 ? 8.25 15.531 -3.186 1 98.56 109 ILE B O 1
ATOM 2339 N N . ALA B 1 110 ? 7.09 15.516 -1.28 1 98.69 110 ALA B N 1
ATOM 2340 C CA . ALA B 1 110 ? 8.156 14.844 -0.538 1 98.69 110 ALA B CA 1
ATOM 2341 C C . ALA B 1 110 ? 8.453 13.469 -1.126 1 98.69 110 ALA B C 1
ATOM 2343 O O . ALA B 1 110 ? 9.617 13.07 -1.232 1 98.69 110 ALA B O 1
ATOM 2344 N N . ALA B 1 111 ? 7.426 12.742 -1.476 1 97.94 111 ALA B N 1
ATOM 2345 C CA . ALA B 1 111 ? 7.57 11.406 -2.047 1 97.94 111 ALA B CA 1
ATOM 2346 C C . ALA B 1 111 ? 8.281 11.461 -3.395 1 97.94 111 ALA B C 1
ATOM 2348 O O . ALA B 1 111 ? 9.172 10.648 -3.668 1 97.94 111 ALA B O 1
ATOM 2349 N N . ARG B 1 112 ? 7.934 12.375 -4.223 1 97.19 112 ARG B N 1
ATOM 2350 C CA . ARG B 1 112 ? 8.523 12.539 -5.547 1 97.19 112 ARG B CA 1
ATOM 2351 C C . ARG B 1 112 ? 10.016 12.828 -5.453 1 97.19 112 ARG B C 1
ATOM 2353 O O . ARG B 1 112 ? 10.789 12.383 -6.305 1 97.19 112 ARG B O 1
ATOM 2360 N N . HIS B 1 113 ? 10.391 13.5 -4.406 1 98 113 HIS B N 1
ATOM 2361 C CA . HIS B 1 113 ? 11.773 13.961 -4.301 1 98 113 HIS B CA 1
ATOM 2362 C C . HIS B 1 113 ? 12.555 13.109 -3.305 1 98 113 HIS B C 1
ATOM 2364 O O . HIS B 1 113 ? 13.695 13.445 -2.963 1 98 113 HIS B O 1
ATOM 2370 N N . GLY B 1 114 ? 11.961 12.117 -2.828 1 97.81 114 GLY B N 1
ATOM 2371 C CA . GLY B 1 114 ? 12.656 11.156 -1.993 1 97.81 114 GLY B CA 1
ATOM 2372 C C . GLY B 1 114 ? 13.008 11.695 -0.619 1 97.81 114 GLY B C 1
ATOM 2373 O O . GLY B 1 114 ? 14.039 11.344 -0.049 1 97.81 114 GLY B O 1
ATOM 2374 N N . LYS B 1 115 ? 12.242 12.555 -0.106 1 98.19 115 LYS B N 1
ATOM 2375 C CA . LYS B 1 115 ? 12.5 13.172 1.191 1 98.19 115 LYS B CA 1
ATOM 2376 C C . LYS B 1 115 ? 11.852 12.383 2.32 1 98.19 115 LYS B C 1
ATOM 2378 O O . LYS B 1 115 ? 10.852 12.82 2.896 1 98.19 115 LYS B O 1
ATOM 2383 N N . ALA B 1 116 ? 12.492 11.305 2.703 1 97.62 116 ALA B N 1
ATOM 2384 C CA . ALA B 1 116 ? 11.922 10.367 3.664 1 97.62 116 ALA B CA 1
ATOM 2385 C C . ALA B 1 116 ? 11.703 11.039 5.02 1 97.62 116 ALA B C 1
ATOM 2387 O O . ALA B 1 116 ? 10.695 10.797 5.684 1 97.62 116 ALA B O 1
ATOM 2388 N N . ASN B 1 117 ? 12.648 11.852 5.43 1 97.88 117 ASN B N 1
ATOM 2389 C CA . ASN B 1 117 ? 12.531 12.523 6.723 1 97.88 117 ASN B CA 1
ATOM 2390 C C . ASN B 1 117 ? 11.328 13.469 6.754 1 97.88 117 ASN B C 1
ATOM 2392 O O . ASN B 1 117 ? 10.641 13.562 7.773 1 97.88 117 ASN B O 1
ATOM 2396 N N . VAL B 1 118 ? 11.102 14.156 5.676 1 98.44 118 VAL B N 1
ATOM 2397 C CA . VAL B 1 118 ? 9.953 15.062 5.578 1 98.44 118 VAL B CA 1
ATOM 2398 C C . VAL B 1 118 ? 8.656 14.258 5.605 1 98.44 118 VAL B C 1
ATOM 2400 O O . VAL B 1 118 ? 7.707 14.625 6.297 1 98.44 118 VAL B O 1
ATOM 2403 N N . VAL B 1 119 ? 8.633 13.125 4.859 1 98.31 119 VAL B N 1
ATOM 2404 C CA . VAL B 1 119 ? 7.469 12.242 4.836 1 98.31 119 VAL B CA 1
ATOM 2405 C C . VAL B 1 119 ? 7.141 11.781 6.254 1 98.31 119 VAL B C 1
ATOM 2407 O O . VAL B 1 119 ? 5.996 11.898 6.699 1 98.31 119 VAL B O 1
ATOM 2410 N N . ARG B 1 120 ? 8.117 11.336 6.984 1 97.44 120 ARG B N 1
ATOM 2411 C CA . ARG B 1 120 ? 7.918 10.844 8.344 1 97.44 120 ARG B CA 1
ATOM 2412 C C . ARG B 1 120 ? 7.395 11.945 9.258 1 97.44 120 ARG B C 1
ATOM 2414 O O . ARG B 1 120 ? 6.48 11.727 10.055 1 97.44 120 ARG B O 1
ATOM 2421 N N . ARG B 1 121 ? 7.957 13.07 9.141 1 97.56 121 ARG B N 1
ATOM 2422 C CA . ARG B 1 121 ? 7.562 14.188 9.992 1 97.56 121 ARG B CA 1
ATOM 2423 C C . ARG B 1 121 ? 6.121 14.609 9.719 1 97.56 121 ARG B C 1
ATOM 2425 O O . ARG B 1 121 ? 5.352 14.859 10.648 1 97.56 121 ARG B O 1
ATOM 2432 N N . ILE B 1 122 ? 5.734 14.719 8.438 1 97.94 122 ILE B N 1
ATOM 2433 C CA . ILE B 1 122 ? 4.375 15.102 8.07 1 97.94 122 ILE B CA 1
ATOM 2434 C C . ILE B 1 122 ? 3.385 14.086 8.641 1 97.94 122 ILE B C 1
ATOM 2436 O O . ILE B 1 122 ? 2.393 14.469 9.266 1 97.94 122 ILE B O 1
ATOM 2440 N N . LEU B 1 123 ? 3.68 12.812 8.43 1 96.81 123 LEU B N 1
ATOM 2441 C CA . LEU B 1 123 ? 2.785 11.758 8.906 1 96.81 123 LEU B CA 1
ATOM 2442 C C . LEU B 1 123 ? 2.691 11.781 10.43 1 96.81 123 LEU B C 1
ATOM 2444 O O . LEU B 1 123 ? 1.62 11.539 10.992 1 96.81 123 LEU B O 1
ATOM 2448 N N . GLU B 1 124 ? 3.803 12.055 11.07 1 96.56 124 GLU B N 1
ATOM 2449 C CA . GLU B 1 124 ? 3.811 12.188 12.523 1 96.56 124 GLU B CA 1
ATOM 2450 C C . GLU B 1 124 ? 2.9 13.328 12.977 1 96.56 124 GLU B C 1
ATOM 2452 O O . GLU B 1 124 ? 2.084 13.148 13.883 1 96.56 124 GLU B O 1
ATOM 2457 N N . LEU B 1 125 ? 2.957 14.438 12.391 1 97.06 125 LEU B N 1
ATOM 2458 C CA . LEU B 1 125 ? 2.211 15.625 12.797 1 97.06 125 LEU B CA 1
ATOM 2459 C C . LEU B 1 125 ? 0.718 15.438 12.547 1 97.06 125 LEU B C 1
ATOM 2461 O O . LEU B 1 125 ? -0.1 15.719 13.43 1 97.06 125 LEU B O 1
ATOM 2465 N N . VAL B 1 126 ? 0.351 14.906 11.422 1 97 126 VAL B N 1
ATOM 2466 C CA . VAL B 1 126 ? -1.062 14.836 11.062 1 97 126 VAL B CA 1
ATOM 2467 C C . VAL B 1 126 ? -1.725 13.672 11.805 1 97 126 VAL B C 1
ATOM 2469 O O . VAL B 1 126 ? -2.953 13.562 11.82 1 97 126 VAL B O 1
ATOM 2472 N N . SER B 1 127 ? -0.903 12.828 12.414 1 95.5 127 SER B N 1
ATOM 2473 C CA . SER B 1 127 ? -1.435 11.758 13.25 1 95.5 127 SER B CA 1
ATOM 2474 C C . SER B 1 127 ? -1.416 12.156 14.727 1 95.5 127 SER B C 1
ATOM 2476 O O . SER B 1 127 ? -1.909 11.414 15.578 1 95.5 127 SER B O 1
ATOM 2478 N N . ASP B 1 128 ? -0.799 13.258 15.055 1 96.62 128 ASP B N 1
ATOM 2479 C CA . ASP B 1 128 ? -0.673 13.734 16.422 1 96.62 128 ASP B CA 1
ATOM 2480 C C . ASP B 1 128 ? -1.946 14.438 16.891 1 96.62 128 ASP B C 1
ATOM 2482 O O . ASP B 1 128 ? -2.266 15.531 16.391 1 96.62 128 ASP B O 1
ATOM 2486 N N . ILE B 1 129 ? -2.635 13.914 17.844 1 96.81 129 ILE B N 1
ATOM 2487 C CA . ILE B 1 129 ? -3.936 14.391 18.312 1 96.81 129 ILE B CA 1
ATOM 2488 C C . ILE B 1 129 ? -3.785 15.781 18.922 1 96.81 129 ILE B C 1
ATOM 2490 O O . ILE B 1 129 ? -4.645 16.641 18.734 1 96.81 129 ILE B O 1
ATOM 2494 N N . ASP B 1 130 ? -2.689 15.992 19.656 1 96.56 130 ASP B N 1
ATOM 2495 C CA . ASP B 1 130 ? -2.467 17.312 20.25 1 96.56 130 ASP B CA 1
ATOM 2496 C C . ASP B 1 130 ? -2.23 18.375 19.188 1 96.56 130 ASP B C 1
ATOM 2498 O O . ASP B 1 130 ? -2.717 19.5 19.297 1 96.56 130 ASP B O 1
ATOM 2502 N N . PHE B 1 131 ? -1.575 17.984 18.172 1 96.81 131 PHE B N 1
ATOM 2503 C CA . PHE B 1 131 ? -1.347 18.891 17.047 1 96.81 131 PHE B CA 1
ATOM 2504 C C . PHE B 1 131 ? -2.666 19.281 16.391 1 96.81 131 PHE B C 1
ATOM 2506 O O . PHE B 1 131 ? -2.932 20.469 16.188 1 96.81 131 PHE B O 1
ATOM 2513 N N . LEU B 1 132 ? -3.477 18.359 16.203 1 97 132 LEU B N 1
ATOM 2514 C CA . LEU B 1 132 ? -4.738 18.594 15.508 1 97 132 LEU B CA 1
ATOM 2515 C C . LEU B 1 132 ? -5.715 19.344 16.406 1 97 132 LEU B C 1
ATOM 2517 O O . LEU B 1 132 ? -6.484 20.188 15.938 1 97 132 LEU B O 1
ATOM 2521 N N . ALA B 1 133 ? -5.707 19.016 17.656 1 95.94 133 ALA B N 1
ATOM 2522 C CA . ALA B 1 133 ? -6.535 19.766 18.594 1 95.94 133 ALA B CA 1
ATOM 2523 C C . ALA B 1 133 ? -6.172 21.25 18.578 1 95.94 133 ALA B C 1
ATOM 2525 O O . ALA B 1 133 ? -7.051 22.109 18.656 1 95.94 133 ALA B O 1
ATOM 2526 N N . ALA B 1 134 ? -4.918 21.5 18.484 1 94.88 134 ALA B N 1
ATOM 2527 C CA . ALA B 1 134 ? -4.445 22.891 18.438 1 94.88 134 ALA B CA 1
ATOM 2528 C C . ALA B 1 134 ? -4.855 23.562 17.141 1 94.88 134 ALA B C 1
ATOM 2530 O O . ALA B 1 134 ? -5.191 24.75 17.125 1 94.88 134 ALA B O 1
ATOM 2531 N N . VAL B 1 135 ? -4.863 22.875 16.047 1 96.25 135 VAL B N 1
ATOM 2532 C CA . VAL B 1 135 ? -5.246 23.422 14.742 1 96.25 135 VAL B CA 1
ATOM 2533 C C . VAL B 1 135 ? -6.719 23.828 14.766 1 96.25 135 VAL B C 1
ATOM 2535 O O . VAL B 1 135 ? -7.078 24.906 14.289 1 96.25 135 VAL B O 1
ATOM 2538 N N . TYR B 1 136 ? -7.492 22.984 15.352 1 95.62 136 TYR B N 1
ATOM 2539 C CA . TYR B 1 136 ? -8.938 23.156 15.266 1 95.62 136 TYR B CA 1
ATOM 2540 C C . TYR B 1 136 ? -9.469 23.906 16.484 1 95.62 136 TYR B C 1
ATOM 2542 O O . TYR B 1 136 ? -10.609 24.391 16.469 1 95.62 136 TYR B O 1
ATOM 2550 N N . GLY B 1 137 ? -8.719 23.969 17.484 1 93.88 137 GLY B N 1
ATOM 2551 C CA . GLY B 1 137 ? -9.203 24.609 18.703 1 93.88 137 GLY B CA 1
ATOM 2552 C C . GLY B 1 137 ? -10.32 23.828 19.375 1 93.88 137 GLY B C 1
ATOM 2553 O O . GLY B 1 137 ? -11.281 24.422 19.859 1 93.88 137 GLY B O 1
ATOM 2554 N N . THR B 1 138 ? -10.281 22.547 19.266 1 92.19 138 THR B N 1
ATOM 2555 C CA . THR B 1 138 ? -11.32 21.688 19.812 1 92.19 138 THR B CA 1
ATOM 2556 C C . THR B 1 138 ? -10.719 20.672 20.781 1 92.19 138 THR B C 1
ATOM 2558 O O . THR B 1 138 ? -9.531 20.719 21.094 1 92.19 138 THR B O 1
ATOM 2561 N N . SER B 1 139 ? -11.586 19.766 21.266 1 91.69 139 SER B N 1
ATOM 2562 C CA . SER B 1 139 ? -11.172 18.719 22.203 1 91.69 139 SER B CA 1
ATOM 2563 C C . SER B 1 139 ? -10.352 17.641 21.484 1 91.69 139 SER B C 1
ATOM 2565 O O . SER B 1 139 ? -10.383 17.531 20.266 1 91.69 139 SER B O 1
ATOM 2567 N N . ARG B 1 140 ? -9.617 16.891 22.312 1 93.69 140 ARG B N 1
ATOM 2568 C CA . ARG B 1 140 ? -8.852 15.758 21.797 1 93.69 140 ARG B CA 1
ATOM 2569 C C . ARG B 1 140 ? -9.766 14.742 21.125 1 93.69 140 ARG B C 1
ATOM 2571 O O . ARG B 1 140 ? -9.391 14.141 20.109 1 93.69 140 ARG B O 1
ATOM 2578 N N . GLU B 1 141 ? -10.898 14.578 21.641 1 92.94 141 GLU B N 1
ATOM 2579 C CA . GLU B 1 141 ? -11.859 13.633 21.078 1 92.94 141 GLU B CA 1
ATOM 2580 C C . GLU B 1 141 ? -12.281 14.047 19.672 1 92.94 141 GLU B C 1
ATOM 2582 O O . GLU B 1 141 ? -12.336 13.211 18.766 1 92.94 141 GLU B O 1
ATOM 2587 N N . ASP B 1 142 ? -12.562 15.312 19.562 1 92.06 142 ASP B N 1
ATOM 2588 C CA . ASP B 1 142 ? -12.93 15.836 18.25 1 92.06 142 ASP B CA 1
ATOM 2589 C C . ASP B 1 142 ? -11.781 15.688 17.25 1 92.06 142 ASP B C 1
ATOM 2591 O O . ASP B 1 142 ? -12 15.281 16.109 1 92.06 142 ASP B O 1
ATOM 2595 N N . ALA B 1 143 ? -10.594 15.977 17.75 1 94.25 143 ALA B N 1
ATOM 2596 C CA . ALA B 1 143 ? -9.398 15.898 16.906 1 94.25 143 ALA B CA 1
ATOM 2597 C C . ALA B 1 143 ? -9.133 14.461 16.469 1 94.25 143 ALA B C 1
ATOM 2599 O O . ALA B 1 143 ? -8.695 14.227 15.344 1 94.25 143 ALA B O 1
ATOM 2600 N N . GLN B 1 144 ? -9.414 13.539 17.312 1 92.88 144 GLN B N 1
ATOM 2601 C CA . GLN B 1 144 ? -9.219 12.133 17 1 92.88 144 GLN B CA 1
ATOM 2602 C C . GLN B 1 144 ? -10.109 11.703 15.836 1 92.88 144 GLN B C 1
ATOM 2604 O O . GLN B 1 144 ? -9.688 10.945 14.961 1 92.88 144 GLN B O 1
ATOM 2609 N N . PHE B 1 145 ? -11.281 12.25 15.883 1 89.81 145 PHE B N 1
ATOM 2610 C CA . PHE B 1 145 ? -12.227 11.922 14.828 1 89.81 145 PHE B CA 1
ATOM 2611 C C . PHE B 1 145 ? -11.75 12.453 13.484 1 89.81 145 PHE B C 1
ATOM 2613 O O . PHE B 1 145 ? -11.898 11.781 12.461 1 89.81 145 PHE B O 1
ATOM 2620 N N . ARG B 1 146 ? -11.102 13.57 13.461 1 93.62 146 ARG B N 1
ATOM 2621 C CA . ARG B 1 146 ? -10.672 14.227 12.227 1 93.62 146 ARG B CA 1
ATOM 2622 C C . ARG B 1 146 ? -9.359 13.633 11.727 1 93.62 146 ARG B C 1
ATOM 2624 O O . ARG B 1 146 ? -9.086 13.664 10.523 1 93.62 146 ARG B O 1
ATOM 2631 N N . ALA B 1 147 ? -8.602 13.078 12.641 1 94.81 147 ALA B N 1
ATOM 2632 C CA . ALA B 1 147 ? -7.262 12.594 12.336 1 94.81 147 ALA B CA 1
ATOM 2633 C C . ALA B 1 147 ? -7.297 11.5 11.273 1 94.81 147 ALA B C 1
ATOM 2635 O O . ALA B 1 147 ? -6.496 11.508 10.336 1 94.81 147 ALA B O 1
ATOM 2636 N N . GLU B 1 148 ? -8.195 10.609 11.367 1 91.69 148 GLU B N 1
ATOM 2637 C CA . GLU B 1 148 ? -8.281 9.508 10.422 1 91.69 148 GLU B CA 1
ATOM 2638 C C . GLU B 1 148 ? -8.539 10.008 9.008 1 91.69 148 GLU B C 1
ATOM 2640 O O . GLU B 1 148 ? -7.914 9.547 8.047 1 91.69 148 GLU B O 1
ATOM 2645 N N . ASN B 1 149 ? -9.406 10.938 8.938 1 93.31 149 ASN B N 1
ATOM 2646 C CA . ASN B 1 149 ? -9.719 11.5 7.625 1 93.31 149 ASN B CA 1
ATOM 2647 C C . ASN B 1 149 ? -8.516 12.219 7.023 1 93.31 149 ASN B C 1
ATOM 2649 O O . ASN B 1 149 ? -8.242 12.094 5.828 1 93.31 149 ASN B O 1
ATOM 2653 N N . ILE B 1 150 ? -7.828 12.938 7.805 1 96.56 150 ILE B N 1
ATOM 2654 C CA . ILE B 1 150 ? -6.691 13.727 7.344 1 96.56 150 ILE B CA 1
ATOM 2655 C C . ILE B 1 150 ? -5.574 12.797 6.875 1 96.56 150 ILE B C 1
ATOM 2657 O O . ILE B 1 150 ? -5.039 12.969 5.777 1 96.56 150 ILE B O 1
ATOM 2661 N N . VAL B 1 151 ? -5.277 11.805 7.676 1 95.69 151 VAL B N 1
ATOM 2662 C CA . VAL B 1 151 ? -4.215 10.867 7.328 1 95.69 151 VAL B CA 1
ATOM 2663 C C . VAL B 1 151 ? -4.602 10.094 6.066 1 95.69 151 VAL B C 1
ATOM 2665 O O . VAL B 1 151 ? -3.791 9.945 5.152 1 95.69 151 VAL B O 1
ATOM 2668 N N . THR B 1 152 ? -5.859 9.656 5.996 1 92.69 152 THR B N 1
ATOM 2669 C CA . THR B 1 152 ? -6.348 8.945 4.82 1 92.69 152 THR B CA 1
ATOM 2670 C C . THR B 1 152 ? -6.23 9.82 3.574 1 92.69 152 THR B C 1
ATOM 2672 O O . THR B 1 152 ? -5.828 9.344 2.51 1 92.69 152 THR B O 1
ATOM 2675 N N . SER B 1 153 ? -6.57 11.023 3.732 1 94.88 153 SER B N 1
ATOM 2676 C CA . SER B 1 153 ? -6.473 11.969 2.623 1 94.88 153 SER B CA 1
ATOM 2677 C C . SER B 1 153 ? -5.031 12.117 2.154 1 94.88 153 SER B C 1
ATOM 2679 O O . SER B 1 153 ? -4.766 12.164 0.95 1 94.88 153 SER B O 1
ATOM 2681 N N . TYR B 1 154 ? -4.086 12.195 3.02 1 96.62 154 TYR B N 1
ATOM 2682 C CA . TYR B 1 154 ? -2.676 12.32 2.67 1 96.62 154 TYR B CA 1
ATOM 2683 C C . TYR B 1 154 ? -2.189 11.094 1.904 1 96.62 154 TYR B C 1
ATOM 2685 O O . TYR B 1 154 ? -1.459 11.219 0.918 1 96.62 154 TYR B O 1
ATOM 2693 N N . LEU B 1 155 ? -2.674 10.016 2.271 1 93.38 155 LEU B N 1
ATOM 2694 C CA . LEU B 1 155 ? -2.125 8.766 1.761 1 93.38 155 LEU B CA 1
ATOM 2695 C C . LEU B 1 155 ? -2.789 8.375 0.444 1 93.38 155 LEU B C 1
ATOM 2697 O O . LEU B 1 155 ? -2.152 7.773 -0.425 1 93.38 155 LEU B O 1
ATOM 2701 N N . ASN B 1 156 ? -4.016 8.836 0.254 1 90.56 156 ASN B N 1
ATOM 2702 C CA . ASN B 1 156 ? -4.789 8.188 -0.799 1 90.56 156 ASN B CA 1
ATOM 2703 C C . ASN B 1 156 ? -5.246 9.188 -1.854 1 90.56 156 ASN B C 1
ATOM 2705 O O . ASN B 1 156 ? -5.836 8.805 -2.867 1 90.56 156 ASN B O 1
ATOM 2709 N N . THR B 1 157 ? -4.988 10.406 -1.658 1 92.38 157 THR B N 1
ATOM 2710 C CA . THR B 1 157 ? -5.395 11.391 -2.658 1 92.38 157 THR B CA 1
ATOM 2711 C C . THR B 1 157 ? -4.598 11.211 -3.947 1 92.38 157 THR B C 1
ATOM 2713 O O . THR B 1 157 ? -3.369 11.336 -3.945 1 92.38 157 THR B O 1
ATOM 2716 N N . PRO B 1 158 ? -5.301 10.945 -5.02 1 92 158 PRO B N 1
ATOM 2717 C CA . PRO B 1 158 ? -4.586 10.852 -6.297 1 92 158 PRO B CA 1
ATOM 2718 C C . PRO B 1 158 ? -4.281 12.219 -6.906 1 92 158 PRO B C 1
ATOM 2720 O O . PRO B 1 158 ? -5.055 13.164 -6.727 1 92 158 PRO B O 1
ATOM 2723 N N . ASP B 1 159 ? -3.193 12.242 -7.582 1 91.62 159 ASP B N 1
ATOM 2724 C CA . ASP B 1 159 ? -2.895 13.477 -8.305 1 91.62 159 ASP B CA 1
ATOM 2725 C C . ASP B 1 159 ? -3.809 13.633 -9.523 1 91.62 159 ASP B C 1
ATOM 2727 O O . ASP B 1 159 ? -4.578 12.727 -9.852 1 91.62 159 ASP B O 1
ATOM 2731 N N . LYS B 1 160 ? -3.928 14.773 -10.062 1 90.38 160 LYS B N 1
ATOM 2732 C CA . LYS B 1 160 ? -4.809 15.102 -11.18 1 90.38 160 LYS B CA 1
ATOM 2733 C C . LYS B 1 160 ? -4.312 14.461 -12.469 1 90.38 160 LYS B C 1
ATOM 2735 O O . LYS B 1 160 ? -5.109 14.117 -13.352 1 90.38 160 LYS B O 1
ATOM 2740 N N . GLY B 1 161 ? -3.107 14.188 -12.711 1 85.81 161 GLY B N 1
ATOM 2741 C CA . GLY B 1 161 ? -2.551 13.75 -13.977 1 85.81 161 GLY B CA 1
ATOM 2742 C C . GLY B 1 161 ? -2.576 12.242 -14.148 1 85.81 161 GLY B C 1
ATOM 2743 O O . GLY B 1 161 ? -3.266 11.727 -15.031 1 85.81 161 GLY B O 1
ATOM 2744 N N . ASN B 1 162 ? -2.043 11.516 -13.375 1 86.69 162 ASN B N 1
ATOM 2745 C CA . ASN B 1 162 ? -1.844 10.086 -13.547 1 86.69 162 ASN B CA 1
ATOM 2746 C C . ASN B 1 162 ? -2.518 9.289 -12.43 1 86.69 162 ASN B C 1
ATOM 2748 O O . ASN B 1 162 ? -2.291 8.086 -12.297 1 86.69 162 ASN B O 1
ATOM 2752 N N . TRP B 1 163 ? -3.273 10.094 -11.539 1 88.62 163 TRP B N 1
ATOM 2753 C CA . TRP B 1 163 ? -3.961 9.445 -10.43 1 88.62 163 TRP B CA 1
ATOM 2754 C C . TRP B 1 163 ? -2.965 8.758 -9.5 1 88.62 163 TRP B C 1
ATOM 2756 O O . TRP B 1 163 ? -3.201 7.637 -9.047 1 88.62 163 TRP B O 1
ATOM 2766 N N . GLU B 1 164 ? -1.874 9.352 -9.297 1 92.62 164 GLU B N 1
ATOM 2767 C CA . GLU B 1 164 ? -0.827 8.766 -8.469 1 92.62 164 GLU B CA 1
ATOM 2768 C C . GLU B 1 164 ? -0.91 9.289 -7.035 1 92.62 164 GLU B C 1
ATOM 2770 O O . GLU B 1 164 ? -1.015 10.492 -6.809 1 92.62 164 GLU B O 1
ATOM 2775 N N . THR B 1 165 ? -0.904 8.32 -6.164 1 94.06 165 THR B N 1
ATOM 2776 C CA . THR B 1 165 ? -0.794 8.633 -4.746 1 94.06 165 THR B CA 1
ATOM 2777 C C . THR B 1 165 ? 0.667 8.82 -4.344 1 94.06 165 THR B C 1
ATOM 2779 O O . THR B 1 165 ? 1.572 8.562 -5.137 1 94.06 165 THR B O 1
ATOM 2782 N N . PRO B 1 166 ? 0.884 9.336 -3.117 1 96.06 166 PRO B N 1
ATOM 2783 C CA . PRO B 1 166 ? 2.273 9.469 -2.674 1 96.06 166 PRO B CA 1
ATOM 2784 C C . PRO B 1 166 ? 3.045 8.156 -2.744 1 96.06 166 PRO B C 1
ATOM 2786 O O . PRO B 1 166 ? 4.211 8.141 -3.148 1 96.06 166 PRO B O 1
ATOM 2789 N N . LEU B 1 167 ? 2.434 7.109 -2.467 1 93.38 167 LEU B N 1
ATOM 2790 C CA . LEU B 1 167 ? 3.082 5.805 -2.541 1 93.38 167 LEU B CA 1
ATOM 2791 C C . LEU B 1 167 ? 3.482 5.477 -3.977 1 93.38 167 LEU B C 1
ATOM 2793 O O . LEU B 1 167 ? 4.602 5.027 -4.227 1 93.38 167 LEU B O 1
ATOM 2797 N N . HIS B 1 168 ? 2.607 5.699 -4.906 1 93.5 168 HIS B N 1
ATOM 2798 C CA . HIS B 1 168 ? 2.885 5.438 -6.312 1 93.5 168 HIS B CA 1
ATOM 2799 C C . HIS B 1 168 ? 4.039 6.297 -6.82 1 93.5 168 HIS B C 1
ATOM 2801 O O . HIS B 1 168 ? 4.895 5.816 -7.57 1 93.5 168 HIS B O 1
ATOM 2807 N N . LEU B 1 169 ? 4.031 7.527 -6.426 1 95.81 169 LEU B N 1
ATOM 2808 C CA . LEU B 1 169 ? 5.113 8.422 -6.824 1 95.81 169 LEU B CA 1
ATOM 2809 C C . LEU B 1 169 ? 6.449 7.934 -6.277 1 95.81 169 LEU B C 1
ATOM 2811 O O . LEU B 1 169 ? 7.441 7.879 -7.004 1 95.81 169 LEU B O 1
ATOM 2815 N N . ALA B 1 170 ? 6.441 7.594 -4.984 1 96.94 170 ALA B N 1
ATOM 2816 C CA . ALA B 1 170 ? 7.66 7.094 -4.352 1 96.94 170 ALA B CA 1
ATOM 2817 C C . ALA B 1 170 ? 8.188 5.855 -5.074 1 96.94 170 ALA B C 1
ATOM 2819 O O . ALA B 1 170 ? 9.391 5.73 -5.312 1 96.94 170 ALA B O 1
ATOM 2820 N N . ALA B 1 171 ? 7.312 4.957 -5.398 1 94.88 171 ALA B N 1
ATOM 2821 C CA . ALA B 1 171 ? 7.68 3.732 -6.102 1 94.88 171 ALA B CA 1
ATOM 2822 C C . ALA B 1 171 ? 8.195 4.039 -7.508 1 94.88 171 ALA B C 1
ATOM 2824 O O . ALA B 1 171 ? 9.188 3.467 -7.949 1 94.88 171 ALA B O 1
ATOM 2825 N N . LYS B 1 172 ? 7.512 4.875 -8.18 1 94.31 172 LYS B N 1
ATOM 2826 C CA . LYS B 1 172 ? 7.863 5.273 -9.539 1 94.31 172 LYS B CA 1
ATOM 2827 C C . LYS B 1 172 ? 9.289 5.82 -9.609 1 94.31 172 LYS B C 1
ATOM 2829 O O . LYS B 1 172 ? 10.047 5.484 -10.523 1 94.31 172 LYS B O 1
ATOM 2834 N N . PHE B 1 173 ? 9.609 6.621 -8.641 1 96.56 173 PHE B N 1
ATOM 2835 C CA . PHE B 1 173 ? 10.922 7.266 -8.664 1 96.56 173 PHE B CA 1
ATOM 2836 C C . PHE B 1 173 ? 11.938 6.453 -7.871 1 96.56 173 PHE B C 1
ATOM 2838 O O . PHE B 1 173 ? 13.102 6.844 -7.766 1 96.56 173 PHE B O 1
ATOM 2845 N N . GLY B 1 174 ? 11.516 5.352 -7.273 1 95.25 174 GLY B N 1
ATOM 2846 C CA . GLY B 1 174 ? 12.422 4.391 -6.66 1 95.25 174 GLY B CA 1
ATOM 2847 C C . GLY B 1 174 ? 12.898 4.812 -5.285 1 95.25 174 GLY B C 1
ATOM 2848 O O . GLY B 1 174 ? 14.023 4.496 -4.887 1 95.25 174 GLY B O 1
ATOM 2849 N N . HIS B 1 175 ? 12.227 5.594 -4.613 1 96.75 175 HIS B N 1
ATOM 2850 C CA . HIS B 1 175 ? 12.602 6.047 -3.277 1 96.75 175 HIS B CA 1
ATOM 2851 C C . HIS B 1 175 ? 12.164 5.047 -2.213 1 96.75 175 HIS B C 1
ATOM 2853 O O . HIS B 1 175 ? 11.109 5.207 -1.604 1 96.75 175 HIS B O 1
ATOM 2859 N N . VAL B 1 176 ? 13 4.129 -1.941 1 94.69 176 VAL B N 1
ATOM 2860 C CA . VAL B 1 176 ? 12.672 2.977 -1.105 1 94.69 176 VAL B CA 1
ATOM 2861 C C . VAL B 1 176 ? 12.398 3.438 0.324 1 94.69 176 VAL B C 1
ATOM 2863 O O . VAL B 1 176 ? 11.484 2.934 0.981 1 94.69 176 VAL B O 1
ATOM 2866 N N . ASP B 1 177 ? 13.203 4.379 0.767 1 96.69 177 ASP B N 1
ATOM 2867 C CA . ASP B 1 177 ? 13.039 4.855 2.137 1 96.69 177 ASP B CA 1
ATOM 2868 C C . ASP B 1 177 ? 11.68 5.543 2.314 1 96.69 177 ASP B C 1
ATOM 2870 O O . ASP B 1 177 ? 11.062 5.43 3.373 1 96.69 177 ASP B O 1
ATOM 2874 N N . VAL B 1 178 ? 11.258 6.219 1.308 1 97.75 178 VAL B N 1
ATOM 2875 C CA . VAL B 1 178 ? 9.945 6.867 1.349 1 97.75 178 VAL B CA 1
ATOM 2876 C C . VAL B 1 178 ? 8.844 5.812 1.316 1 97.75 178 VAL B C 1
ATOM 2878 O O . VAL B 1 178 ? 7.883 5.887 2.086 1 97.75 178 VAL B O 1
ATOM 2881 N N . VAL B 1 179 ? 9.031 4.82 0.478 1 96.12 179 VAL B N 1
ATOM 2882 C CA . VAL B 1 179 ? 8.07 3.729 0.399 1 96.12 179 VAL B CA 1
ATOM 2883 C C . VAL B 1 179 ? 7.93 3.062 1.767 1 96.12 179 VAL B C 1
ATOM 2885 O O . VAL B 1 179 ? 6.812 2.842 2.244 1 96.12 179 VAL B O 1
ATOM 2888 N N . ARG B 1 180 ? 9.023 2.828 2.375 1 94.94 180 ARG B N 1
ATOM 2889 C CA . ARG B 1 180 ? 9.031 2.189 3.688 1 94.94 180 ARG B CA 1
ATOM 2890 C C . ARG B 1 180 ? 8.273 3.033 4.711 1 94.94 180 ARG B C 1
ATOM 2892 O O . ARG B 1 180 ? 7.461 2.508 5.477 1 94.94 180 ARG B O 1
ATOM 2899 N N . ALA B 1 181 ? 8.5 4.273 4.691 1 95.44 181 ALA B N 1
ATOM 2900 C CA . ALA B 1 181 ? 7.82 5.176 5.621 1 95.44 181 ALA B CA 1
ATOM 2901 C C . ALA B 1 181 ? 6.312 5.172 5.391 1 95.44 181 ALA B C 1
ATOM 2903 O O . ALA B 1 181 ? 5.531 5.18 6.344 1 95.44 181 ALA B O 1
ATOM 2904 N N . LEU B 1 182 ? 5.898 5.117 4.145 1 94.75 182 LEU B N 1
ATOM 2905 C CA . LEU B 1 182 ? 4.484 5.191 3.791 1 94.75 182 LEU B CA 1
ATOM 2906 C C . LEU B 1 182 ? 3.773 3.881 4.121 1 94.75 182 LEU B C 1
ATOM 2908 O O . LEU B 1 182 ? 2.674 3.891 4.68 1 94.75 182 LEU B O 1
ATOM 2912 N N . VAL B 1 183 ? 4.395 2.756 3.842 1 90.31 183 VAL B N 1
ATOM 2913 C CA . VAL B 1 183 ? 3.766 1.45 4.012 1 90.31 183 VAL B CA 1
ATOM 2914 C C . VAL B 1 183 ? 3.676 1.11 5.5 1 90.31 183 VAL B C 1
ATOM 2916 O O . VAL B 1 183 ? 2.797 0.353 5.918 1 90.31 183 VAL B O 1
ATOM 2919 N N . ASN B 1 184 ? 4.484 1.653 6.297 1 88.69 184 ASN B N 1
ATOM 2920 C CA . ASN B 1 184 ? 4.508 1.344 7.723 1 88.69 184 ASN B CA 1
ATOM 2921 C C . ASN B 1 184 ? 3.611 2.289 8.516 1 88.69 184 ASN B C 1
ATOM 2923 O O . ASN B 1 184 ? 3.516 2.178 9.742 1 88.69 184 ASN B O 1
ATOM 2927 N N . GLN B 1 185 ? 2.945 3.125 7.797 1 88.75 185 GLN B N 1
ATOM 2928 C CA . GLN B 1 185 ? 1.945 3.953 8.461 1 88.75 185 GLN B CA 1
ATOM 2929 C C . GLN B 1 185 ? 0.784 3.107 8.9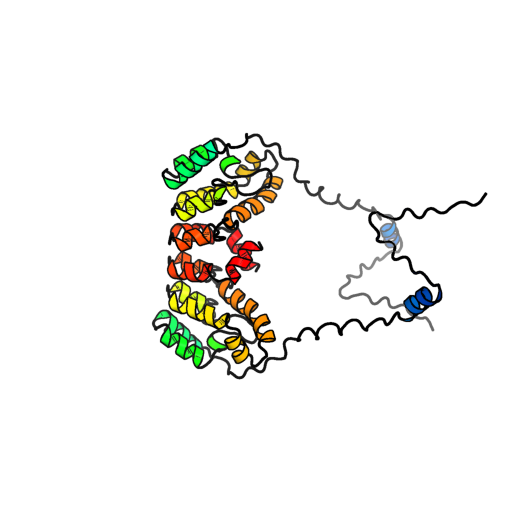77 1 88.75 185 GLN B C 1
ATOM 2931 O O . GLN B 1 185 ? 0.201 2.324 8.227 1 88.75 185 GLN B O 1
ATOM 2936 N N . PRO B 1 186 ? 0.421 3.152 10.18 1 80.38 186 PRO B N 1
ATOM 2937 C CA . PRO B 1 186 ? -0.564 2.266 10.805 1 80.38 186 PRO B CA 1
ATOM 2938 C C . PRO B 1 186 ? -1.896 2.244 10.055 1 80.38 186 PRO B C 1
ATOM 2940 O O . PRO B 1 186 ? -2.529 1.191 9.945 1 80.38 186 PRO B O 1
ATOM 2943 N N . LEU B 1 187 ? -2.406 3.291 9.648 1 72.81 187 LEU B N 1
ATOM 2944 C CA . LEU B 1 187 ? -3.695 3.322 8.961 1 72.81 187 LEU B CA 1
ATOM 2945 C C . LEU B 1 187 ? -3.625 2.57 7.637 1 72.81 187 LEU B C 1
ATOM 2947 O O . LEU B 1 187 ? -4.629 2.021 7.176 1 72.81 187 LEU B O 1
ATOM 2951 N N . MET B 1 188 ? -2.492 2.572 7.066 1 67.69 188 MET B N 1
ATOM 2952 C CA . MET B 1 188 ? -2.336 1.792 5.844 1 67.69 188 MET B CA 1
ATOM 2953 C C . MET B 1 188 ? -2.387 0.297 6.141 1 67.69 188 MET B C 1
ATOM 2955 O O . MET B 1 188 ? -2.945 -0.477 5.363 1 67.69 188 MET B O 1
ATOM 2959 N N . LYS B 1 189 ? -1.85 -0.06 7.203 1 63.91 189 LYS B N 1
ATOM 2960 C CA . LYS B 1 189 ? -1.866 -1.462 7.609 1 63.91 189 LYS B CA 1
ATOM 2961 C C . LYS B 1 189 ? -3.291 -1.941 7.871 1 63.91 189 LYS B C 1
ATOM 2963 O O . LYS B 1 189 ? -3.658 -3.053 7.484 1 63.91 189 LYS B O 1
ATOM 2968 N N . LYS B 1 190 ? -4.035 -1.132 8.43 1 60.28 190 LYS B N 1
ATOM 2969 C CA . LYS B 1 190 ? -5.402 -1.481 8.805 1 60.28 190 LYS B CA 1
ATOM 2970 C C . LYS B 1 190 ? -6.277 -1.683 7.57 1 60.28 190 LYS B C 1
ATOM 2972 O O . LYS B 1 190 ? -7.098 -2.602 7.527 1 60.28 190 LYS B O 1
ATOM 2977 N N . GLU B 1 191 ? -6.023 -0.797 6.668 1 61.53 191 GLU B N 1
ATOM 2978 C CA . GLU B 1 191 ? -6.848 -0.851 5.461 1 61.53 191 GLU B CA 1
ATOM 2979 C C . GLU B 1 191 ? -6.574 -2.121 4.664 1 61.53 191 GLU B C 1
ATOM 2981 O O . GLU B 1 191 ? -7.488 -2.697 4.07 1 61.53 191 GLU B O 1
ATOM 2986 N N . GLN B 1 192 ? -5.383 -2.48 4.703 1 59.84 192 GLN B N 1
ATOM 2987 C CA . GLN B 1 192 ? -5.02 -3.693 3.975 1 59.84 192 GLN B CA 1
ATOM 2988 C C . GLN B 1 192 ? -5.594 -4.934 4.648 1 59.84 192 GLN B C 1
ATOM 2990 O O . GLN B 1 192 ? -5.965 -5.898 3.977 1 59.84 192 GLN B O 1
ATOM 2995 N N . LEU B 1 193 ? -5.684 -4.832 5.934 1 57.25 193 LEU B N 1
ATOM 2996 C CA . LEU B 1 193 ? -6.191 -5.977 6.68 1 57.25 193 LEU B CA 1
ATOM 2997 C C . LEU B 1 193 ? -7.715 -6.047 6.598 1 57.25 193 LEU B C 1
ATOM 2999 O O . LEU B 1 193 ? -8.297 -7.133 6.68 1 57.25 193 LEU B O 1
ATOM 3003 N N . ASN B 1 194 ? -8.312 -4.938 6.426 1 48.19 194 ASN B N 1
ATOM 3004 C CA . ASN B 1 194 ? -9.766 -4.895 6.426 1 48.19 194 ASN B CA 1
ATOM 3005 C C . ASN B 1 194 ? -10.336 -5.102 5.023 1 48.19 194 ASN B C 1
ATOM 3007 O O . ASN B 1 194 ? -11.547 -4.996 4.816 1 48.19 194 ASN B O 1
ATOM 3011 N N . MET B 1 195 ? -9.438 -5.152 4.137 1 47.5 195 MET B N 1
ATOM 3012 C CA . MET B 1 195 ? -9.945 -5.449 2.797 1 47.5 195 MET B CA 1
ATOM 3013 C C . MET B 1 195 ? -10.203 -6.945 2.635 1 47.5 195 MET B C 1
ATOM 3015 O O . MET B 1 195 ? -9.547 -7.766 3.275 1 47.5 195 MET B O 1
#

Radius of gyration: 31.86 Å; Cα contacts (8 Å, |Δi|>4): 496; chains: 2; bounding box: 89×65×83 Å

Secondary structure (DSSP, 8-state):
----------SS-------SHHHHHHHHHT---------S------------SPPPPHHHHHHHHHHHHHS-HHHHHHHHHH-GGGTEETTTTEEPEEETTTTEEHHHHHHHTT-HHHHHHHHHHHT-HHHHHHHHTS-HHHHHHHHHHHHHHHHHPPPTTT---HHHHHHHTT-HHHHHHHHT-HHHHHHHH--/----------SS-------SHHHHHHHHH----------S------------SPPPPHHHHHHHHHHHHHS-HHHHHHHHHH-GGGTEETTTTEEPEEETTTTEEHHHHHHHTT-HHHHHHHHHHHH-HHHHHHHHTS-HHHHHHHHHHHHHHHHHPPPTTT---HHHHHHHTT-HHHHHHHHT-HHHHHHHH--

Organism: Heligmosomoides polygyrus (NCBI:txid6339)

Foldseek 3Di:
DPPPPCPPDDPDDDPPPDDDPVVVVCVVVVCPVVPPPPDPDDPPPLPQFDFPFDADDLVLLVLLLCCLQPHDLVSNVVSCVVPVCLAADPVVLAGDQSDPQFSDGSLLSNLLRLPLVNNLVSLVQLQDLVNQCNRRVGDSSSSNVSSLRHNCRQAQQATPPPGDHSLRSNVVNVNVSNNVSNCPRVSNVVVVVVD/DPPPPCPPPPPPDPPPPDDDPVSVVVVVVVPPVPPPPPDPDDPPPLPQFDFPFDADDLVLLVLLLCCLQPHDLVSNVVSCVVPVCLAADPVVLAGDQSDPQFSDGSLLSNLLRLPLVNNLVSLVQLQDLVNQCNRRVGDSVSSNVSSLRHNCRQAQQATPPPGDHSLRSNVVNVNVSNNVSNCPRVSNVVVVVVD

pLDDT: mean 80.02, std 24.81, range [22.72, 98.69]

Solvent-accessible surface area (backbone atoms only — not comparable to full-atom values): 21950 Å² total; per-residue (Å²): 136,84,80,80,80,74,74,82,75,71,83,92,69,82,76,81,79,76,86,52,69,68,62,53,54,51,54,60,69,61,56,66,70,67,69,70,71,75,71,76,76,70,75,78,62,70,69,82,65,48,60,81,64,72,86,75,52,70,70,57,30,49,52,50,50,47,22,58,76,72,47,47,59,65,54,41,46,53,53,37,72,76,39,59,46,67,55,39,29,77,88,75,44,26,47,18,67,51,38,72,90,44,44,27,28,66,48,36,55,18,23,58,67,47,33,35,67,46,42,50,50,52,54,51,47,54,65,31,42,70,54,42,12,58,50,31,54,48,51,57,69,45,21,50,64,41,28,57,46,24,46,49,36,51,56,36,46,46,23,67,81,79,56,42,22,25,57,52,38,4,36,73,70,54,23,39,65,30,35,36,54,55,62,67,33,67,71,54,49,49,52,44,60,72,97,137,80,80,74,80,72,74,80,75,69,80,94,65,83,76,81,78,74,86,51,70,69,61,52,54,54,54,60,69,64,56,67,70,66,70,70,72,76,70,74,75,70,75,76,62,69,68,82,64,49,60,80,63,74,85,73,50,71,70,58,29,48,51,50,52,47,21,56,74,71,48,46,60,64,56,40,48,54,52,36,71,75,39,59,48,67,55,40,29,79,89,74,44,26,46,19,67,50,38,72,90,45,45,26,30,66,46,36,55,20,21,58,67,48,33,37,68,46,41,50,50,51,56,49,48,52,65,31,39,70,55,41,12,61,51,31,52,49,52,57,70,47,21,51,64,42,28,57,46,24,46,49,36,51,55,37,47,47,24,69,82,79,56,41,21,25,59,51,37,4,35,73,69,53,23,41,65,29,36,35,55,56,62,67,33,65,70,52,49,49,54,44,63,71,97

InterPro domains:
  IPR002110 Ankyrin repeat [PF12796] (66-184)
  IPR002110 Ankyrin repeat [PS50088] (162-184)
  IPR002110 Ankyrin repeat [SM00248] (102-131)
  IPR002110 Ankyrin repeat [SM00248] (162-192)
  IPR036770 Ankyrin repeat-containing domain superfamily [G3DSA:1.25.40.20] (53-190)
  IPR036770 Ankyrin repeat-cont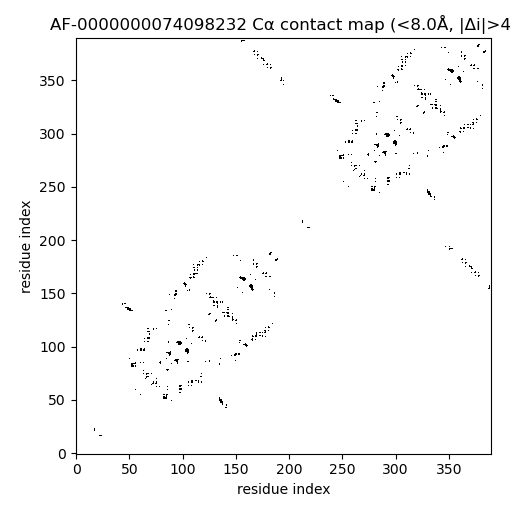aining domain superfamily [SSF48403] (65-184)